Protein AF-A6KL15-F1 (afdb_monomer_lite)

Foldseek 3Di:
DDDPDPPPDDDFDDDDDDDDDDDDDDDDPDPPDQDQDPPDFDKDWDFPDPQAAKWWDLFWFAAFLGWIWIKIKHAHPVQKIWIKIWTAPASRQQHTFKMKIWIWGKAWDGQDPLFGSKTFIDIDTAWIKMAGQDLVSLVVLLVLLVVDPLSVVVCVQWDPSVPDDHLDIDTQDHPVGPDHCCLSRLHDQLLRRIKIKIWTWDDDPPDDIFIKIWIWTFGADNDSNCRVPDHGNFTGGTIIGLVHHDPPRQCSVQSVPADRSRHRRGDDDDLDQDDDAAKDKDSFWGQDHPQRTWIKIKHADPVQQKIKMKIWGAPDRRRPHTFKIKIWIDHKDFRDQDPRHHSDGDMGDDTPDMAMAGQDDVSQVVLQPDDPPDNHHHPPGDHDPDD

pLDDT: mean 81.28, std 19.68, range [21.53, 98.25]

Structure (mmCIF, N/CA/C/O backbone):
data_AF-A6KL15-F1
#
_entry.id   AF-A6KL15-F1
#
loop_
_atom_site.group_PDB
_atom_site.id
_atom_site.type_symbol
_atom_site.label_atom_id
_atom_site.label_alt_id
_atom_site.label_comp_id
_atom_site.label_asym_id
_atom_site.label_entity_id
_atom_site.label_seq_id
_atom_site.pdbx_PDB_ins_code
_atom_site.Cartn_x
_atom_site.Cartn_y
_atom_site.Cartn_z
_atom_site.occupancy
_atom_site.B_iso_or_equiv
_atom_site.auth_seq_id
_atom_site.auth_comp_id
_atom_site.auth_asym_id
_atom_site.auth_atom_id
_atom_site.pdbx_PDB_model_num
ATOM 1 N N . MET A 1 1 ? 31.532 -11.414 3.919 1.00 24.22 1 MET A N 1
ATOM 2 C CA . MET A 1 1 ? 31.272 -11.087 2.500 1.00 24.22 1 MET A CA 1
ATOM 3 C C . MET A 1 1 ? 29.848 -11.522 2.196 1.00 24.22 1 MET A C 1
ATOM 5 O O . MET A 1 1 ? 29.548 -12.678 2.468 1.00 24.22 1 MET A O 1
ATOM 9 N N . LEU A 1 2 ? 28.963 -10.628 1.743 1.00 21.98 2 LEU A N 1
ATOM 10 C CA . LEU A 1 2 ? 27.586 -10.999 1.388 1.00 21.98 2 LEU A CA 1
ATOM 11 C C . LEU A 1 2 ? 27.519 -11.329 -0.106 1.00 21.98 2 LEU A C 1
ATOM 13 O O . LEU A 1 2 ? 27.835 -10.482 -0.938 1.00 21.98 2 LEU A O 1
ATOM 17 N N . ASN A 1 3 ? 27.083 -12.544 -0.435 1.00 21.53 3 ASN A N 1
ATOM 18 C CA . ASN A 1 3 ? 26.765 -12.928 -1.806 1.00 21.53 3 ASN A CA 1
ATOM 19 C C . ASN A 1 3 ? 25.369 -12.400 -2.161 1.00 21.53 3 ASN A C 1
ATOM 21 O O . ASN A 1 3 ? 24.370 -13.069 -1.899 1.00 21.53 3 ASN A O 1
ATOM 25 N N . TYR A 1 4 ? 25.296 -11.214 -2.765 1.00 25.67 4 TYR A N 1
ATOM 26 C CA . TYR A 1 4 ? 24.058 -10.717 -3.365 1.00 25.67 4 TYR A CA 1
ATOM 27 C C . TYR A 1 4 ? 23.745 -11.509 -4.640 1.00 25.67 4 TYR A C 1
ATOM 29 O O . TYR A 1 4 ? 24.221 -11.192 -5.728 1.00 25.67 4 TYR A O 1
ATOM 37 N N . ALA A 1 5 ? 22.961 -12.576 -4.497 1.00 22.27 5 ALA A N 1
ATOM 38 C CA . ALA A 1 5 ? 22.401 -13.296 -5.630 1.00 22.27 5 ALA A CA 1
ATOM 39 C C . ALA A 1 5 ? 21.188 -12.526 -6.176 1.00 22.27 5 ALA A C 1
ATOM 41 O O . ALA A 1 5 ? 20.141 -12.476 -5.531 1.00 22.27 5 ALA A O 1
ATOM 42 N N . CYS A 1 6 ? 21.307 -11.954 -7.377 1.00 22.95 6 CYS A N 1
ATOM 43 C CA . CYS A 1 6 ? 20.165 -11.407 -8.110 1.00 22.95 6 CYS A CA 1
ATOM 44 C C . CYS A 1 6 ? 19.267 -12.551 -8.611 1.00 22.95 6 CYS A C 1
ATOM 46 O O . CYS A 1 6 ? 19.410 -13.020 -9.740 1.00 22.95 6 CYS A O 1
ATOM 48 N N . ILE A 1 7 ? 18.352 -13.022 -7.760 1.00 23.55 7 ILE A N 1
ATOM 49 C CA . ILE A 1 7 ? 17.373 -14.054 -8.120 1.00 23.55 7 ILE A CA 1
ATOM 50 C C . ILE A 1 7 ? 16.250 -13.406 -8.942 1.00 23.55 7 ILE A C 1
ATOM 52 O O . ILE A 1 7 ? 15.238 -12.955 -8.405 1.00 23.55 7 ILE A O 1
ATOM 56 N N . LEU A 1 8 ? 16.427 -13.366 -10.263 1.00 27.61 8 LEU A N 1
ATOM 57 C CA . LEU A 1 8 ? 15.372 -12.983 -11.199 1.00 27.61 8 LEU A CA 1
ATOM 58 C C . LEU A 1 8 ? 14.363 -14.140 -11.324 1.00 27.61 8 LEU A C 1
ATOM 60 O O . LEU A 1 8 ? 14.535 -15.047 -12.136 1.00 27.61 8 LEU A O 1
ATOM 64 N N . VAL A 1 9 ? 13.328 -14.138 -10.479 1.00 24.61 9 VAL A N 1
ATOM 65 C CA . VAL A 1 9 ? 12.304 -15.196 -10.456 1.00 24.61 9 VAL A CA 1
ATOM 66 C C . VAL A 1 9 ? 11.422 -15.113 -11.706 1.00 24.61 9 VAL A C 1
ATOM 68 O O . VAL A 1 9 ? 10.517 -14.285 -11.788 1.00 24.61 9 VAL A O 1
ATOM 71 N N . LEU A 1 10 ? 11.666 -16.008 -12.664 1.00 25.59 10 LEU A N 1
ATOM 72 C CA . LEU A 1 10 ? 10.806 -16.248 -13.823 1.00 25.59 10 LEU A CA 1
ATOM 73 C C . LEU A 1 10 ? 10.089 -17.594 -13.641 1.00 25.59 10 LEU A C 1
ATOM 75 O O . LEU A 1 10 ? 10.719 -18.649 -13.668 1.00 25.59 10 LEU A O 1
ATOM 79 N N . LEU A 1 11 ? 8.772 -17.548 -13.434 1.00 26.59 11 LEU A N 1
ATOM 80 C CA . LEU A 1 11 ? 7.893 -18.721 -13.355 1.00 26.59 11 LEU A CA 1
ATOM 81 C C . LEU A 1 11 ? 7.189 -18.946 -14.704 1.00 26.59 11 LEU A C 1
ATOM 83 O O . LEU A 1 11 ? 6.998 -18.000 -15.465 1.00 26.59 11 LEU A O 1
ATOM 87 N N . GLY A 1 12 ? 6.792 -20.186 -14.999 1.00 22.12 12 GLY A N 1
ATOM 88 C CA . GLY A 1 12 ? 6.123 -20.547 -16.253 1.00 22.12 12 GLY A CA 1
ATOM 89 C C . GLY A 1 12 ? 5.302 -21.838 -16.158 1.00 22.12 12 GLY A C 1
ATOM 90 O O . GLY A 1 12 ? 5.262 -22.459 -15.098 1.00 22.12 12 GLY A O 1
ATOM 91 N N . ALA A 1 13 ? 4.702 -22.233 -17.293 1.00 26.48 13 ALA A N 1
ATOM 92 C CA . ALA A 1 13 ? 3.708 -23.314 -17.458 1.00 26.48 13 ALA A CA 1
ATOM 93 C C . ALA A 1 13 ? 2.322 -23.001 -16.820 1.00 26.48 13 ALA A C 1
ATOM 95 O O . ALA A 1 13 ? 2.236 -22.230 -15.872 1.00 26.48 13 ALA A O 1
ATOM 96 N N . THR A 1 14 ? 1.167 -23.490 -17.303 1.00 24.81 14 THR A N 1
ATOM 97 C CA . THR A 1 14 ? 0.845 -24.338 -18.482 1.00 24.81 14 THR A CA 1
ATOM 98 C C . THR A 1 14 ? -0.559 -23.980 -19.029 1.00 24.81 14 THR A C 1
ATOM 100 O O . THR A 1 14 ? -1.254 -23.166 -18.426 1.00 24.81 14 THR A O 1
ATOM 103 N N . THR A 1 15 ? -0.986 -24.555 -20.163 1.00 24.55 15 THR A N 1
ATOM 104 C CA . THR A 1 15 ? -2.178 -24.147 -20.947 1.00 24.55 15 THR A CA 1
ATOM 105 C C . THR A 1 15 ? -3.451 -24.990 -20.741 1.00 24.55 15 THR A C 1
ATOM 107 O O . THR A 1 15 ? -3.382 -26.206 -20.588 1.00 24.55 15 THR A O 1
ATOM 110 N N . THR A 1 16 ? -4.629 -24.352 -20.836 1.00 26.20 16 THR A N 1
ATOM 111 C CA . THR A 1 16 ? -5.943 -24.911 -21.270 1.00 26.20 16 THR A CA 1
ATOM 112 C C . THR A 1 16 ? -6.925 -23.751 -21.586 1.00 26.20 16 THR A C 1
ATOM 114 O O . THR A 1 16 ? -6.608 -22.600 -21.280 1.00 26.20 16 THR A O 1
ATOM 117 N N . GLU A 1 17 ? -8.056 -24.003 -22.270 1.00 27.08 17 GLU A N 1
ATOM 118 C CA . GLU A 1 17 ? -8.835 -22.985 -23.029 1.00 27.08 17 GLU A CA 1
ATOM 119 C C . GLU A 1 17 ? -10.347 -22.856 -22.673 1.00 27.08 17 GLU A C 1
ATOM 121 O O . GLU A 1 17 ? -10.833 -23.545 -21.782 1.00 27.08 17 GLU A O 1
ATOM 126 N N . THR A 1 18 ? -11.076 -22.014 -23.442 1.00 27.69 18 THR A N 1
ATOM 127 C CA . THR A 1 18 ? -12.538 -21.681 -23.465 1.00 27.69 18 THR A CA 1
ATOM 128 C C . THR A 1 18 ? -13.024 -20.692 -22.377 1.00 27.69 18 THR A C 1
ATOM 130 O O . THR A 1 18 ? -12.637 -20.830 -21.222 1.00 27.69 18 THR A O 1
ATOM 133 N N . ASP A 1 19 ? -13.654 -19.530 -22.656 1.00 28.05 19 ASP A N 1
ATOM 134 C CA . ASP A 1 19 ? -14.868 -19.127 -23.439 1.00 28.05 19 ASP A CA 1
ATOM 135 C C . ASP A 1 19 ? -16.193 -19.486 -22.721 1.00 28.05 19 ASP A C 1
ATOM 137 O O . ASP A 1 19 ? -16.352 -20.628 -22.310 1.00 28.05 19 ASP A O 1
ATOM 141 N N . GLY A 1 20 ? -17.208 -18.620 -22.520 1.00 27.41 20 GLY A N 1
ATOM 142 C CA . GLY A 1 20 ? -17.495 -17.203 -22.871 1.00 27.41 20 GLY A CA 1
ATOM 143 C C . GLY A 1 20 ? -18.867 -16.782 -22.246 1.00 27.41 20 GLY A C 1
ATOM 144 O O . GLY A 1 20 ? -19.392 -17.559 -21.455 1.00 27.41 20 GLY A O 1
ATOM 145 N N . THR A 1 21 ? -19.589 -15.667 -22.494 1.00 29.97 21 THR A N 1
ATOM 146 C CA . THR A 1 21 ? -19.438 -14.370 -23.217 1.00 29.97 21 THR A CA 1
ATOM 147 C C . THR A 1 21 ? -20.668 -13.464 -22.863 1.00 29.97 21 THR A C 1
ATOM 149 O O . THR A 1 21 ? -21.691 -14.008 -22.458 1.00 29.97 21 THR A O 1
ATOM 152 N N . SER A 1 22 ? -20.633 -12.128 -23.095 1.00 28.09 22 SER A N 1
ATOM 153 C CA . SER A 1 22 ? -21.747 -11.129 -22.922 1.00 28.09 22 SER A CA 1
ATOM 154 C C . SER A 1 22 ? -22.009 -10.628 -21.476 1.00 28.09 22 SER A C 1
ATOM 156 O O . SER A 1 22 ? -21.706 -11.344 -20.530 1.00 28.09 22 SER A O 1
ATOM 158 N N . GLY A 1 23 ? -22.555 -9.428 -21.192 1.00 27.08 23 GLY A N 1
ATOM 159 C CA . GLY A 1 23 ? -22.853 -8.237 -22.019 1.00 27.08 23 GLY A CA 1
ATOM 160 C C . GLY A 1 23 ? -23.903 -7.297 -21.372 1.00 27.08 23 GLY A C 1
ATOM 161 O O . GLY A 1 23 ? -24.779 -7.783 -20.665 1.00 27.08 23 GLY A O 1
ATOM 162 N N . ASP A 1 24 ? -23.826 -5.982 -21.654 1.00 25.84 24 ASP A N 1
ATOM 163 C CA . ASP A 1 24 ? -24.717 -4.887 -21.170 1.00 25.84 24 ASP A CA 1
ATOM 164 C C . ASP A 1 24 ? -24.676 -4.595 -19.635 1.00 25.84 24 ASP A C 1
ATOM 166 O O . ASP A 1 24 ? -24.374 -5.466 -18.827 1.00 25.84 24 ASP A O 1
ATOM 170 N N . GLY A 1 25 ? -24.902 -3.384 -19.100 1.00 31.91 25 GLY A N 1
ATOM 171 C CA . GLY A 1 25 ? -25.126 -2.070 -19.724 1.00 31.91 25 GLY A CA 1
ATOM 172 C C . GLY A 1 25 ? -25.574 -0.995 -18.719 1.00 31.91 25 GLY A C 1
ATOM 173 O O . GLY A 1 25 ? -26.762 -0.698 -18.612 1.00 31.91 25 GLY A O 1
ATOM 174 N N . ARG A 1 26 ? -24.656 -0.387 -17.947 1.00 26.80 26 ARG A N 1
ATOM 175 C CA . ARG A 1 26 ? -24.983 0.745 -17.047 1.00 26.80 26 ARG A CA 1
ATOM 176 C C . ARG A 1 26 ? -23.920 1.842 -17.036 1.00 26.80 26 ARG A C 1
ATOM 178 O O . ARG A 1 26 ? -22.736 1.576 -17.208 1.00 26.80 26 ARG A O 1
ATOM 185 N N . LEU A 1 27 ? -24.394 3.075 -16.829 1.00 29.22 27 LEU A N 1
ATOM 186 C CA . LEU A 1 27 ? -23.638 4.329 -16.914 1.00 29.22 27 LEU A CA 1
ATOM 187 C C . LEU A 1 27 ? -22.338 4.284 -16.101 1.00 29.22 27 LEU A C 1
ATOM 189 O O . LEU A 1 27 ? -22.353 4.120 -14.880 1.00 29.22 27 LEU A O 1
ATOM 193 N N . HIS A 1 28 ? -21.216 4.449 -16.796 1.00 30.19 28 HIS A N 1
ATOM 194 C CA . HIS A 1 28 ? -19.890 4.312 -16.215 1.00 30.19 28 HIS A CA 1
ATOM 195 C C . HIS A 1 28 ? -19.498 5.594 -15.470 1.00 30.19 28 HIS A C 1
ATOM 197 O O . HIS A 1 28 ? -19.074 6.572 -16.084 1.00 30.19 28 HIS A O 1
ATOM 203 N N . TRP A 1 29 ? -19.591 5.597 -14.136 1.00 36.84 29 TRP A N 1
ATOM 204 C CA . TRP A 1 29 ? -18.885 6.600 -13.331 1.00 36.84 29 TRP A CA 1
ATOM 205 C C . TRP A 1 29 ? -17.403 6.226 -13.263 1.00 36.84 29 TRP A C 1
ATOM 207 O O . TRP A 1 29 ? -16.910 5.670 -12.282 1.00 36.84 29 TRP A O 1
ATOM 217 N N . GLU A 1 30 ? -16.718 6.451 -14.380 1.00 27.61 30 GLU A N 1
ATOM 218 C CA . GLU A 1 30 ? -15.286 6.239 -14.526 1.00 27.61 30 GLU A CA 1
ATOM 219 C C . GLU A 1 30 ? -14.545 7.336 -13.746 1.00 27.61 30 GLU A C 1
ATOM 221 O O . GLU A 1 30 ? -14.631 8.510 -14.122 1.00 27.61 30 GLU A O 1
ATOM 226 N N . PRO A 1 31 ? -13.826 7.020 -12.650 1.00 33.75 31 PRO A N 1
ATOM 227 C CA . PRO A 1 31 ? -12.875 7.971 -12.109 1.00 33.75 31 PRO A CA 1
ATOM 228 C C . PRO A 1 31 ? -11.778 8.106 -13.163 1.00 33.75 31 PRO A C 1
ATOM 230 O O . PRO A 1 31 ? -10.978 7.184 -13.315 1.00 33.75 31 PRO A O 1
ATOM 233 N N . GLN A 1 32 ? -11.789 9.216 -13.913 1.00 29.52 32 GLN A N 1
ATOM 234 C CA . GLN A 1 32 ? -10.798 9.502 -14.953 1.00 29.52 32 GLN A CA 1
ATOM 235 C C . GLN A 1 32 ? -9.416 9.127 -14.424 1.00 29.52 32 GLN A C 1
ATOM 237 O O . GLN A 1 32 ? -8.981 9.682 -13.409 1.00 29.52 32 GLN A O 1
ATOM 242 N N . CYS A 1 33 ? -8.767 8.149 -15.067 1.00 34.66 33 CYS A N 1
ATOM 243 C CA . CYS A 1 33 ? -7.442 7.709 -14.659 1.00 34.66 33 CYS A CA 1
ATOM 244 C C . CYS A 1 33 ? -6.564 8.951 -14.556 1.00 34.66 33 CYS A C 1
ATOM 246 O O . CYS A 1 33 ? -6.457 9.698 -15.531 1.00 34.66 33 CYS A O 1
ATOM 248 N N . GLN A 1 34 ? -5.995 9.195 -13.369 1.00 42.81 34 GLN A N 1
ATOM 249 C CA . GLN A 1 34 ? -5.107 10.333 -13.170 1.00 42.81 34 GLN A CA 1
ATOM 250 C C . GLN A 1 34 ? -4.054 10.271 -14.267 1.00 42.81 34 GLN A C 1
ATOM 252 O O . GLN A 1 34 ? -3.357 9.260 -14.381 1.00 42.81 34 GLN A O 1
ATOM 257 N N . GLN A 1 35 ? -4.006 11.301 -15.118 1.00 39.59 35 GLN A N 1
ATOM 258 C CA . GLN A 1 35 ? -3.063 11.300 -16.227 1.00 39.59 35 GLN A CA 1
ATOM 259 C C . GLN A 1 35 ? -1.661 11.100 -15.642 1.00 39.59 35 GLN A C 1
ATOM 261 O O . GLN A 1 35 ? -1.351 11.755 -14.640 1.00 39.59 35 GLN A O 1
ATOM 266 N N . PRO A 1 36 ? -0.857 10.172 -16.199 1.00 43.78 36 PRO A N 1
ATOM 267 C CA . PRO A 1 36 ? 0.437 9.822 -15.630 1.00 43.78 36 PRO A CA 1
ATOM 268 C C . PRO A 1 36 ? 1.233 11.098 -15.399 1.00 43.78 36 PRO A C 1
ATOM 270 O O . PRO A 1 36 ? 1.336 11.920 -16.313 1.00 43.78 36 PRO A O 1
ATOM 273 N N . VAL A 1 37 ? 1.722 11.267 -14.165 1.00 44.88 37 VAL A N 1
ATOM 274 C CA . VAL A 1 37 ? 2.303 12.522 -13.675 1.00 44.88 37 VAL A CA 1
ATOM 275 C C . VAL A 1 37 ? 3.269 13.075 -14.731 1.00 44.88 37 VAL A C 1
ATOM 277 O O . VAL A 1 37 ? 4.273 12.415 -15.021 1.00 44.88 37 VAL A O 1
ATOM 280 N N . PRO A 1 38 ? 2.971 14.237 -15.354 1.00 42.56 38 PRO A N 1
ATOM 281 C CA . PRO A 1 38 ? 3.725 14.700 -16.511 1.00 42.56 38 PRO A CA 1
ATOM 282 C C . PRO A 1 38 ? 5.216 14.798 -16.201 1.00 42.56 38 PRO A C 1
ATOM 284 O O . PRO A 1 38 ? 5.578 15.277 -15.119 1.00 42.56 38 PRO A O 1
ATOM 287 N N . LYS A 1 39 ? 6.068 14.390 -17.159 1.00 43.31 39 LYS A N 1
ATOM 288 C CA . LYS A 1 39 ? 7.532 14.552 -17.088 1.00 43.31 39 LYS A CA 1
ATOM 289 C C . LYS A 1 39 ? 7.850 16.006 -16.702 1.00 43.31 39 LYS A C 1
ATOM 291 O O . LYS A 1 39 ? 7.755 16.893 -17.543 1.00 43.31 39 LYS A O 1
ATOM 296 N N . GLY A 1 40 ? 8.192 16.242 -15.432 1.00 48.34 40 GLY A N 1
ATOM 297 C CA . GLY A 1 40 ? 8.463 17.579 -14.891 1.00 48.34 40 GLY A CA 1
ATOM 298 C C . GLY A 1 40 ? 7.580 18.067 -13.733 1.00 48.34 40 GLY A C 1
ATOM 299 O O . GLY A 1 40 ? 7.877 19.130 -13.196 1.00 48.34 40 GLY A O 1
ATOM 300 N N . THR A 1 41 ? 6.552 17.338 -13.276 1.00 58.56 41 THR A N 1
ATOM 301 C CA . THR A 1 41 ? 5.855 17.730 -12.028 1.00 58.56 41 THR A CA 1
ATOM 302 C C . THR A 1 41 ? 6.793 17.538 -10.825 1.00 58.56 41 THR A C 1
ATOM 304 O O . THR A 1 41 ? 7.285 16.426 -10.613 1.00 58.56 41 THR A O 1
ATOM 307 N N . PRO A 1 42 ? 7.082 18.583 -10.025 1.00 70.00 42 PRO A N 1
ATOM 308 C CA . PRO A 1 42 ? 8.164 18.536 -9.045 1.00 70.00 42 PRO A CA 1
ATOM 309 C C . PRO A 1 42 ? 7.745 17.844 -7.737 1.00 70.00 42 PRO A C 1
ATOM 311 O O . PRO A 1 42 ? 7.439 18.499 -6.741 1.00 70.00 42 PRO A O 1
ATOM 314 N N . ILE A 1 43 ? 7.798 16.509 -7.716 1.00 78.56 43 ILE A N 1
ATOM 315 C CA . ILE A 1 43 ? 7.736 15.728 -6.469 1.00 78.56 43 ILE A CA 1
ATOM 316 C C . ILE A 1 43 ? 8.919 16.124 -5.579 1.00 78.56 43 ILE A C 1
ATOM 318 O O . ILE A 1 43 ? 10.074 16.053 -6.009 1.00 78.56 43 ILE A O 1
ATOM 322 N N . THR A 1 44 ? 8.632 16.532 -4.346 1.00 82.25 44 THR A N 1
ATOM 323 C CA . THR A 1 44 ? 9.617 16.927 -3.333 1.00 82.25 44 THR A CA 1
ATOM 324 C C . THR A 1 44 ? 9.514 15.997 -2.132 1.00 82.25 44 THR A C 1
ATOM 326 O O . THR A 1 44 ? 8.477 15.950 -1.475 1.00 82.25 44 THR A O 1
ATOM 329 N N . VAL A 1 45 ? 10.592 15.275 -1.830 1.00 81.44 45 VAL A N 1
ATOM 330 C CA . VAL A 1 45 ? 10.709 14.472 -0.604 1.00 81.44 45 VAL A CA 1
ATOM 331 C C . VAL A 1 45 ? 11.172 15.368 0.542 1.00 81.44 45 VAL A C 1
ATOM 333 O O . VAL A 1 45 ? 12.094 16.164 0.365 1.00 81.44 45 VAL A O 1
ATOM 336 N N . VAL A 1 46 ? 10.541 15.243 1.710 1.00 80.75 46 VAL A N 1
ATOM 337 C CA . VAL A 1 46 ? 10.850 16.045 2.904 1.00 80.75 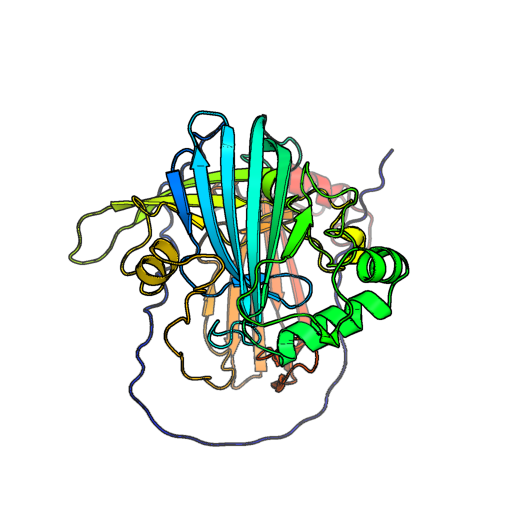46 VAL A CA 1
ATOM 338 C C . VAL A 1 46 ? 11.670 15.211 3.902 1.00 80.75 46 VAL A C 1
ATOM 340 O O . VAL A 1 46 ? 11.123 14.269 4.479 1.00 80.75 46 VAL A O 1
ATOM 343 N N . PRO A 1 47 ? 12.956 15.534 4.150 1.00 75.50 47 PRO A N 1
ATOM 344 C CA . PRO A 1 47 ? 13.739 14.898 5.211 1.00 75.50 47 PRO A CA 1
ATOM 345 C C . PRO A 1 47 ? 13.175 15.238 6.598 1.00 75.50 47 PRO A C 1
ATOM 347 O O . PRO A 1 47 ? 12.811 16.388 6.830 1.00 75.50 47 PRO A O 1
ATOM 350 N N . LEU A 1 48 ? 13.146 14.263 7.520 1.00 78.06 48 LEU A N 1
ATOM 351 C CA . LEU A 1 48 ? 12.653 14.423 8.904 1.00 78.06 48 LEU A CA 1
ATOM 352 C C . LEU A 1 48 ? 11.278 15.139 8.980 1.00 78.06 48 LEU A C 1
ATOM 354 O O . LEU A 1 48 ? 11.168 16.230 9.543 1.00 78.06 48 LEU A O 1
ATOM 358 N N . PRO A 1 49 ? 10.219 14.556 8.389 1.00 78.81 49 PRO A N 1
ATOM 359 C CA . PRO A 1 49 ? 8.954 15.251 8.171 1.00 78.81 49 PRO A CA 1
ATOM 360 C C . PRO A 1 49 ? 8.180 15.597 9.449 1.00 78.81 49 PRO A C 1
ATOM 362 O O . PRO A 1 49 ? 8.025 14.781 10.355 1.00 78.81 49 PRO A O 1
ATOM 365 N N . LEU A 1 50 ? 7.572 16.786 9.472 1.00 84.62 50 LEU A N 1
ATOM 366 C CA . LEU A 1 50 ? 6.589 17.148 10.493 1.00 84.62 50 LEU A CA 1
ATOM 367 C C . LEU A 1 50 ? 5.273 16.395 10.234 1.00 84.62 50 LEU A C 1
ATOM 369 O O . LEU A 1 50 ? 4.453 16.829 9.432 1.00 84.62 50 LEU A O 1
ATOM 373 N N . LEU A 1 51 ? 5.072 15.271 10.925 1.00 91.00 51 LEU A N 1
ATOM 374 C CA . LEU A 1 51 ? 3.893 14.405 10.764 1.00 91.00 51 LEU A CA 1
ATOM 375 C C . LEU A 1 51 ? 2.585 14.990 11.332 1.00 91.00 51 LEU A C 1
ATOM 377 O O . LEU A 1 51 ? 1.525 14.403 11.130 1.00 91.00 51 LEU A O 1
ATOM 381 N N . THR A 1 52 ? 2.647 16.080 12.103 1.00 95.00 52 THR A N 1
ATOM 382 C CA . THR A 1 52 ? 1.535 16.582 12.928 1.00 95.00 52 THR A CA 1
ATOM 383 C C . THR A 1 52 ? 0.259 16.823 12.121 1.00 95.00 52 THR A C 1
ATOM 385 O O . THR A 1 52 ? 0.229 17.674 11.237 1.00 95.00 52 THR A O 1
ATOM 388 N N . GLY A 1 53 ? -0.817 16.125 12.485 1.00 95.75 53 GLY A N 1
ATOM 389 C CA . GLY A 1 53 ? -2.118 16.220 11.826 1.00 95.75 53 GLY A CA 1
ATOM 390 C C . GLY A 1 53 ? -2.729 14.857 11.472 1.00 95.75 53 GLY A C 1
ATOM 391 O O . GLY A 1 53 ? -2.170 13.808 11.814 1.00 95.75 53 GLY A O 1
ATOM 392 N N . PRO A 1 54 ? -3.915 14.868 10.837 1.00 96.62 54 PRO A N 1
ATOM 393 C CA . PRO A 1 54 ? -4.606 13.671 10.374 1.00 96.62 54 PRO A CA 1
ATOM 394 C C . PRO A 1 54 ? -4.215 13.269 8.936 1.00 96.62 54 PRO A C 1
ATOM 396 O O . PRO A 1 54 ? -4.169 14.104 8.029 1.00 96.62 54 PRO A O 1
ATOM 399 N N . TRP A 1 55 ? -4.025 11.966 8.733 1.00 97.44 55 TRP A N 1
ATOM 400 C CA . TRP A 1 55 ? -3.636 11.317 7.477 1.00 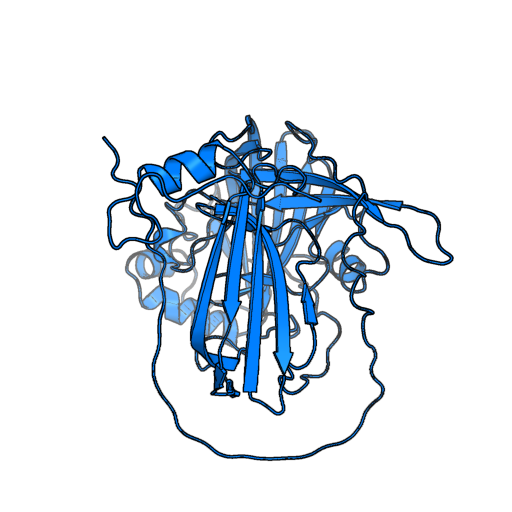97.44 55 TRP A CA 1
ATOM 401 C C . TRP A 1 55 ? -4.559 10.129 7.204 1.00 97.44 55 TRP A C 1
ATOM 403 O O . TRP A 1 55 ? -4.794 9.320 8.102 1.00 97.44 55 TRP A O 1
ATOM 413 N N . ILE A 1 56 ? -5.089 10.009 5.988 1.00 97.12 56 ILE A N 1
ATOM 414 C CA . ILE A 1 56 ? -6.122 9.016 5.652 1.00 97.12 56 ILE A CA 1
ATOM 415 C C . ILE A 1 56 ? -5.877 8.347 4.296 1.00 97.12 56 ILE A C 1
ATOM 417 O O . ILE A 1 56 ? -5.283 8.948 3.402 1.00 97.12 56 ILE A O 1
ATOM 421 N N . SER A 1 57 ? -6.380 7.126 4.110 1.00 96.19 57 SER A N 1
ATOM 422 C CA . SER A 1 57 ? -6.471 6.509 2.778 1.00 96.19 57 SER A CA 1
ATOM 423 C C . SER A 1 57 ? -7.388 7.329 1.856 1.00 96.19 57 SER A C 1
ATOM 425 O O . SER A 1 57 ? -8.362 7.936 2.302 1.00 96.19 57 SER A O 1
ATOM 427 N N . THR A 1 58 ? -7.141 7.298 0.547 1.00 92.81 58 THR A N 1
ATOM 428 C CA . THR A 1 58 ? -8.017 7.925 -0.468 1.00 92.81 58 THR A CA 1
ATOM 429 C C . THR A 1 58 ? -8.998 6.940 -1.126 1.00 92.81 58 THR A C 1
ATOM 431 O O . THR A 1 58 ? -9.858 7.339 -1.915 1.00 92.81 58 THR A O 1
ATOM 434 N N . GLY A 1 59 ? -8.916 5.654 -0.773 1.00 92.56 59 GLY A N 1
ATOM 435 C CA . GLY A 1 59 ? -9.773 4.567 -1.247 1.00 92.56 59 GLY A CA 1
ATOM 436 C C . GLY A 1 59 ? -9.523 3.270 -0.471 1.00 92.56 59 GLY A C 1
ATOM 437 O O . GLY A 1 59 ? -8.842 3.291 0.552 1.00 92.56 59 GLY A O 1
ATOM 438 N N . CYS A 1 60 ? -10.075 2.155 -0.958 1.00 93.56 60 CYS A N 1
ATOM 439 C CA . CYS A 1 60 ? -9.813 0.821 -0.409 1.00 93.56 60 CYS A CA 1
ATOM 440 C C . CYS A 1 60 ? -8.379 0.387 -0.749 1.00 93.56 60 CYS A C 1
ATOM 442 O O . CYS A 1 60 ? -7.979 0.445 -1.912 1.00 93.56 60 CYS A O 1
ATOM 444 N N . GLU A 1 61 ? -7.617 -0.038 0.253 1.00 93.75 61 GLU A N 1
ATOM 445 C CA . GLU A 1 61 ? -6.248 -0.530 0.105 1.00 93.75 61 GLU A CA 1
ATOM 446 C C . GLU A 1 61 ? -6.225 -2.066 0.080 1.00 93.75 61 GLU A C 1
ATOM 448 O O . GLU A 1 61 ? -7.001 -2.719 0.782 1.00 93.75 61 GLU A O 1
ATOM 453 N N . VAL A 1 62 ? -5.301 -2.647 -0.693 1.00 89.81 62 VAL A N 1
ATOM 454 C CA . VAL A 1 62 ? -5.039 -4.096 -0.729 1.00 89.81 62 VAL A CA 1
ATOM 455 C C . VAL A 1 62 ? -3.649 -4.349 -0.152 1.00 89.81 62 VAL A C 1
ATOM 457 O O . VAL A 1 62 ? -2.658 -3.867 -0.701 1.00 89.81 62 VAL A O 1
ATOM 460 N N . ARG A 1 63 ? -3.562 -5.102 0.948 1.00 87.56 63 ARG A N 1
ATOM 461 C CA . ARG A 1 63 ? -2.306 -5.395 1.656 1.00 87.56 63 ARG A CA 1
ATOM 462 C C . ARG A 1 63 ? -1.798 -6.827 1.419 1.00 87.56 63 ARG A C 1
ATOM 464 O O . ARG A 1 63 ? -2.607 -7.739 1.215 1.00 87.56 63 ARG A O 1
ATOM 471 N N . PRO A 1 64 ? -0.467 -7.051 1.486 1.00 80.94 64 PRO A N 1
ATOM 472 C CA . PRO A 1 64 ? 0.134 -8.383 1.405 1.00 80.94 64 PRO A CA 1
ATOM 473 C C . PRO A 1 64 ? -0.371 -9.329 2.504 1.00 80.94 64 PRO A C 1
ATOM 475 O O . PRO A 1 64 ? -0.426 -8.951 3.672 1.00 80.94 64 PRO A O 1
ATOM 478 N N . GLY A 1 65 ? -0.688 -10.575 2.137 1.00 73.06 65 GLY A N 1
ATOM 479 C CA . GLY A 1 65 ? -1.282 -11.570 3.043 1.00 73.06 65 GLY A CA 1
ATOM 480 C C . GLY A 1 65 ? -2.816 -11.502 3.048 1.00 73.06 65 GLY A C 1
ATOM 481 O O . GLY A 1 65 ? -3.397 -11.369 4.121 1.00 73.06 65 GLY A O 1
ATOM 482 N N . PRO A 1 66 ? -3.436 -11.571 1.850 1.00 78.12 66 PRO A N 1
ATOM 483 C CA . PRO A 1 66 ? -4.647 -10.872 1.395 1.00 78.12 66 PRO A CA 1
ATOM 484 C C . PRO A 1 66 ? -5.515 -10.196 2.466 1.00 78.12 66 PRO A C 1
ATOM 486 O O . PRO A 1 66 ? -6.374 -10.817 3.091 1.00 78.12 66 PRO A O 1
ATOM 489 N N . GLU A 1 67 ? -5.334 -8.882 2.597 1.00 89.88 67 GLU A N 1
ATOM 490 C CA . GLU A 1 67 ? -6.123 -7.999 3.462 1.00 89.88 67 GLU A CA 1
ATOM 491 C C . GLU A 1 67 ? -6.712 -6.839 2.650 1.00 89.88 67 GLU A C 1
ATOM 493 O O . GLU A 1 67 ? -6.009 -6.228 1.845 1.00 89.88 67 GLU A O 1
ATOM 498 N N . PHE A 1 68 ? -7.974 -6.489 2.910 1.00 93.81 68 PHE A N 1
ATOM 499 C CA . PHE A 1 68 ? -8.599 -5.259 2.413 1.00 93.81 68 PHE A CA 1
ATOM 500 C C . PHE A 1 68 ? -8.810 -4.309 3.583 1.00 93.81 68 PHE A C 1
ATOM 502 O O . PHE A 1 68 ? -9.364 -4.719 4.607 1.00 93.81 68 PHE A O 1
ATOM 509 N N . LEU A 1 69 ? -8.363 -3.060 3.465 1.00 96.19 69 LEU A N 1
ATOM 510 C CA . LEU A 1 69 ? -8.427 -2.107 4.571 1.00 96.19 69 LEU A CA 1
ATOM 511 C C . LEU A 1 69 ? -8.543 -0.642 4.143 1.00 96.19 69 LEU A C 1
ATOM 513 O O . LEU A 1 69 ? -8.325 -0.272 2.995 1.00 96.19 69 LEU A O 1
ATOM 517 N N . THR A 1 70 ? -8.831 0.200 5.130 1.00 97.56 70 THR A N 1
ATOM 518 C CA . THR A 1 70 ? -8.660 1.657 5.075 1.00 97.56 70 THR A CA 1
ATOM 519 C C . THR A 1 70 ? -8.080 2.140 6.403 1.00 97.56 70 THR A C 1
ATOM 521 O O . THR A 1 70 ? -8.363 1.552 7.450 1.00 97.56 70 THR A O 1
ATOM 524 N N . ARG A 1 71 ? -7.302 3.219 6.380 1.00 97.44 71 ARG A N 1
ATOM 525 C CA . ARG A 1 71 ? -6.492 3.721 7.493 1.00 97.44 71 ARG A CA 1
ATOM 526 C C . ARG A 1 71 ? -6.804 5.192 7.780 1.00 97.44 71 ARG A C 1
ATOM 528 O O . ARG A 1 71 ? -7.010 5.981 6.860 1.00 97.44 71 ARG A O 1
ATOM 535 N N . SER A 1 72 ? -6.843 5.564 9.061 1.00 97.56 72 SER A N 1
ATOM 536 C CA . SER A 1 72 ? -7.037 6.951 9.521 1.00 97.56 72 SER A CA 1
ATOM 537 C C . SER A 1 72 ? -6.169 7.241 10.751 1.00 97.56 72 SER A C 1
ATOM 539 O O . SER A 1 72 ? -6.412 6.728 11.843 1.00 97.56 72 SER A O 1
ATOM 541 N N . TYR A 1 73 ? -5.060 7.951 10.536 1.00 97.75 73 TYR A N 1
ATOM 542 C CA . TYR A 1 73 ? -3.945 8.127 11.476 1.00 97.75 73 TYR A CA 1
ATOM 543 C C . TYR A 1 73 ? -3.898 9.598 11.905 1.00 97.75 73 TYR A C 1
ATOM 545 O O . TYR A 1 73 ? -4.208 10.496 11.131 1.00 97.75 73 TYR A O 1
ATOM 553 N N . THR A 1 74 ? -3.545 9.879 13.154 1.00 97.75 74 THR A N 1
ATOM 554 C CA . THR A 1 74 ? -3.409 11.235 13.698 1.00 97.75 74 THR A CA 1
ATOM 555 C C . THR A 1 74 ? -2.142 11.302 14.536 1.00 97.75 74 THR A C 1
ATOM 557 O O . THR A 1 74 ? -2.070 10.652 15.581 1.00 97.75 74 THR A O 1
ATOM 560 N N . PHE A 1 75 ? -1.166 12.095 14.099 1.00 97.69 75 PHE A N 1
ATOM 561 C CA . PHE A 1 75 ? 0.048 12.374 14.867 1.00 97.69 75 PHE A CA 1
ATOM 562 C C . PHE A 1 75 ? -0.099 13.711 15.592 1.00 97.69 75 PHE A C 1
ATOM 564 O O . PHE A 1 75 ? -0.572 14.696 15.020 1.00 97.69 75 PHE A O 1
ATOM 571 N N . TYR A 1 76 ? 0.307 13.743 16.855 1.00 97.12 76 TYR A N 1
ATOM 572 C CA . TYR A 1 76 ? 0.247 14.916 17.719 1.00 97.12 76 TYR A CA 1
ATOM 573 C C . TYR A 1 76 ? 1.646 15.525 17.886 1.00 97.12 76 TYR A C 1
ATOM 575 O O . TYR A 1 76 ? 2.659 14.835 17.776 1.00 97.12 76 TYR A O 1
ATOM 583 N N . SER A 1 77 ? 1.714 16.822 18.191 1.00 93.94 77 SER A N 1
ATOM 584 C CA . SER A 1 77 ? 2.976 17.570 18.329 1.00 93.94 77 SER A CA 1
ATOM 585 C C . SER A 1 77 ? 3.894 17.072 19.455 1.00 93.94 77 SER A C 1
ATOM 587 O O . SER A 1 77 ? 5.073 17.406 19.470 1.00 93.94 77 SER A O 1
ATOM 589 N N . ASN A 1 78 ? 3.380 16.256 20.379 1.00 94.25 78 ASN A N 1
ATOM 590 C CA . ASN A 1 78 ? 4.114 15.632 21.482 1.00 94.25 78 ASN A CA 1
ATOM 591 C C . ASN A 1 78 ? 4.543 14.179 21.182 1.00 94.25 78 ASN A C 1
ATOM 593 O O . ASN A 1 78 ? 4.615 13.359 22.097 1.00 94.25 78 ASN A O 1
ATOM 597 N N . HIS A 1 79 ? 4.774 13.844 19.908 1.00 94.44 79 HIS A N 1
ATOM 598 C CA . HIS A 1 79 ? 5.158 12.512 19.407 1.00 94.44 79 HIS A CA 1
ATOM 599 C C . HIS A 1 79 ? 4.134 11.386 19.623 1.00 94.44 79 HIS A C 1
ATOM 601 O O . HIS A 1 79 ? 4.353 10.271 19.145 1.00 94.44 79 HIS A O 1
ATOM 607 N N . LEU A 1 80 ? 3.010 11.636 20.302 1.00 97.62 80 LEU A N 1
ATOM 608 C CA . LEU A 1 80 ? 1.927 10.663 20.406 1.00 97.62 80 LEU A CA 1
ATOM 609 C C . LEU A 1 80 ? 1.242 10.465 19.052 1.00 97.62 80 LEU A C 1
ATOM 611 O O . LEU A 1 80 ? 1.173 11.378 18.227 1.00 97.62 80 LEU A O 1
ATOM 615 N N . PHE A 1 81 ? 0.644 9.293 18.861 1.00 97.81 81 PHE A N 1
ATOM 616 C CA . PHE A 1 81 ? -0.274 9.054 17.755 1.00 97.81 81 PHE A CA 1
ATOM 617 C C . PHE A 1 81 ? -1.506 8.260 18.191 1.00 97.81 81 PHE A C 1
ATOM 619 O O . PHE A 1 81 ? -1.470 7.468 19.139 1.00 97.81 81 PHE A O 1
ATOM 626 N N . ARG A 1 82 ? -2.596 8.458 17.449 1.00 98.12 82 ARG A N 1
ATOM 627 C CA . ARG A 1 82 ? -3.751 7.559 17.393 1.00 98.12 82 ARG A CA 1
ATOM 628 C C . ARG A 1 82 ? -3.890 7.084 15.954 1.00 98.12 82 ARG A C 1
ATOM 630 O O . ARG A 1 82 ? -3.881 7.913 15.053 1.00 98.12 82 ARG A O 1
ATOM 637 N N . ALA A 1 83 ? -4.059 5.790 15.740 1.00 98.00 83 ALA A N 1
ATOM 638 C CA . ALA A 1 83 ? -4.345 5.233 14.427 1.00 98.00 83 ALA A CA 1
ATOM 639 C C . ALA A 1 83 ? -5.583 4.338 14.468 1.00 98.00 83 ALA A C 1
ATOM 641 O O . ALA A 1 83 ? -5.850 3.662 15.463 1.00 98.00 83 ALA A O 1
ATOM 642 N N . TYR A 1 84 ? -6.315 4.349 13.362 1.00 98.25 84 TYR A N 1
ATOM 643 C CA . TYR A 1 84 ? -7.394 3.430 13.058 1.00 98.25 84 TYR A CA 1
ATOM 644 C C . TYR A 1 84 ? -7.026 2.615 11.824 1.00 98.25 84 TYR A C 1
ATOM 646 O O . TYR A 1 84 ? -6.646 3.186 10.798 1.00 98.25 84 TYR A O 1
ATOM 654 N N . GLN A 1 85 ? -7.179 1.297 11.915 1.00 97.31 85 GLN A N 1
ATOM 655 C CA . GLN A 1 85 ? -7.167 0.394 10.765 1.00 97.31 85 GLN A CA 1
ATOM 656 C C . GLN A 1 85 ? -8.532 -0.297 10.701 1.00 97.31 85 GLN A C 1
ATOM 658 O O . GLN A 1 85 ? -8.942 -0.949 11.660 1.00 97.31 85 GLN A O 1
ATOM 663 N N . PHE A 1 86 ? -9.247 -0.137 9.593 1.00 97.62 86 PHE A N 1
ATOM 664 C CA . PHE A 1 86 ? -10.554 -0.748 9.352 1.00 97.62 86 PHE A CA 1
ATOM 665 C C . PHE A 1 86 ? -10.374 -1.865 8.327 1.00 97.62 86 PHE A C 1
ATOM 667 O O . PHE A 1 86 ? -9.919 -1.570 7.227 1.00 97.62 86 PHE A O 1
ATOM 674 N N . TYR A 1 87 ? -10.701 -3.112 8.668 1.00 96.12 87 TYR A N 1
ATOM 675 C CA . TYR A 1 87 ? -10.486 -4.285 7.810 1.00 96.12 87 TYR A CA 1
ATOM 676 C C . TYR A 1 87 ? -11.806 -4.811 7.239 1.00 96.12 87 TYR A C 1
ATOM 678 O O . TYR A 1 87 ? -12.790 -4.951 7.970 1.00 96.12 87 TYR A O 1
ATOM 686 N N . TYR A 1 88 ? -11.822 -5.193 5.962 1.00 95.12 88 TYR A N 1
ATOM 687 C CA . TYR A 1 88 ? -13.022 -5.592 5.215 1.00 95.12 88 TYR A CA 1
ATOM 688 C C . TYR A 1 88 ? -12.886 -6.988 4.603 1.00 95.12 88 TYR A C 1
ATOM 690 O O . TYR A 1 88 ? -11.786 -7.512 4.427 1.00 95.12 88 TYR A O 1
ATOM 698 N N . ARG A 1 89 ? -14.029 -7.595 4.268 1.00 92.12 89 ARG A N 1
ATOM 699 C CA . ARG A 1 89 ? -14.097 -8.895 3.581 1.00 92.12 89 ARG A CA 1
ATOM 700 C C . ARG A 1 89 ? -13.812 -8.783 2.079 1.00 92.12 89 ARG A C 1
ATOM 702 O O . ARG A 1 89 ? -13.416 -9.765 1.458 1.00 92.12 89 ARG A O 1
ATOM 709 N N . ASP A 1 90 ? -14.055 -7.611 1.501 1.00 90.69 90 ASP A N 1
ATOM 710 C CA . ASP A 1 90 ? -14.164 -7.390 0.061 1.00 90.69 90 ASP A CA 1
ATOM 711 C C . ASP A 1 90 ? -13.214 -6.287 -0.459 1.00 90.69 90 ASP A C 1
ATOM 713 O O . ASP A 1 90 ? -12.945 -5.319 0.257 1.00 90.69 90 ASP A O 1
ATOM 717 N N . PRO A 1 91 ? -12.777 -6.362 -1.732 1.00 89.69 91 PRO A N 1
ATOM 718 C CA . PRO A 1 91 ? -11.872 -5.384 -2.349 1.00 89.69 91 PRO A CA 1
ATOM 719 C C . PRO A 1 91 ? -12.500 -4.008 -2.633 1.00 89.69 91 PRO A C 1
ATOM 721 O O . PRO A 1 91 ? -11.822 -3.127 -3.158 1.00 89.69 91 PRO A O 1
ATOM 724 N N . SER A 1 92 ? -13.784 -3.802 -2.320 1.00 90.56 92 SER A N 1
ATOM 725 C CA . SER A 1 92 ? -14.438 -2.489 -2.391 1.00 90.56 92 SER A CA 1
ATOM 726 C C . SER A 1 92 ? -14.600 -1.810 -1.027 1.00 90.56 92 SER A C 1
ATOM 728 O O . SER A 1 92 ? -15.088 -0.684 -0.984 1.00 90.56 92 SER A O 1
ATOM 730 N N . CYS A 1 93 ? -14.157 -2.445 0.065 1.00 94.31 93 CYS A N 1
ATOM 731 C CA . CYS A 1 93 ? -14.306 -1.958 1.435 1.00 94.31 93 CYS A CA 1
ATOM 732 C C . CYS A 1 93 ? -15.772 -1.615 1.792 1.00 94.31 93 CYS A C 1
ATOM 734 O O . CYS A 1 93 ? -16.073 -0.539 2.316 1.00 94.31 93 CYS A O 1
ATOM 736 N N . GLN A 1 94 ? -16.697 -2.535 1.488 1.00 93.38 94 GLN A N 1
ATOM 737 C CA . GLN A 1 94 ? -18.129 -2.400 1.791 1.00 93.38 94 GLN A CA 1
ATOM 738 C C . GLN A 1 94 ? -18.586 -3.232 2.999 1.00 93.38 94 GLN A C 1
ATOM 740 O O . GLN A 1 94 ? -19.553 -2.870 3.665 1.00 93.38 94 GLN A O 1
ATOM 745 N N . GLN A 1 95 ? -17.907 -4.342 3.298 1.00 94.06 95 GLN A N 1
ATOM 746 C CA . GLN A 1 95 ? -18.261 -5.297 4.351 1.00 94.06 95 GLN A CA 1
ATOM 747 C C . GLN A 1 95 ? -17.202 -5.280 5.466 1.00 94.06 95 GLN A C 1
ATOM 749 O O . GLN A 1 95 ? -16.268 -6.093 5.439 1.00 94.06 95 GLN A O 1
ATOM 754 N N . PRO A 1 96 ? -17.294 -4.355 6.441 1.00 95.69 96 PRO A N 1
ATOM 755 C CA . PRO A 1 96 ? -16.335 -4.280 7.536 1.00 95.69 96 PRO A CA 1
ATOM 756 C C . PRO A 1 96 ? -16.390 -5.541 8.406 1.00 95.69 96 PRO A C 1
ATOM 758 O O . PRO A 1 96 ? -17.456 -6.062 8.735 1.00 95.69 96 PRO A O 1
ATOM 761 N N . THR A 1 97 ? -15.217 -6.026 8.799 1.00 94.75 97 THR A N 1
ATOM 762 C CA . THR A 1 97 ? -15.042 -7.221 9.636 1.00 94.75 97 THR A CA 1
ATOM 763 C C . THR A 1 97 ? -14.702 -6.818 11.065 1.00 94.75 97 THR A C 1
ATOM 765 O O . THR A 1 97 ? -15.432 -7.157 11.999 1.00 94.75 97 THR A O 1
ATOM 768 N N . HIS A 1 98 ? -13.640 -6.027 11.220 1.00 94.44 98 HIS A N 1
ATOM 769 C CA . HIS A 1 98 ? -13.175 -5.491 12.488 1.00 94.44 98 HIS A CA 1
ATOM 770 C C . HIS A 1 98 ? -12.450 -4.147 12.302 1.00 94.44 98 HIS A C 1
ATOM 772 O O . HIS A 1 98 ? -11.950 -3.835 11.219 1.00 94.44 98 HIS A O 1
ATOM 778 N N . SER A 1 99 ? -12.397 -3.356 13.372 1.00 97.00 99 SER A N 1
ATOM 779 C CA . SER A 1 99 ? -11.546 -2.169 13.500 1.00 97.00 99 SER A CA 1
ATOM 780 C C . SER A 1 99 ? -10.453 -2.429 14.523 1.00 97.00 99 SER A C 1
ATOM 782 O O . SER A 1 99 ? -10.724 -3.044 15.554 1.00 97.00 99 SER A O 1
ATOM 784 N N . LEU A 1 100 ? -9.275 -1.851 14.312 1.00 96.56 100 LEU A N 1
ATOM 785 C CA . LEU A 1 100 ? -8.268 -1.655 15.349 1.00 96.56 100 LEU A CA 1
ATOM 786 C C . LEU A 1 100 ? -8.215 -0.177 15.750 1.00 96.56 100 LEU A C 1
ATOM 788 O O . LEU A 1 100 ? -8.141 0.701 14.889 1.00 96.56 100 LEU A O 1
ATOM 792 N N . LEU A 1 101 ? -8.212 0.084 17.057 1.00 97.44 101 LEU A N 1
ATOM 793 C CA . LEU A 1 101 ? -7.796 1.344 17.670 1.00 97.44 101 LEU A CA 1
ATOM 794 C C . LEU A 1 101 ? -6.379 1.162 18.213 1.00 97.44 101 LEU A C 1
ATOM 796 O O . LEU A 1 101 ? -6.161 0.371 19.130 1.00 97.44 101 LEU A O 1
ATOM 800 N N . ILE A 1 102 ? -5.438 1.948 17.703 1.00 97.69 102 ILE A N 1
ATOM 801 C CA . ILE A 1 102 ? -4.038 1.959 18.118 1.00 97.69 102 ILE A CA 1
ATOM 802 C C . ILE A 1 102 ? -3.729 3.313 18.763 1.00 97.69 102 ILE A C 1
ATOM 804 O O . ILE A 1 102 ? -4.091 4.362 18.226 1.00 97.69 102 ILE A O 1
ATOM 808 N N . LYS A 1 103 ? -3.030 3.313 19.899 1.00 97.69 103 LYS A N 1
ATOM 809 C CA . LYS A 1 103 ? -2.449 4.509 20.525 1.00 97.69 103 LYS A CA 1
ATOM 810 C C . LYS A 1 103 ? -1.005 4.232 20.929 1.00 97.69 103 LYS A C 1
ATOM 812 O O . LYS A 1 103 ? -0.722 3.201 21.539 1.00 97.69 103 LYS A O 1
ATOM 817 N N . GLY A 1 104 ? -0.105 5.163 20.634 1.00 97.19 104 GLY A N 1
ATOM 818 C CA . GLY A 1 104 ? 1.328 4.996 20.872 1.00 97.19 104 GLY A CA 1
ATOM 819 C C . GLY A 1 104 ? 2.105 6.307 20.808 1.00 97.19 104 GLY A C 1
ATOM 820 O O . GLY A 1 104 ? 1.522 7.389 20.899 1.00 97.19 104 GLY A O 1
ATOM 821 N N . LYS A 1 105 ? 3.424 6.196 20.645 1.00 96.94 105 LYS A N 1
ATOM 822 C CA . LYS A 1 105 ? 4.368 7.290 20.368 1.00 96.94 105 LYS A CA 1
ATOM 823 C C . LYS A 1 105 ? 5.289 6.912 19.205 1.00 96.94 105 LYS A C 1
ATOM 825 O O . LYS A 1 105 ? 5.585 5.729 19.051 1.00 96.94 105 LYS A O 1
ATOM 830 N N . VAL A 1 106 ? 5.752 7.882 18.417 1.00 96.50 106 VAL A N 1
ATOM 831 C CA . VAL A 1 106 ? 6.696 7.681 17.302 1.00 96.50 106 VAL A CA 1
ATOM 832 C C . VAL A 1 106 ? 7.762 8.780 17.273 1.00 96.50 106 VAL A C 1
ATOM 834 O O . VAL A 1 106 ? 7.449 9.967 17.341 1.00 96.50 106 VAL A O 1
ATOM 837 N N . HIS A 1 107 ? 9.031 8.384 17.170 1.00 94.88 107 HIS A N 1
ATOM 838 C CA . HIS A 1 107 ? 10.177 9.294 17.135 1.00 94.88 107 HIS A CA 1
ATOM 839 C C . HIS A 1 107 ? 10.966 9.065 15.854 1.00 94.88 107 HIS A C 1
ATOM 841 O O . HIS A 1 107 ? 11.517 7.985 15.648 1.00 94.88 107 HIS A O 1
ATOM 847 N N . LEU A 1 108 ? 11.034 10.088 15.005 1.00 93.94 108 LEU A N 1
ATOM 848 C CA . LEU A 1 108 ? 11.891 10.077 13.824 1.00 93.94 108 LEU A CA 1
ATOM 849 C C . LEU A 1 108 ? 13.367 10.055 14.246 1.00 93.94 108 LEU A C 1
ATOM 851 O O . LEU A 1 108 ? 13.735 10.670 15.249 1.00 93.94 108 LEU A O 1
ATOM 855 N N . ARG A 1 109 ? 14.199 9.333 13.492 1.00 92.69 109 ARG A N 1
ATOM 856 C CA . ARG A 1 109 ? 15.612 9.093 13.809 1.00 92.69 109 ARG A CA 1
ATOM 857 C C . ARG A 1 109 ? 16.547 9.693 12.760 1.00 92.69 109 ARG A C 1
ATOM 859 O O . ARG A 1 109 ? 16.992 10.825 12.916 1.00 92.69 109 ARG A O 1
ATOM 866 N N . GLN A 1 110 ? 16.830 8.947 11.697 1.00 92.62 110 GLN A N 1
ATOM 867 C CA . GLN A 1 110 ? 17.740 9.329 10.614 1.00 92.62 110 GLN A CA 1
ATOM 868 C C . GLN A 1 110 ? 17.094 9.080 9.248 1.00 92.62 110 GLN A C 1
ATOM 870 O O . GLN A 1 110 ? 16.091 8.374 9.155 1.00 92.62 110 GLN A O 1
ATOM 875 N N . ALA A 1 111 ? 17.688 9.602 8.174 1.00 90.62 111 ALA A N 1
ATOM 876 C CA . ALA A 1 111 ? 17.381 9.106 6.835 1.00 90.62 111 ALA A CA 1
ATOM 877 C C . ALA A 1 111 ? 17.779 7.619 6.721 1.00 90.62 111 ALA A C 1
ATOM 879 O O . ALA A 1 111 ? 18.814 7.221 7.260 1.00 90.62 111 ALA A O 1
ATOM 880 N N . SER A 1 112 ? 16.983 6.794 6.033 1.00 88.25 112 SER A N 1
ATOM 881 C CA . SER A 1 112 ? 17.333 5.380 5.848 1.00 88.25 112 SER A CA 1
ATOM 882 C C . SER A 1 112 ? 18.473 5.222 4.850 1.00 88.25 112 SER A C 1
ATOM 884 O O . SER A 1 112 ? 18.459 5.801 3.764 1.00 88.25 112 SER A O 1
ATOM 886 N N . TRP A 1 113 ? 19.433 4.372 5.208 1.00 83.38 113 TRP A N 1
ATOM 887 C CA . TRP A 1 113 ? 20.516 3.946 4.326 1.00 83.38 113 TRP A CA 1
ATOM 888 C C . TRP A 1 113 ? 20.079 2.849 3.338 1.00 83.38 113 TRP A C 1
ATOM 890 O O . TRP A 1 113 ? 20.721 2.676 2.307 1.00 83.38 113 TRP A O 1
ATOM 900 N N . VAL A 1 114 ? 18.991 2.125 3.641 1.00 83.75 114 VAL A N 1
ATOM 901 C CA . VAL A 1 114 ? 18.437 1.059 2.783 1.00 83.75 114 VAL A CA 1
ATOM 902 C C . VAL A 1 114 ? 17.462 1.630 1.754 1.00 83.75 114 VAL A C 1
ATOM 904 O O . VAL A 1 114 ? 17.445 1.187 0.612 1.00 83.75 114 VAL A O 1
ATOM 907 N N . THR A 1 115 ? 16.646 2.610 2.158 1.00 85.00 115 THR A N 1
ATOM 908 C CA . THR A 1 115 ? 15.587 3.203 1.320 1.00 85.00 115 THR A CA 1
ATOM 909 C C . THR A 1 115 ? 15.824 4.715 1.175 1.00 85.00 115 THR A C 1
ATOM 911 O O . THR A 1 115 ? 15.402 5.479 2.048 1.00 85.00 115 THR A O 1
ATOM 914 N N . PRO A 1 116 ? 16.518 5.184 0.118 1.00 84.81 116 PRO A N 1
ATOM 915 C CA . PRO A 1 116 ? 16.906 6.588 -0.017 1.00 84.81 116 PRO A CA 1
ATOM 916 C C . PRO A 1 116 ? 15.713 7.553 0.014 1.00 84.81 116 PRO A C 1
ATOM 918 O O . PRO A 1 116 ? 14.750 7.401 -0.729 1.00 84.81 116 PRO A O 1
ATOM 921 N N . GLY A 1 117 ? 15.776 8.571 0.876 1.00 84.38 117 GLY A N 1
ATOM 922 C CA . GLY A 1 117 ? 14.675 9.524 1.085 1.00 84.38 117 GLY A CA 1
ATOM 923 C C . GLY A 1 117 ? 13.592 9.060 2.068 1.00 84.38 117 GLY A C 1
ATOM 924 O O . GLY A 1 117 ? 12.725 9.858 2.427 1.00 84.38 117 GLY A O 1
ATOM 925 N N . ALA A 1 118 ? 13.660 7.825 2.573 1.00 90.25 118 ALA A N 1
ATOM 926 C CA . ALA A 1 118 ? 12.919 7.443 3.769 1.00 90.25 118 ALA A CA 1
ATOM 927 C C . ALA A 1 118 ? 13.546 8.062 5.028 1.00 90.25 118 ALA A C 1
ATOM 929 O O . ALA A 1 118 ? 14.746 8.330 5.082 1.00 90.25 118 ALA A O 1
ATOM 930 N N . THR A 1 119 ? 12.740 8.203 6.073 1.00 93.25 119 THR A N 1
ATOM 931 C CA . THR A 1 119 ? 13.148 8.467 7.453 1.00 93.25 119 THR A CA 1
ATOM 932 C C . THR A 1 119 ? 12.844 7.226 8.292 1.00 93.25 119 THR A C 1
ATOM 934 O O . THR A 1 119 ? 11.719 6.730 8.280 1.00 93.25 119 THR A O 1
ATOM 937 N N . GLU A 1 120 ? 13.838 6.717 9.013 1.00 94.62 120 GLU A N 1
ATOM 938 C CA . GLU A 1 120 ? 13.674 5.632 9.985 1.00 94.62 120 GLU A CA 1
ATOM 939 C C . GLU A 1 120 ? 13.140 6.190 11.309 1.00 94.62 120 GLU A C 1
ATOM 941 O O . GLU A 1 120 ? 13.411 7.345 11.655 1.00 94.62 120 GLU A O 1
ATOM 946 N N . ALA A 1 121 ? 12.380 5.390 12.055 1.00 95.25 121 ALA A N 1
ATOM 947 C CA . ALA A 1 121 ? 11.743 5.837 13.290 1.00 95.25 121 ALA A CA 1
ATOM 948 C C . ALA A 1 121 ? 11.563 4.714 14.321 1.00 95.25 121 ALA A C 1
ATOM 950 O O . ALA A 1 121 ? 11.393 3.549 13.969 1.00 95.25 121 ALA A O 1
ATOM 951 N N . ASP A 1 122 ? 11.525 5.094 15.600 1.00 95.50 122 ASP A N 1
ATOM 952 C CA . ASP A 1 122 ? 11.165 4.200 16.701 1.00 95.50 122 ASP A CA 1
ATOM 953 C C . ASP A 1 122 ? 9.728 4.491 17.145 1.00 95.50 122 ASP A C 1
ATOM 955 O O . ASP A 1 122 ? 9.435 5.574 17.670 1.00 95.50 122 ASP A O 1
ATOM 959 N N . TYR A 1 123 ? 8.833 3.515 16.996 1.00 95.25 123 TYR A N 1
ATOM 960 C CA . TYR A 1 123 ? 7.486 3.572 17.564 1.00 95.25 123 TYR A CA 1
ATOM 961 C C . TYR A 1 123 ? 7.396 2.730 18.843 1.00 95.25 123 TYR A C 1
ATOM 963 O O . TYR A 1 123 ? 8.155 1.784 19.031 1.00 95.25 123 TYR A O 1
ATOM 971 N N . HIS A 1 124 ? 6.494 3.083 19.757 1.00 95.00 124 HIS A N 1
ATOM 972 C CA . HIS A 1 124 ? 6.090 2.227 20.879 1.00 95.00 124 HIS A CA 1
ATOM 973 C C . HIS A 1 124 ? 4.567 2.304 21.024 1.00 95.00 124 HIS A C 1
ATOM 975 O O . HIS A 1 124 ? 3.979 3.371 20.828 1.00 95.00 124 HIS A O 1
ATOM 981 N N . LEU A 1 125 ? 3.928 1.197 21.398 1.00 94.44 125 LEU A N 1
ATOM 982 C CA . LEU A 1 125 ? 2.478 1.120 21.578 1.00 94.44 125 LEU A CA 1
ATOM 983 C C . LEU A 1 125 ? 2.118 1.232 23.065 1.00 94.44 125 LEU A C 1
ATOM 985 O O . LEU A 1 125 ? 2.804 0.687 23.923 1.00 94.44 125 LEU A O 1
ATOM 989 N N . HIS A 1 126 ? 1.052 1.973 23.363 1.00 93.62 126 HIS A N 1
ATOM 990 C CA . HIS A 1 126 ? 0.542 2.193 24.722 1.00 93.62 126 HIS A CA 1
ATOM 991 C C . HIS A 1 126 ? -0.792 1.475 24.952 1.00 93.62 126 HIS A C 1
ATOM 993 O O . HIS A 1 126 ? -1.070 1.018 26.058 1.00 93.62 126 HIS A O 1
ATOM 999 N N . LYS A 1 127 ? -1.631 1.407 23.911 1.00 94.75 127 LYS A N 1
ATOM 1000 C CA . LYS A 1 127 ? -2.895 0.669 23.913 1.00 94.75 127 LYS A CA 1
ATOM 1001 C C . LYS A 1 127 ? -3.254 0.236 22.497 1.00 94.75 127 LYS A C 1
ATOM 1003 O O . LYS A 1 127 ? -3.194 1.048 21.573 1.00 94.75 127 LYS A O 1
ATOM 1008 N N . VAL A 1 128 ? -3.680 -1.012 22.351 1.00 94.81 128 VAL A N 1
ATOM 1009 C CA . VAL A 1 128 ? -4.298 -1.550 21.136 1.00 94.81 128 VAL A CA 1
ATOM 1010 C C . VAL A 1 128 ? -5.603 -2.218 21.536 1.00 94.81 128 VAL A C 1
ATOM 1012 O O . VAL A 1 128 ? -5.637 -2.975 22.505 1.00 94.81 128 VAL A O 1
ATOM 1015 N N . GLY A 1 129 ? -6.678 -1.945 20.806 1.00 93.19 129 GLY A N 1
ATOM 1016 C CA . GLY A 1 129 ? -7.952 -2.628 20.994 1.00 93.19 129 GLY A CA 1
ATOM 1017 C C . GLY A 1 129 ? -8.667 -2.904 19.679 1.00 93.19 129 GLY A C 1
ATOM 1018 O O . GLY A 1 129 ? -8.424 -2.227 18.682 1.00 93.19 129 GLY A O 1
ATOM 1019 N N . ILE A 1 130 ? -9.538 -3.908 19.691 1.00 92.88 130 ILE A N 1
ATOM 1020 C CA . ILE A 1 130 ? -10.246 -4.440 18.527 1.00 92.88 130 ILE A CA 1
ATOM 1021 C C . ILE A 1 130 ? -11.765 -4.375 18.730 1.00 92.88 130 ILE A C 1
ATOM 1023 O O . ILE A 1 130 ? -12.264 -4.670 19.815 1.00 92.88 130 ILE A O 1
ATOM 1027 N N . VAL A 1 131 ? -12.496 -3.993 17.681 1.00 94.06 131 VAL A N 1
ATOM 1028 C CA . VAL A 1 131 ? -13.970 -3.964 17.628 1.00 94.06 131 VAL A CA 1
ATOM 1029 C C . VAL A 1 131 ? -14.437 -4.824 16.462 1.00 94.06 131 VAL A C 1
ATOM 1031 O O . VAL A 1 131 ? -13.888 -4.699 15.372 1.00 94.06 131 VAL A O 1
ATOM 1034 N N . PHE A 1 132 ? -15.463 -5.654 16.653 1.00 93.06 132 PHE A N 1
ATOM 1035 C CA . PHE A 1 132 ? -16.015 -6.523 15.604 1.00 93.06 132 PHE A CA 1
ATOM 1036 C C . PHE A 1 132 ? -17.341 -5.992 15.080 1.00 93.06 132 PHE A C 1
ATOM 1038 O O . PHE A 1 132 ? -18.203 -5.602 15.863 1.00 93.06 132 PHE A O 1
ATOM 1045 N N . HIS A 1 133 ? -17.533 -6.055 13.764 1.00 93.75 133 HIS A N 1
ATOM 1046 C CA . HIS A 1 133 ? -18.736 -5.532 13.098 1.00 93.75 133 HIS A CA 1
ATOM 1047 C C . HIS A 1 133 ? -19.732 -6.626 12.705 1.00 93.75 133 HIS A C 1
ATOM 1049 O O . HIS A 1 133 ? -20.842 -6.337 12.271 1.00 93.75 133 HIS A O 1
ATOM 1055 N N . SER A 1 134 ? -19.367 -7.897 12.893 1.00 88.25 134 SER A N 1
ATOM 1056 C CA . SER A 1 134 ? -20.280 -9.033 12.763 1.00 88.25 134 SER A CA 1
ATOM 1057 C C . SER A 1 134 ? -19.832 -10.225 13.611 1.00 88.25 134 SER A C 1
ATOM 1059 O O . SER A 1 134 ? -18.637 -10.435 13.832 1.00 88.25 134 SER A O 1
ATOM 1061 N N . HIS A 1 135 ? -20.793 -11.065 14.013 1.00 84.88 135 HIS A N 1
ATOM 1062 C CA . HIS A 1 135 ? -20.512 -12.367 14.631 1.00 84.88 135 HIS A CA 1
ATOM 1063 C C . HIS A 1 135 ? -19.669 -13.281 13.720 1.00 84.88 135 HIS A C 1
ATOM 1065 O O . HIS A 1 135 ? -18.894 -14.094 14.210 1.00 84.88 135 HIS A O 1
ATOM 1071 N N . HIS A 1 136 ? -19.772 -13.131 12.393 1.00 86.19 136 HIS A N 1
ATOM 1072 C CA . HIS A 1 136 ? -18.991 -13.918 11.432 1.00 86.19 136 HIS A CA 1
ATOM 1073 C C . HIS A 1 136 ? -17.492 -13.584 11.503 1.00 86.19 136 HIS A C 1
ATOM 1075 O O . HIS A 1 136 ? -16.673 -14.485 11.659 1.00 86.19 136 HIS A O 1
ATOM 1081 N N . ALA A 1 137 ? -17.133 -12.294 11.474 1.00 87.75 137 ALA A N 1
ATOM 1082 C CA . ALA A 1 137 ? -15.741 -11.837 11.582 1.00 87.75 137 ALA A CA 1
ATOM 1083 C C . ALA A 1 137 ? -15.092 -12.205 12.929 1.00 87.75 137 ALA A C 1
ATOM 1085 O O . ALA A 1 137 ? -13.931 -12.610 12.986 1.00 87.75 137 ALA A O 1
ATOM 1086 N N . LEU A 1 138 ? -15.875 -12.105 14.003 1.00 84.75 138 LEU A N 1
ATOM 1087 C CA . LEU A 1 138 ? -15.537 -12.551 15.354 1.00 84.75 138 LEU A CA 1
ATOM 1088 C C . LEU A 1 138 ? -15.212 -14.054 15.371 1.00 84.75 138 LEU A C 1
ATOM 1090 O O . LEU A 1 138 ? -14.140 -14.444 15.831 1.00 84.75 138 LEU A O 1
ATOM 1094 N N . LEU A 1 139 ? -16.081 -14.896 14.800 1.00 83.75 139 LEU A N 1
ATOM 1095 C CA . LEU A 1 139 ? -15.858 -16.343 14.716 1.00 83.75 139 LEU A CA 1
ATOM 1096 C C . LEU A 1 139 ? -14.683 -16.718 13.797 1.00 83.75 139 LEU A C 1
ATOM 1098 O O . LEU A 1 139 ? -14.012 -17.713 14.064 1.00 83.75 139 LEU A O 1
ATOM 1102 N N . ASP A 1 140 ? -14.421 -15.952 12.733 1.00 85.00 140 ASP A N 1
ATOM 1103 C CA . ASP A 1 140 ? -13.253 -16.149 11.862 1.00 85.00 140 ASP A CA 1
ATOM 1104 C C . ASP A 1 140 ? -11.937 -15.893 12.611 1.00 85.00 140 ASP A C 1
ATOM 1106 O O . ASP A 1 140 ? -11.003 -16.687 12.493 1.00 85.00 140 ASP A O 1
ATOM 1110 N N . ILE A 1 141 ? -11.866 -14.828 13.414 1.00 83.19 141 ILE A N 1
ATOM 1111 C CA . ILE A 1 141 ? -10.682 -14.503 14.221 1.00 83.19 141 ILE A CA 1
ATOM 1112 C C . ILE A 1 141 ? -10.527 -15.462 15.412 1.00 83.19 141 ILE A C 1
ATOM 1114 O O . ILE A 1 141 ? -9.432 -15.981 15.626 1.00 83.19 141 ILE A O 1
ATOM 1118 N N . ALA A 1 142 ? -11.608 -15.803 16.120 1.00 80.50 142 ALA A N 1
ATOM 1119 C CA . ALA A 1 142 ? -11.568 -16.793 17.201 1.00 80.50 142 ALA A CA 1
ATOM 1120 C C . ALA A 1 142 ? -11.100 -18.180 16.710 1.00 80.50 142 ALA A C 1
ATOM 1122 O O . ALA A 1 142 ? -10.305 -18.841 17.379 1.00 80.50 142 ALA A O 1
ATOM 1123 N N . ARG A 1 143 ? -11.514 -18.604 15.503 1.00 81.88 143 ARG A N 1
ATOM 1124 C CA . ARG A 1 143 ? -11.011 -19.842 14.880 1.00 81.88 143 ARG A CA 1
ATOM 1125 C C . ARG A 1 143 ? -9.510 -19.796 14.581 1.00 81.88 143 ARG A C 1
ATOM 1127 O O . ARG A 1 143 ? -8.854 -20.813 14.780 1.00 81.88 143 ARG A O 1
ATOM 1134 N N . ARG A 1 144 ? -8.963 -18.652 14.149 1.00 79.25 144 ARG A N 1
ATOM 1135 C CA . ARG A 1 144 ? -7.513 -18.482 13.911 1.00 79.25 144 ARG A CA 1
ATOM 1136 C C . ARG A 1 144 ? -6.706 -18.509 15.210 1.00 79.25 144 ARG A C 1
ATOM 1138 O O . ARG A 1 144 ? -5.662 -19.151 15.257 1.00 79.25 144 ARG A O 1
ATOM 1145 N N . LEU A 1 145 ? -7.203 -17.870 16.272 1.00 79.56 145 LEU A N 1
ATOM 1146 C CA . LEU A 1 145 ? -6.549 -17.891 17.585 1.00 79.56 145 LEU A CA 1
ATOM 1147 C C . LEU A 1 145 ? -6.392 -19.331 18.105 1.00 79.56 145 LEU A C 1
ATOM 1149 O O . LEU A 1 145 ? -5.288 -19.742 18.447 1.00 79.56 145 LEU A O 1
ATOM 1153 N N . ASN A 1 146 ? -7.451 -20.143 18.047 1.00 77.44 146 ASN A N 1
ATOM 1154 C CA . ASN A 1 146 ? -7.408 -21.540 18.501 1.00 77.44 146 ASN A CA 1
ATOM 1155 C C . ASN A 1 146 ? -6.403 -22.434 17.732 1.00 77.44 146 ASN A C 1
ATOM 1157 O O . ASN A 1 146 ? -6.036 -23.499 18.230 1.00 77.44 146 ASN A O 1
ATOM 1161 N N . GLN A 1 147 ? -5.966 -22.028 16.533 1.00 78.69 147 GLN A N 1
ATOM 1162 C CA . GLN A 1 147 ? -5.057 -22.791 15.662 1.00 78.69 147 GLN A CA 1
ATOM 1163 C C . GLN A 1 147 ? -3.563 -22.588 15.970 1.00 78.69 147 GLN A C 1
ATOM 1165 O O . GLN A 1 147 ? -2.737 -23.292 15.393 1.00 78.69 147 GLN A O 1
ATOM 1170 N N . THR A 1 148 ? -3.189 -21.648 16.844 1.00 75.31 148 THR A N 1
ATOM 1171 C CA . THR A 1 148 ? -1.778 -21.323 17.132 1.00 75.31 148 THR A CA 1
ATOM 1172 C C . THR A 1 148 ? -1.501 -21.315 18.633 1.00 75.31 148 THR A C 1
ATOM 1174 O O . THR A 1 148 ? -2.365 -20.927 19.412 1.00 75.31 148 THR A O 1
ATOM 1177 N N . GLN A 1 149 ? -0.286 -21.686 19.058 1.00 75.50 149 GLN A N 1
ATOM 1178 C CA . GLN A 1 149 ? 0.074 -21.690 20.486 1.00 75.50 149 GLN A CA 1
ATOM 1179 C C . GLN A 1 149 ? -0.074 -20.294 21.119 1.00 75.50 149 GLN A C 1
ATOM 1181 O O . GLN A 1 149 ? -0.726 -20.144 22.146 1.00 75.50 149 GLN A O 1
ATOM 1186 N N . ALA A 1 150 ? 0.442 -19.255 20.452 1.00 74.00 150 ALA A N 1
ATOM 1187 C CA . ALA A 1 150 ? 0.290 -17.869 20.901 1.00 74.00 150 ALA A CA 1
ATOM 1188 C C . ALA A 1 150 ? -1.184 -17.420 20.952 1.00 74.00 150 ALA A C 1
ATOM 1190 O O . ALA A 1 150 ? -1.570 -16.624 21.807 1.00 74.00 150 ALA A O 1
ATOM 1191 N N . GLY A 1 151 ? -2.027 -17.937 20.053 1.00 75.94 151 GLY A N 1
ATOM 1192 C CA . GLY A 1 151 ? -3.464 -17.689 20.075 1.00 75.94 151 GLY A CA 1
ATOM 1193 C C . GLY A 1 151 ? -4.193 -18.422 21.197 1.00 75.94 151 GLY A C 1
ATOM 1194 O O . GLY A 1 151 ? -5.084 -17.828 21.797 1.00 75.94 151 GLY A O 1
ATOM 1195 N N . GLN A 1 152 ? -3.773 -19.634 21.567 1.00 75.81 152 GLN A N 1
ATOM 1196 C CA . GLN A 1 152 ? -4.286 -20.344 22.743 1.00 75.81 152 GLN A CA 1
ATOM 1197 C C . GLN A 1 152 ? -3.982 -19.564 24.032 1.00 75.81 152 GLN A C 1
ATOM 1199 O O . GLN A 1 152 ? -4.912 -19.253 24.780 1.00 75.81 152 GLN A O 1
ATOM 1204 N N . ASP A 1 153 ? -2.736 -19.119 24.223 1.00 76.50 153 ASP A N 1
ATOM 1205 C CA . ASP A 1 153 ? -2.331 -18.273 25.359 1.00 76.50 153 ASP A CA 1
ATOM 1206 C C . ASP A 1 153 ? -3.150 -16.965 25.440 1.00 76.50 153 ASP A C 1
ATOM 1208 O O . ASP A 1 153 ? -3.404 -16.433 26.523 1.00 76.50 153 ASP A O 1
ATOM 1212 N N . CYS A 1 154 ? -3.605 -16.453 24.293 1.00 78.69 154 CYS A N 1
ATOM 1213 C CA . CYS A 1 154 ? -4.475 -15.283 24.193 1.00 78.69 154 CYS A CA 1
ATOM 1214 C C . CYS A 1 154 ? -5.968 -15.576 24.390 1.00 78.69 154 CYS A C 1
ATOM 1216 O O . CYS A 1 154 ? -6.678 -14.731 24.939 1.00 78.69 154 CYS A O 1
ATOM 1218 N N . THR A 1 155 ? -6.461 -16.763 24.028 1.00 72.44 155 THR A N 1
ATOM 1219 C CA . THR A 1 155 ? -7.861 -17.164 24.282 1.00 72.44 155 THR A CA 1
ATOM 1220 C C . THR A 1 155 ? -8.183 -17.311 25.769 1.00 72.44 155 THR A C 1
ATOM 1222 O O . THR A 1 155 ? -9.345 -17.196 26.142 1.00 72.44 155 THR A O 1
ATOM 1225 N N . GLY A 1 156 ? -7.168 -17.490 26.625 1.00 64.12 156 GLY A N 1
ATOM 1226 C CA . GLY A 1 156 ? -7.308 -17.428 28.084 1.00 64.12 156 GLY A CA 1
ATOM 1227 C C . GLY A 1 156 ? -7.267 -16.013 28.686 1.00 64.12 156 GLY A C 1
ATOM 1228 O O . GLY A 1 156 ? -7.518 -15.863 29.879 1.00 64.12 156 GLY A O 1
ATOM 1229 N N . ARG A 1 157 ? -6.933 -14.979 27.896 1.00 68.38 157 ARG A N 1
ATOM 1230 C CA . ARG A 1 157 ? -6.859 -13.563 28.328 1.00 68.38 157 ARG A CA 1
ATOM 1231 C C . ARG A 1 157 ? -8.013 -12.718 27.794 1.00 68.38 157 ARG A C 1
ATOM 1233 O O . ARG A 1 157 ? -8.458 -11.781 28.450 1.00 68.38 157 ARG A O 1
ATOM 1240 N N . LEU A 1 158 ? -8.473 -13.043 26.592 1.00 69.81 158 LEU A N 1
ATOM 1241 C CA . LEU A 1 158 ? -9.691 -12.513 25.989 1.00 69.81 158 LEU A CA 1
ATOM 1242 C C . LEU A 1 158 ? -10.906 -13.316 26.505 1.00 69.81 158 LEU A C 1
ATOM 1244 O O . LEU A 1 158 ? -10.721 -14.378 27.100 1.00 69.81 158 LEU A O 1
ATOM 1248 N N . PRO A 1 159 ? -12.156 -12.857 26.308 1.00 64.81 159 PRO A N 1
ATOM 1249 C CA . PRO A 1 159 ? -13.320 -13.652 26.696 1.00 64.81 159 PRO A CA 1
ATOM 1250 C C . PRO A 1 159 ? -13.356 -15.010 25.964 1.00 64.81 159 PRO A C 1
ATOM 1252 O O . PRO A 1 159 ? -12.808 -15.129 24.864 1.00 64.81 159 PRO A O 1
ATOM 1255 N N . PRO A 1 160 ? -14.068 -16.027 26.480 1.00 65.62 160 PRO A N 1
ATOM 1256 C CA . PRO A 1 160 ? -14.401 -17.213 25.693 1.00 65.62 160 PRO A CA 1
ATOM 1257 C C . PRO A 1 160 ? -15.152 -16.804 24.422 1.00 65.62 160 PRO A C 1
ATOM 1259 O O . PRO A 1 160 ? -15.984 -15.903 24.479 1.00 65.62 160 PRO A O 1
ATOM 1262 N N . GLY A 1 161 ? -14.904 -17.458 23.282 1.00 61.81 161 GLY A N 1
ATOM 1263 C CA . GLY A 1 161 ? -15.420 -17.024 21.971 1.00 61.81 161 GLY A CA 1
ATOM 1264 C C . GLY A 1 161 ? -16.942 -16.804 21.887 1.00 61.81 161 GLY A C 1
ATOM 1265 O O . GLY A 1 161 ? -17.386 -15.972 21.101 1.00 61.81 161 GLY A O 1
ATOM 1266 N N . GLN A 1 162 ? -17.744 -17.484 22.718 1.00 61.12 162 GLN A N 1
ATOM 1267 C CA . GLN A 1 162 ? -19.199 -17.269 22.801 1.00 61.12 162 GLN A CA 1
ATOM 1268 C C . GLN A 1 162 ? -19.618 -15.971 23.528 1.00 61.12 162 GLN A C 1
ATOM 1270 O O . GLN A 1 162 ? -20.774 -15.575 23.429 1.00 61.12 162 GLN A O 1
ATOM 1275 N N . ALA A 1 163 ? -18.711 -15.325 24.267 1.00 68.25 163 ALA A N 1
ATOM 1276 C CA . ALA A 1 163 ? -18.957 -14.121 25.067 1.00 68.25 163 ALA A CA 1
ATOM 1277 C C . ALA A 1 163 ? -18.454 -12.819 24.405 1.00 68.25 163 ALA A C 1
ATOM 1279 O O . ALA A 1 163 ? -18.531 -11.745 25.006 1.00 68.25 163 ALA A O 1
ATOM 1280 N N . TRP A 1 164 ? -17.926 -12.892 23.178 1.00 72.94 164 TRP A N 1
ATOM 1281 C CA . TRP A 1 164 ? -17.584 -11.699 22.400 1.00 72.94 164 TRP A CA 1
ATOM 1282 C C . TRP A 1 164 ? -18.869 -11.135 21.779 1.00 72.94 164 TRP A C 1
ATOM 1284 O O . TRP A 1 164 ? -19.713 -11.880 21.284 1.00 72.94 164 TRP A O 1
ATOM 1294 N N . LEU A 1 165 ? -19.009 -9.812 21.778 1.00 80.81 165 LEU A N 1
ATOM 1295 C CA . LEU A 1 165 ? -20.180 -9.097 21.279 1.00 80.81 165 LEU A CA 1
ATOM 1296 C C . LEU A 1 165 ? -19.745 -8.099 20.193 1.00 80.81 165 LEU A C 1
ATOM 1298 O O . LEU A 1 165 ? -18.801 -7.334 20.425 1.00 80.81 165 LEU A O 1
ATOM 1302 N N . PRO A 1 166 ? -20.409 -8.059 19.022 1.00 84.06 166 PRO A N 1
ATOM 1303 C CA . PRO A 1 166 ? -20.173 -7.020 18.027 1.00 84.06 166 PRO A C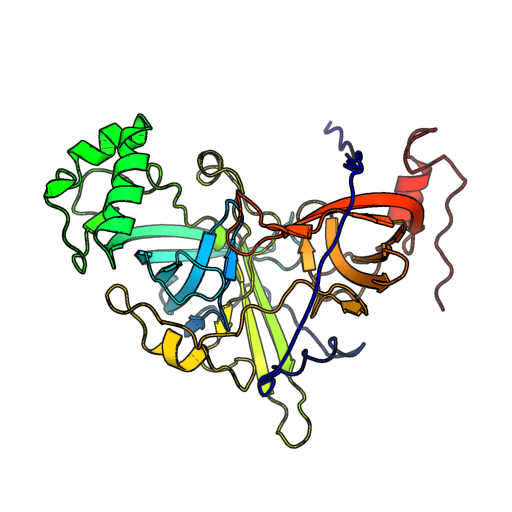A 1
ATOM 1304 C C . PRO A 1 166 ? -20.367 -5.616 18.612 1.00 84.06 166 PRO A C 1
ATOM 1306 O O . PRO A 1 166 ? -21.231 -5.392 19.457 1.00 84.06 166 PRO A O 1
ATOM 1309 N N . GLY A 1 167 ? -19.549 -4.665 18.169 1.00 85.88 167 GLY A N 1
ATOM 1310 C CA . GLY A 1 167 ? -19.524 -3.296 18.684 1.00 85.88 167 GLY A CA 1
ATOM 1311 C C . GLY A 1 167 ? -18.739 -3.098 19.988 1.00 85.88 167 GLY A C 1
ATOM 1312 O O . GLY A 1 167 ? -18.341 -1.966 20.254 1.00 85.88 167 GLY A O 1
ATOM 1313 N N . THR A 1 168 ? -18.439 -4.144 20.765 1.00 89.94 168 THR A N 1
ATOM 1314 C CA . THR A 1 168 ? -17.598 -4.031 21.973 1.00 89.94 168 THR A CA 1
ATOM 1315 C C . THR A 1 168 ? -16.117 -3.877 21.612 1.00 89.94 168 THR A C 1
ATOM 1317 O O . THR A 1 168 ? -15.633 -4.503 20.669 1.00 89.94 168 THR A O 1
ATOM 1320 N N . LEU A 1 169 ? -15.395 -3.046 22.374 1.00 91.00 169 LEU A N 1
ATOM 1321 C CA . LEU A 1 169 ? -13.945 -2.862 22.269 1.00 91.00 169 LEU A CA 1
ATOM 1322 C C . LEU A 1 169 ? -13.220 -3.804 23.240 1.00 91.00 169 LEU A C 1
ATOM 1324 O O . LEU A 1 169 ? -13.370 -3.671 24.452 1.00 91.00 169 LEU A O 1
ATOM 1328 N N . TYR A 1 170 ? -12.396 -4.705 22.709 1.00 87.56 170 TYR A N 1
ATOM 1329 C CA . TYR A 1 170 ? -11.545 -5.614 23.484 1.00 87.56 170 TYR A CA 1
ATOM 1330 C C . TYR A 1 170 ? -10.093 -5.136 23.452 1.00 87.56 170 TYR A C 1
ATOM 1332 O O . TYR A 1 170 ? -9.599 -4.757 22.393 1.00 87.56 170 TYR A O 1
ATOM 1340 N N . GLU A 1 171 ? -9.396 -5.134 24.590 1.00 88.81 171 GLU A N 1
ATOM 1341 C CA . GLU A 1 171 ? -7.986 -4.722 24.654 1.00 88.81 171 GLU A CA 1
ATOM 1342 C C . GLU A 1 171 ? -7.057 -5.884 24.264 1.00 88.81 171 GLU A C 1
ATOM 1344 O O . GLU A 1 171 ? -7.172 -6.986 24.793 1.00 88.81 171 GLU A O 1
ATOM 1349 N N . LEU A 1 172 ? -6.140 -5.628 23.327 1.00 87.75 172 LEU A N 1
ATOM 1350 C CA . LEU A 1 172 ? -5.113 -6.569 22.846 1.00 87.75 172 LEU A CA 1
ATOM 1351 C C . LEU A 1 172 ? -3.725 -6.269 23.424 1.00 87.75 172 LEU A C 1
ATOM 1353 O O . LEU A 1 172 ? -2.876 -7.154 23.495 1.00 87.75 172 LEU A O 1
ATOM 1357 N N . LEU A 1 173 ? -3.510 -5.007 23.800 1.00 88.31 173 LEU A N 1
ATOM 1358 C CA . LEU A 1 173 ? -2.345 -4.492 24.507 1.00 88.31 173 LEU A CA 1
ATOM 1359 C C . LEU A 1 173 ? -2.810 -3.308 25.359 1.00 88.31 173 LEU A C 1
ATOM 1361 O O . LEU A 1 173 ? -3.516 -2.429 24.855 1.00 88.31 173 LEU A O 1
ATOM 1365 N N . SER A 1 174 ? -2.406 -3.256 26.625 1.00 84.69 174 SER A N 1
ATOM 1366 C CA . SER A 1 174 ? -2.775 -2.185 27.555 1.00 84.69 174 SER A CA 1
ATOM 1367 C C . SER A 1 174 ? -1.832 -2.172 28.752 1.00 84.69 174 SER A C 1
ATOM 1369 O O . SER A 1 174 ? -1.351 -3.223 29.162 1.00 84.69 174 SER A O 1
ATOM 1371 N N . SER A 1 175 ? -1.615 -1.016 29.381 1.00 79.56 175 SER A N 1
ATOM 1372 C CA . SER A 1 175 ? -0.906 -0.959 30.670 1.00 79.56 175 SER A CA 1
ATOM 1373 C C . SER A 1 175 ? -1.712 -1.554 31.834 1.00 79.56 175 SER A C 1
ATOM 1375 O O . SER A 1 175 ? -1.159 -1.755 32.911 1.00 79.56 175 SER A O 1
ATOM 1377 N N . GLN A 1 176 ? -3.007 -1.828 31.630 1.00 71.31 176 GLN A N 1
ATOM 1378 C CA . GLN A 1 176 ? -3.910 -2.403 32.634 1.00 71.31 176 GLN A CA 1
ATOM 1379 C C . GLN A 1 176 ? -4.120 -3.919 32.474 1.00 71.31 176 GLN A C 1
ATOM 1381 O O . GLN A 1 176 ? -4.639 -4.553 33.389 1.00 71.31 176 GLN A O 1
ATOM 1386 N N . VAL A 1 177 ? -3.720 -4.508 31.339 1.00 64.56 177 VAL A N 1
ATOM 1387 C CA . VAL A 1 177 ? -3.955 -5.925 31.014 1.00 64.56 177 VAL A CA 1
ATOM 1388 C C . VAL A 1 177 ? -2.607 -6.634 30.829 1.00 64.56 177 VAL A C 1
ATOM 1390 O O . VAL A 1 177 ? -1.874 -6.291 29.903 1.00 64.56 177 VAL A O 1
ATOM 1393 N N . PRO A 1 178 ? -2.248 -7.620 31.673 1.00 60.72 178 PRO A N 1
ATOM 1394 C CA . PRO A 1 178 ? -0.968 -8.314 31.569 1.00 60.72 178 PRO A CA 1
ATOM 1395 C C . PRO A 1 178 ? -0.958 -9.307 30.395 1.00 60.72 178 PRO A C 1
ATOM 1397 O O . PRO A 1 178 ? -1.372 -10.461 30.517 1.00 60.72 178 PRO A O 1
ATOM 1400 N N . GLY A 1 179 ? -0.447 -8.857 29.252 1.00 67.94 179 GLY A N 1
ATOM 1401 C CA . GLY A 1 179 ? -0.205 -9.688 28.076 1.00 67.94 179 GLY A CA 1
ATOM 1402 C C . GLY A 1 179 ? -0.173 -8.886 26.778 1.00 67.94 179 GLY A C 1
ATOM 1403 O O . GLY A 1 179 ? -0.615 -7.742 26.724 1.00 67.94 179 GLY A O 1
ATOM 1404 N N . ASP A 1 180 ? 0.336 -9.523 25.729 1.00 76.94 180 ASP A N 1
ATOM 1405 C CA . ASP A 1 180 ? 0.293 -9.032 24.354 1.00 76.94 180 ASP A CA 1
ATOM 1406 C C . ASP A 1 180 ? -0.413 -10.087 23.493 1.00 76.94 180 ASP A C 1
ATOM 1408 O O . ASP A 1 180 ? -0.031 -11.260 23.513 1.00 76.94 180 ASP A O 1
ATOM 1412 N N . CYS A 1 181 ? -1.461 -9.676 22.776 1.00 83.50 181 CYS A N 1
ATOM 1413 C CA . CYS A 1 181 ? -2.204 -10.511 21.831 1.00 83.50 181 CYS A CA 1
ATOM 1414 C C . CYS A 1 181 ? -2.188 -9.985 20.388 1.00 83.50 181 CYS A C 1
ATOM 1416 O O . CYS A 1 181 ? -2.935 -10.467 19.537 1.00 83.50 181 CYS A O 1
ATOM 1418 N N . MET A 1 182 ? -1.299 -9.038 20.083 1.00 85.44 182 MET A N 1
ATOM 1419 C CA . MET A 1 182 ? -1.030 -8.551 18.730 1.00 85.44 182 MET A CA 1
ATOM 1420 C C . MET A 1 182 ? -0.385 -9.641 17.862 1.00 85.44 182 MET A C 1
ATOM 1422 O O . MET A 1 182 ? -0.809 -9.868 16.726 1.00 85.44 182 MET A O 1
ATOM 1426 N N . VAL A 1 183 ? 0.582 -10.377 18.428 1.00 79.88 183 VAL A N 1
ATOM 1427 C CA . VAL A 1 183 ? 1.296 -11.485 17.763 1.00 79.88 183 VAL A CA 1
ATOM 1428 C C . VAL A 1 183 ? 0.330 -12.566 17.281 1.00 79.88 183 VAL A C 1
ATOM 1430 O O . VAL A 1 183 ? 0.356 -12.947 16.113 1.00 79.88 183 VAL A O 1
ATOM 1433 N N . ALA A 1 184 ? -0.577 -13.000 18.158 1.00 80.50 184 ALA A N 1
ATOM 1434 C CA . ALA A 1 184 ? -1.584 -14.021 17.872 1.00 80.50 184 ALA A CA 1
ATOM 1435 C C . ALA A 1 184 ? -2.586 -13.626 16.767 1.00 80.50 184 ALA A C 1
ATOM 1437 O O . ALA A 1 184 ? -3.230 -14.489 16.171 1.00 80.50 184 ALA A O 1
ATOM 1438 N N . LEU A 1 185 ? -2.712 -12.326 16.486 1.00 79.81 185 LEU A N 1
ATOM 1439 C CA . LEU A 1 185 ? -3.573 -11.765 15.444 1.00 79.81 185 LEU A CA 1
ATOM 1440 C C . LEU A 1 185 ? -2.796 -11.329 14.190 1.00 79.81 185 LEU A C 1
ATOM 1442 O O . LEU A 1 185 ? -3.382 -10.709 13.307 1.00 79.81 185 LEU A O 1
ATOM 1446 N N . GLY A 1 186 ? -1.493 -11.630 14.092 1.00 80.88 186 GLY A N 1
ATOM 1447 C CA . GLY A 1 186 ? -0.649 -11.228 12.956 1.00 80.88 186 GLY A CA 1
ATOM 1448 C C . GLY A 1 186 ? -0.517 -9.710 12.785 1.00 80.88 186 GLY A C 1
ATOM 1449 O O . GLY A 1 186 ? -0.239 -9.233 11.680 1.00 80.88 186 GLY A O 1
ATOM 1450 N N . PHE A 1 187 ? -0.752 -8.952 13.860 1.00 87.62 187 PHE A N 1
ATOM 1451 C CA . PHE A 1 187 ? -0.785 -7.496 13.861 1.00 87.62 187 PHE A CA 1
ATOM 1452 C C . PHE A 1 187 ? 0.528 -6.916 14.399 1.00 87.62 187 PHE A C 1
ATOM 1454 O O . PHE A 1 187 ? 0.937 -7.216 15.518 1.00 87.62 187 PHE A O 1
ATOM 1461 N N . SER A 1 188 ? 1.165 -6.041 13.625 1.00 88.81 188 SER A N 1
ATOM 1462 C CA . SER A 1 188 ? 2.284 -5.205 14.067 1.00 88.81 188 SER A CA 1
ATOM 1463 C C . SER A 1 188 ? 2.143 -3.799 13.477 1.00 88.81 188 SER A C 1
ATOM 1465 O O . SER A 1 188 ? 1.388 -3.583 12.527 1.00 88.81 188 SER A O 1
ATOM 1467 N N . MET A 1 189 ? 2.872 -2.834 14.042 1.00 93.12 189 MET A N 1
ATOM 1468 C CA . MET A 1 189 ? 2.922 -1.448 13.555 1.00 93.12 189 MET A CA 1
ATOM 1469 C C . MET A 1 189 ? 4.291 -1.107 12.947 1.00 93.12 189 MET A C 1
ATOM 1471 O O . MET A 1 189 ? 4.672 0.061 12.907 1.00 93.12 189 MET A O 1
ATOM 1475 N N . HIS A 1 190 ? 5.033 -2.107 12.448 1.00 93.62 190 HIS A N 1
ATOM 1476 C CA . HIS A 1 190 ? 6.358 -1.910 11.833 1.00 93.62 190 HIS A CA 1
ATOM 1477 C C . HIS A 1 190 ? 6.341 -0.985 10.612 1.00 93.62 190 HIS A C 1
ATOM 1479 O O . HIS A 1 190 ? 7.357 -0.373 10.311 1.00 93.62 190 HIS A O 1
ATOM 1485 N N . GLU A 1 191 ? 5.181 -0.748 9.993 1.00 94.88 191 GLU A N 1
ATOM 1486 C CA . GLU A 1 191 ? 4.997 0.332 9.010 1.00 94.88 191 GLU A CA 1
ATOM 1487 C C . GLU A 1 191 ? 5.433 1.721 9.533 1.00 94.88 191 GLU A C 1
ATOM 1489 O O . GLU A 1 191 ? 5.835 2.579 8.752 1.00 94.88 191 GLU A O 1
ATOM 1494 N N . LEU A 1 192 ? 5.389 1.951 10.853 1.00 96.44 192 LEU A N 1
ATOM 1495 C CA . LEU A 1 192 ? 5.840 3.186 11.499 1.00 96.44 192 LEU A CA 1
ATOM 1496 C C . LEU A 1 192 ? 7.352 3.228 11.762 1.00 96.44 192 LEU A C 1
ATOM 1498 O O . LEU A 1 192 ? 7.815 4.225 12.309 1.00 96.44 192 LEU A O 1
ATOM 1502 N N . SER A 1 193 ? 8.131 2.199 11.403 1.00 95.50 193 SER A N 1
ATOM 1503 C CA . SER A 1 193 ? 9.597 2.246 11.518 1.00 95.50 193 SER A CA 1
ATOM 1504 C C . SER A 1 193 ? 10.292 2.829 10.282 1.00 95.50 193 SER A C 1
ATOM 1506 O O . SER A 1 193 ? 11.501 3.067 10.316 1.00 95.50 193 SER A O 1
ATOM 1508 N N . LEU A 1 194 ? 9.553 3.042 9.188 1.00 94.38 194 LEU A N 1
ATOM 1509 C CA . LEU A 1 194 ? 10.051 3.589 7.928 1.00 94.38 194 LEU A CA 1
ATOM 1510 C C . LEU A 1 194 ? 8.970 4.481 7.302 1.00 94.38 194 LEU A C 1
ATOM 1512 O O . LEU A 1 194 ? 7.904 3.995 6.940 1.00 94.38 194 LEU A O 1
ATOM 1516 N N . LEU A 1 195 ? 9.235 5.780 7.171 1.00 94.88 195 LEU A N 1
ATOM 1517 C CA . LEU A 1 195 ? 8.273 6.758 6.655 1.00 94.88 195 LEU A CA 1
ATOM 1518 C C . LEU A 1 195 ? 8.878 7.575 5.511 1.00 94.88 195 LEU A C 1
ATOM 1520 O O . LEU A 1 195 ? 10.080 7.827 5.494 1.00 94.88 195 LEU A O 1
ATOM 1524 N N . CYS A 1 196 ? 8.058 8.071 4.590 1.00 92.88 196 CYS A N 1
ATOM 1525 C CA . CYS A 1 196 ? 8.463 9.105 3.636 1.00 92.88 196 CYS A CA 1
ATOM 1526 C C . CYS A 1 196 ? 7.317 10.098 3.435 1.00 92.88 196 CYS A C 1
ATOM 1528 O O . CYS A 1 196 ? 6.193 9.690 3.160 1.00 92.88 196 CYS A O 1
ATOM 1530 N N . LEU A 1 197 ? 7.601 11.396 3.570 1.00 93.25 197 LEU A N 1
ATOM 1531 C CA . LEU A 1 197 ? 6.667 12.455 3.198 1.00 93.25 197 LEU A CA 1
ATOM 1532 C C . LEU A 1 197 ? 7.050 12.986 1.820 1.00 93.25 197 LEU A C 1
ATOM 1534 O O . LEU A 1 197 ? 8.138 13.544 1.646 1.00 93.25 197 LEU A O 1
ATOM 1538 N N . GLN A 1 198 ? 6.134 12.855 0.868 1.00 91.56 198 GLN A N 1
ATOM 1539 C CA . GLN A 1 198 ? 6.237 13.473 -0.446 1.00 91.56 198 GLN A CA 1
ATOM 1540 C C . GLN A 1 198 ? 5.247 14.632 -0.571 1.00 91.56 198 GLN A C 1
ATOM 1542 O O . GLN A 1 198 ? 4.155 14.620 -0.003 1.00 91.56 198 GLN A O 1
ATOM 1547 N N . ARG A 1 199 ? 5.647 15.657 -1.321 1.00 91.25 199 ARG A N 1
ATOM 1548 C CA . ARG A 1 199 ? 4.842 16.838 -1.638 1.00 91.25 199 ARG A CA 1
ATOM 1549 C C . ARG A 1 199 ? 4.846 17.066 -3.138 1.00 91.25 199 ARG A C 1
ATOM 1551 O O . ARG A 1 199 ? 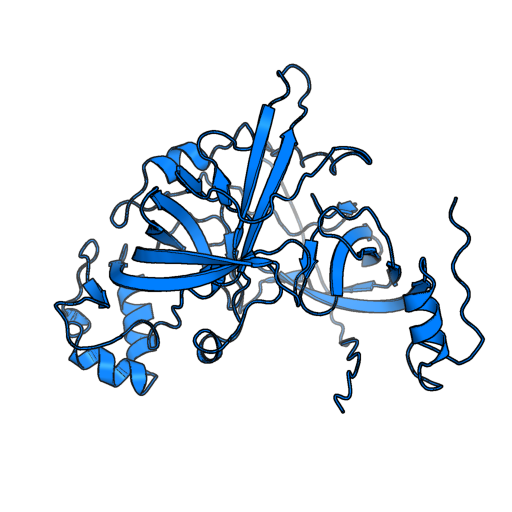5.914 17.083 -3.750 1.00 91.25 199 ARG A O 1
ATOM 1558 N N . HIS A 1 200 ? 3.675 17.284 -3.722 1.00 88.75 200 HIS A N 1
ATOM 1559 C CA . HIS A 1 200 ? 3.536 17.655 -5.128 1.00 88.75 200 HIS A CA 1
ATOM 1560 C C . HIS A 1 200 ? 2.338 18.589 -5.333 1.00 88.75 200 HIS A C 1
ATOM 1562 O O . HIS A 1 200 ? 1.443 18.672 -4.493 1.00 88.75 200 HIS A O 1
ATOM 1568 N N . ILE A 1 201 ? 2.332 19.322 -6.446 1.00 88.44 201 ILE A N 1
ATOM 1569 C CA . ILE A 1 201 ? 1.197 20.164 -6.834 1.00 88.44 201 ILE A CA 1
ATOM 1570 C C . ILE A 1 201 ? 0.324 19.372 -7.802 1.00 88.44 201 ILE A C 1
ATOM 1572 O O . ILE A 1 201 ? 0.789 18.991 -8.879 1.00 88.44 201 ILE A O 1
ATOM 1576 N N . GLN A 1 202 ? -0.936 19.138 -7.440 1.00 85.00 202 GLN A N 1
ATOM 1577 C CA . GLN A 1 202 ? -1.921 18.612 -8.374 1.00 85.00 202 GLN A CA 1
ATOM 1578 C C . GLN A 1 202 ? -2.400 19.743 -9.293 1.00 85.00 202 GLN A C 1
ATOM 1580 O O . GLN A 1 202 ? -2.858 20.789 -8.838 1.00 85.00 202 GLN A O 1
ATOM 1585 N N . GLN A 1 203 ? -2.289 19.505 -10.599 1.00 83.12 203 GLN A N 1
ATOM 1586 C CA . GLN A 1 203 ? -2.833 20.347 -11.662 1.00 83.12 203 GLN A CA 1
ATOM 1587 C C . GLN A 1 203 ? -4.126 19.706 -12.175 1.00 83.12 203 GLN A C 1
ATOM 1589 O O . GLN A 1 203 ? -4.141 18.502 -12.439 1.00 83.12 203 GLN A O 1
ATOM 1594 N N . GLN A 1 204 ? -5.201 20.483 -12.327 1.00 76.38 204 GLN A N 1
ATOM 1595 C CA . GLN A 1 204 ? -6.474 20.010 -12.882 1.00 76.38 204 GLN A CA 1
ATOM 1596 C C . GLN A 1 204 ? -7.102 21.071 -13.798 1.00 76.38 204 GLN A C 1
ATOM 1598 O O . GLN A 1 204 ? -7.154 22.240 -13.413 1.00 76.38 204 GLN A O 1
ATOM 1603 N N . PRO A 1 205 ? -7.607 20.703 -14.993 1.00 77.88 205 PRO A N 1
ATOM 1604 C CA . PRO A 1 205 ? -8.293 21.643 -15.875 1.00 77.88 205 PRO A CA 1
ATOM 1605 C C . PRO A 1 205 ? -9.474 22.328 -15.174 1.00 77.88 205 PRO A C 1
ATOM 1607 O O . PRO A 1 205 ? -10.344 21.662 -14.618 1.00 77.88 205 PRO A O 1
ATOM 1610 N N . GLY A 1 206 ? -9.506 23.662 -15.204 1.00 77.50 206 GLY A N 1
ATOM 1611 C CA . GLY A 1 206 ? -10.577 24.464 -14.598 1.00 77.50 206 GLY A CA 1
ATOM 1612 C C . GLY A 1 206 ? -10.522 24.611 -13.070 1.00 77.50 206 GLY A C 1
ATOM 1613 O O . GLY A 1 206 ? -11.414 25.239 -12.505 1.00 77.50 206 GLY A O 1
ATOM 1614 N N . LEU A 1 207 ? -9.494 24.082 -12.397 1.00 79.44 207 LEU A N 1
ATOM 1615 C CA . LEU A 1 207 ? -9.292 24.216 -10.951 1.00 79.44 207 LEU A CA 1
ATOM 1616 C C . LEU A 1 207 ? -7.949 24.885 -10.635 1.00 79.44 207 LEU A C 1
ATOM 1618 O O . LEU A 1 207 ? -6.992 24.803 -11.403 1.00 79.44 207 LEU A O 1
ATOM 1622 N N . ALA A 1 208 ? -7.883 25.565 -9.489 1.00 84.19 208 ALA A N 1
ATOM 1623 C CA . ALA A 1 208 ? -6.636 26.146 -9.005 1.00 84.19 208 ALA A CA 1
ATOM 1624 C C . ALA A 1 208 ? -5.634 25.032 -8.636 1.00 84.19 208 ALA A C 1
ATOM 1626 O O . ALA A 1 208 ? -6.053 24.040 -8.035 1.00 84.19 208 ALA A O 1
ATOM 1627 N N . PRO A 1 209 ? -4.328 25.186 -8.928 1.00 86.06 209 PRO A N 1
ATOM 1628 C CA . PRO A 1 209 ? -3.319 24.217 -8.511 1.00 86.06 209 PRO A CA 1
ATOM 1629 C C . PRO A 1 209 ? -3.281 24.097 -6.985 1.00 86.06 209 PRO A C 1
ATOM 1631 O O . PRO A 1 209 ? -3.207 25.114 -6.291 1.00 86.06 209 PRO A O 1
ATOM 1634 N N . HIS A 1 210 ? -3.289 22.874 -6.447 1.00 88.31 210 HIS A N 1
ATOM 1635 C CA . HIS A 1 210 ? -3.284 22.648 -4.997 1.00 88.31 210 HIS A CA 1
ATOM 1636 C C . HIS A 1 210 ? -2.188 21.684 -4.542 1.00 88.31 210 HIS A C 1
ATOM 1638 O O . HIS A 1 210 ? -1.817 20.744 -5.243 1.00 88.31 210 HIS A O 1
ATOM 1644 N N . LEU A 1 211 ? -1.665 21.933 -3.339 1.00 92.31 211 LEU A N 1
ATOM 1645 C CA . LEU A 1 211 ? -0.704 21.054 -2.678 1.00 92.31 211 LEU A CA 1
ATOM 1646 C C . LEU A 1 211 ? -1.387 19.753 -2.246 1.00 92.31 211 LEU A C 1
ATOM 1648 O O . LEU A 1 211 ? -2.408 19.785 -1.553 1.00 92.31 211 LEU A O 1
ATOM 1652 N N . VAL A 1 212 ? -0.764 18.635 -2.608 1.00 92.56 212 VAL A N 1
ATOM 1653 C CA . VAL A 1 212 ? -1.036 17.300 -2.079 1.00 92.56 212 VAL A CA 1
ATOM 1654 C C . VAL A 1 212 ? 0.187 16.838 -1.285 1.00 92.56 212 VAL A C 1
ATOM 1656 O O . VAL A 1 212 ? 1.332 16.990 -1.725 1.00 92.56 212 VAL A O 1
ATOM 1659 N N . GLU A 1 213 ? -0.065 16.300 -0.095 1.00 94.75 213 GLU A N 1
ATOM 1660 C CA . GLU A 1 213 ? 0.931 15.712 0.794 1.00 94.75 213 GLU A CA 1
ATOM 1661 C C . GLU A 1 213 ? 0.640 14.224 0.981 1.00 94.75 213 GLU A C 1
ATOM 1663 O O . GLU A 1 213 ? -0.459 13.847 1.393 1.00 94.75 213 GLU A O 1
ATOM 1668 N N . GLU A 1 214 ? 1.645 13.392 0.719 1.00 94.44 214 GLU A N 1
ATOM 1669 C CA . GLU A 1 214 ? 1.556 11.936 0.779 1.00 94.44 214 GLU A CA 1
ATOM 1670 C C . GLU A 1 214 ? 2.525 11.382 1.828 1.00 94.44 214 GLU A C 1
ATOM 1672 O O . GLU A 1 214 ? 3.743 11.517 1.697 1.00 94.44 214 GLU A O 1
ATOM 1677 N N . LEU A 1 215 ? 1.985 10.747 2.867 1.00 96.00 215 LEU A N 1
ATOM 1678 C CA . LEU A 1 215 ? 2.736 10.025 3.886 1.00 96.00 215 LEU A CA 1
ATOM 1679 C C . LEU A 1 215 ? 2.745 8.532 3.556 1.00 96.00 215 LEU A C 1
ATOM 1681 O O . LEU A 1 215 ? 1.783 7.801 3.806 1.00 96.00 215 LEU A O 1
ATOM 1685 N N . PHE A 1 216 ? 3.868 8.079 3.020 1.00 94.50 216 PHE A N 1
ATOM 1686 C CA . PHE A 1 216 ? 4.179 6.672 2.838 1.00 94.50 216 PHE A CA 1
ATOM 1687 C C . PHE A 1 216 ? 4.642 6.074 4.168 1.00 94.50 216 PHE A C 1
ATOM 1689 O O . PHE A 1 216 ? 5.471 6.663 4.867 1.00 94.50 216 PHE A O 1
ATOM 1696 N N . LEU A 1 217 ? 4.116 4.894 4.494 1.00 95.56 217 LEU A N 1
ATOM 1697 C CA . LEU A 1 217 ? 4.517 4.070 5.636 1.00 95.56 217 LEU A CA 1
ATOM 1698 C C . LEU A 1 217 ? 5.093 2.747 5.120 1.00 95.56 217 LEU A C 1
ATOM 1700 O O . LEU A 1 217 ? 4.718 2.297 4.034 1.00 95.56 217 LEU A O 1
ATOM 1704 N N . GLY A 1 218 ? 5.989 2.136 5.893 1.00 94.06 218 GLY A N 1
ATOM 1705 C CA . GLY A 1 218 ? 6.733 0.936 5.518 1.00 94.06 218 GLY A CA 1
ATOM 1706 C C . GLY A 1 218 ? 5.846 -0.223 5.058 1.00 94.06 218 GLY A C 1
ATOM 1707 O O . GLY A 1 218 ? 4.713 -0.379 5.521 1.00 94.06 218 GLY A O 1
ATOM 1708 N N . ASP A 1 219 ? 6.359 -1.030 4.131 1.00 92.00 219 ASP A N 1
ATOM 1709 C CA . ASP A 1 219 ? 5.712 -2.262 3.689 1.00 92.00 219 ASP A CA 1
ATOM 1710 C C . ASP A 1 219 ? 5.609 -3.320 4.801 1.00 92.00 219 ASP A C 1
ATOM 1712 O O . ASP A 1 219 ? 6.307 -3.282 5.815 1.00 92.00 219 ASP A O 1
ATOM 1716 N N . VAL A 1 220 ? 4.678 -4.260 4.625 1.00 91.06 220 VAL A N 1
AT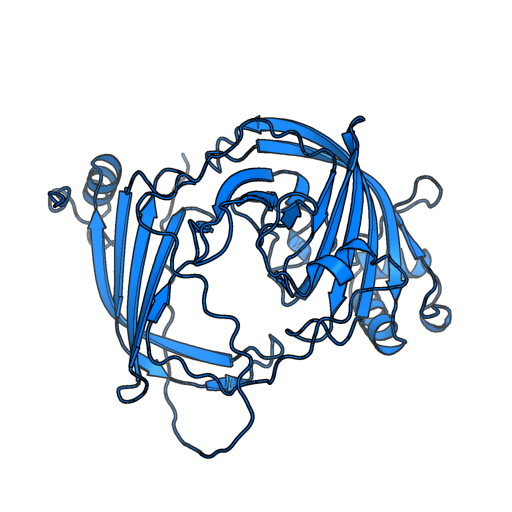OM 1717 C CA . VAL A 1 220 ? 4.385 -5.326 5.592 1.00 91.06 220 VAL A CA 1
ATOM 1718 C C . VAL A 1 220 ? 4.566 -6.690 4.944 1.00 91.06 220 VAL A C 1
ATOM 1720 O O . VAL A 1 220 ? 4.261 -6.876 3.765 1.00 91.06 220 VAL A O 1
ATOM 1723 N N . HIS A 1 221 ? 5.044 -7.660 5.720 1.00 89.25 221 HIS A N 1
ATOM 1724 C CA . HIS A 1 221 ? 5.324 -8.986 5.188 1.00 89.25 221 HIS A CA 1
ATOM 1725 C C . HIS A 1 221 ? 4.046 -9.755 4.800 1.00 89.25 221 HIS A C 1
ATOM 1727 O O . HIS A 1 221 ? 3.008 -9.665 5.467 1.00 89.25 221 HIS A O 1
ATOM 1733 N N . THR A 1 222 ? 4.147 -10.527 3.712 1.00 86.69 222 THR A N 1
ATOM 1734 C CA . THR A 1 222 ? 3.050 -11.337 3.153 1.00 86.69 222 THR A CA 1
ATOM 1735 C C . THR A 1 222 ? 2.684 -12.509 4.060 1.00 86.69 222 THR A C 1
ATOM 1737 O O . THR A 1 222 ? 1.502 -12.785 4.257 1.00 86.69 222 THR A O 1
ATOM 1740 N N . ASP A 1 223 ? 3.688 -13.192 4.618 1.00 84.62 223 ASP A N 1
ATOM 1741 C CA . ASP A 1 223 ? 3.480 -14.161 5.696 1.00 84.62 223 ASP A CA 1
ATOM 1742 C C . ASP A 1 223 ? 3.248 -13.413 7.012 1.00 84.62 223 ASP A C 1
ATOM 1744 O O . ASP A 1 223 ? 4.034 -12.532 7.371 1.00 84.62 223 ASP A O 1
ATOM 1748 N N . TRP A 1 224 ? 2.175 -13.780 7.713 1.00 82.44 224 TRP A N 1
ATOM 1749 C CA . TRP A 1 224 ? 1.756 -13.194 8.980 1.00 82.44 224 TRP A CA 1
ATOM 1750 C C . TRP A 1 224 ? 2.724 -13.499 10.133 1.00 82.44 224 TRP A C 1
ATOM 1752 O O . TRP A 1 224 ? 2.862 -12.658 11.020 1.00 82.44 224 TRP A O 1
ATOM 1762 N N . ALA A 1 225 ? 3.408 -14.650 10.126 1.00 81.56 225 ALA A N 1
ATOM 1763 C CA . ALA A 1 225 ? 4.328 -15.043 11.199 1.00 81.56 225 ALA A CA 1
ATOM 1764 C C . ALA A 1 225 ? 5.550 -14.108 11.284 1.00 81.56 225 ALA A C 1
ATOM 1766 O O . ALA A 1 225 ? 5.965 -13.693 12.366 1.00 81.56 225 ALA A O 1
ATOM 1767 N N . GLU A 1 226 ? 6.068 -13.695 10.128 1.00 87.44 226 GLU A N 1
ATOM 1768 C CA . GLU A 1 226 ? 7.243 -12.824 10.019 1.00 87.44 226 GLU A CA 1
ATOM 1769 C C . GLU A 1 226 ? 6.945 -11.347 10.324 1.00 87.44 226 GLU A C 1
ATOM 1771 O O . GLU A 1 226 ? 7.867 -10.564 10.557 1.00 87.44 226 GLU A O 1
ATOM 1776 N N . ARG A 1 227 ? 5.671 -10.925 10.368 1.00 88.06 227 ARG A N 1
ATOM 1777 C CA . ARG A 1 227 ? 5.284 -9.508 10.556 1.00 88.06 227 ARG A CA 1
ATOM 1778 C C . ARG A 1 227 ? 5.785 -8.876 11.858 1.00 88.06 227 ARG A C 1
ATOM 1780 O O . ARG A 1 227 ? 5.821 -7.651 11.939 1.00 88.06 227 ARG A O 1
ATOM 1787 N N . GLN A 1 228 ? 6.168 -9.675 12.856 1.00 85.06 228 GLN A N 1
ATOM 1788 C CA . GLN A 1 228 ? 6.755 -9.191 14.114 1.00 85.06 228 GLN A CA 1
ATOM 1789 C C . GLN A 1 228 ? 8.266 -8.933 14.035 1.00 85.06 228 GLN A C 1
ATOM 1791 O O . GLN A 1 228 ? 8.802 -8.202 14.866 1.00 85.06 228 GLN A O 1
ATOM 1796 N N . HIS A 1 229 ? 8.955 -9.486 13.036 1.00 88.25 229 HIS A N 1
ATOM 1797 C CA . HIS A 1 229 ? 10.414 -9.402 12.891 1.00 88.25 229 HIS A CA 1
ATOM 1798 C C . HIS A 1 229 ? 10.844 -8.720 11.581 1.00 88.25 229 HIS A C 1
ATOM 1800 O O . HIS A 1 229 ? 11.987 -8.282 11.453 1.00 88.25 229 HIS A O 1
ATOM 1806 N N . TYR A 1 230 ? 9.925 -8.586 10.621 1.00 90.38 230 TYR A N 1
ATOM 1807 C CA . TYR A 1 230 ? 10.155 -7.919 9.347 1.00 90.38 230 TYR A CA 1
ATOM 1808 C C . TYR A 1 230 ? 10.470 -6.424 9.515 1.00 90.38 230 TYR A C 1
ATOM 1810 O O . TYR A 1 230 ? 9.647 -5.653 10.010 1.00 90.38 230 TYR A O 1
ATOM 1818 N N . ARG A 1 231 ? 11.647 -6.009 9.032 1.00 91.38 231 ARG A N 1
ATOM 1819 C CA . ARG A 1 231 ? 12.013 -4.602 8.825 1.00 91.38 231 ARG A CA 1
ATOM 1820 C C . ARG A 1 231 ? 11.538 -4.166 7.430 1.00 91.38 231 ARG A C 1
ATOM 1822 O O . ARG A 1 231 ? 11.988 -4.779 6.463 1.00 91.38 231 ARG A O 1
ATOM 1829 N N . PRO A 1 232 ? 10.720 -3.105 7.304 1.00 91.75 232 PRO A N 1
ATOM 1830 C CA . PRO A 1 232 ? 10.316 -2.571 6.008 1.00 91.75 232 PRO A CA 1
ATOM 1831 C C . PRO A 1 232 ? 11.490 -2.184 5.102 1.00 91.75 232 PRO A C 1
ATOM 1833 O O . PRO A 1 232 ? 12.521 -1.686 5.567 1.00 91.75 232 PRO A O 1
ATOM 1836 N N . THR A 1 233 ? 11.302 -2.387 3.799 1.00 87.31 233 THR A N 1
ATOM 1837 C CA . THR A 1 233 ? 12.259 -2.058 2.721 1.00 87.31 233 THR A CA 1
ATOM 1838 C C . THR A 1 233 ? 11.593 -1.460 1.471 1.00 87.31 233 THR A C 1
ATOM 1840 O O . THR A 1 233 ? 12.264 -1.166 0.483 1.00 87.31 233 THR A O 1
ATOM 1843 N N . GLY A 1 234 ? 10.279 -1.257 1.519 1.00 89.06 234 GLY A N 1
ATOM 1844 C CA . GLY A 1 234 ? 9.477 -0.477 0.584 1.00 89.06 234 GLY A CA 1
ATOM 1845 C C . GLY A 1 234 ? 8.357 0.246 1.335 1.00 89.06 234 GLY A C 1
ATOM 1846 O O . GLY A 1 234 ? 8.453 0.468 2.544 1.00 89.06 234 GLY A O 1
ATOM 1847 N N . TYR A 1 235 ? 7.279 0.597 0.633 1.00 90.94 235 TYR A N 1
ATOM 1848 C CA . TYR A 1 235 ? 6.113 1.256 1.230 1.00 90.94 235 TYR A CA 1
ATOM 1849 C C . TYR A 1 235 ? 4.801 0.543 0.895 1.00 90.94 235 TYR A C 1
ATOM 1851 O O . TYR A 1 235 ? 4.663 -0.096 -0.149 1.00 90.94 235 TYR A O 1
ATOM 1859 N N . GLN A 1 236 ? 3.809 0.722 1.765 1.00 92.19 236 GLN A N 1
ATOM 1860 C CA . GLN A 1 236 ? 2.396 0.554 1.421 1.00 92.19 236 GLN A CA 1
ATOM 1861 C C . GLN A 1 236 ? 1.909 1.728 0.548 1.00 92.19 236 GLN A C 1
ATOM 1863 O O . GLN A 1 236 ? 2.644 2.685 0.293 1.00 92.19 236 GLN A O 1
ATOM 1868 N N . SER A 1 237 ? 0.640 1.695 0.130 1.00 91.44 237 SER A N 1
ATOM 1869 C CA . SER A 1 237 ? -0.029 2.877 -0.426 1.00 91.44 237 SER A CA 1
ATOM 1870 C C . SER A 1 237 ? 0.089 4.081 0.532 1.00 91.44 237 SER A C 1
ATOM 1872 O O . SER A 1 237 ? 0.080 3.890 1.755 1.00 91.44 237 SER A O 1
ATOM 1874 N N . PRO A 1 238 ? 0.212 5.317 0.017 1.00 94.12 238 PRO A N 1
ATOM 1875 C CA . PRO A 1 238 ? 0.320 6.497 0.862 1.00 94.12 238 PRO A CA 1
ATOM 1876 C C . PRO A 1 238 ? -1.005 6.831 1.552 1.00 94.12 238 PRO A C 1
ATOM 1878 O O . PRO A 1 238 ? -2.091 6.664 0.992 1.00 94.12 238 PRO A O 1
ATOM 1881 N N . LEU A 1 239 ? -0.899 7.379 2.761 1.00 96.31 239 LEU A N 1
ATOM 1882 C CA . LEU A 1 239 ? -1.960 8.175 3.370 1.00 96.31 239 LEU A CA 1
ATOM 1883 C C . LEU A 1 239 ? -1.833 9.617 2.864 1.00 96.31 239 LEU A C 1
ATOM 1885 O O . LEU A 1 239 ? -0.719 10.117 2.738 1.00 96.31 239 LEU A O 1
ATOM 1889 N N . GLN A 1 240 ? -2.938 10.323 2.638 1.00 95.69 240 GLN A N 1
ATOM 1890 C CA . GLN A 1 240 ? -2.914 11.748 2.292 1.00 95.69 240 GLN A CA 1
ATOM 1891 C C . GLN A 1 240 ? -3.393 12.624 3.454 1.00 95.69 240 GLN A C 1
ATOM 1893 O O . GLN A 1 240 ? -4.239 12.221 4.257 1.00 95.69 240 GLN A O 1
ATOM 1898 N N . SER A 1 241 ? -2.836 13.832 3.547 1.00 95.25 241 SER A N 1
ATOM 1899 C CA . SER A 1 241 ? -3.201 14.841 4.551 1.00 95.25 241 SER A CA 1
ATOM 1900 C C . SER A 1 241 ? -4.662 15.271 4.379 1.00 95.25 241 SER A C 1
ATOM 1902 O O . SER A 1 241 ? -5.072 15.666 3.288 1.00 95.25 241 SER A O 1
ATOM 1904 N N . VAL A 1 242 ? -5.475 15.267 5.445 1.00 93.31 242 VAL A N 1
ATOM 1905 C CA . VAL A 1 242 ? -6.892 15.700 5.332 1.00 93.31 242 VAL A CA 1
ATOM 1906 C C . VAL A 1 242 ? -7.001 17.169 4.892 1.00 93.31 242 VAL A C 1
ATOM 1908 O O . VAL A 1 242 ? -7.983 17.553 4.260 1.00 93.31 242 VAL A O 1
ATOM 1911 N N . VAL A 1 243 ? -5.970 17.984 5.135 1.00 91.75 243 VAL A N 1
ATOM 1912 C CA . VAL A 1 243 ? -5.870 19.352 4.599 1.00 91.75 243 VAL A CA 1
ATOM 1913 C C . VAL A 1 243 ? -5.431 19.325 3.128 1.00 91.75 243 VAL A C 1
ATOM 1915 O O . VAL A 1 243 ? -6.091 19.915 2.266 1.00 91.75 243 VAL A O 1
ATOM 1918 N N . HIS A 1 244 ? -4.355 18.588 2.840 1.00 92.69 244 HIS A N 1
ATOM 1919 C CA . HIS A 1 244 ? -3.654 18.550 1.555 1.00 92.69 244 HIS A CA 1
ATOM 1920 C C . HIS A 1 244 ? -3.769 17.176 0.874 1.00 92.69 244 HIS A C 1
ATOM 1922 O O . HIS A 1 244 ? -2.795 16.434 0.758 1.00 92.69 244 HIS A O 1
ATOM 1928 N N . HIS A 1 245 ? -4.974 16.845 0.407 1.00 91.00 245 HIS A N 1
ATOM 1929 C CA . HIS A 1 245 ? -5.266 15.633 -0.364 1.00 91.00 245 HIS A CA 1
ATOM 1930 C C . HIS A 1 245 ? -5.707 15.956 -1.795 1.00 91.00 245 HIS A C 1
ATOM 1932 O O . HIS A 1 245 ? -6.229 17.033 -2.093 1.00 91.00 245 HIS A O 1
ATOM 1938 N N . THR A 1 246 ? -5.540 14.960 -2.660 1.00 89.38 246 THR A N 1
ATOM 1939 C CA . THR A 1 246 ? -6.055 14.867 -4.030 1.00 89.38 246 THR A CA 1
ATOM 1940 C C . THR A 1 246 ? -7.557 15.128 -4.063 1.00 89.38 246 THR A C 1
ATOM 1942 O O . THR A 1 246 ? -8.302 14.510 -3.304 1.00 89.38 246 THR A O 1
ATOM 1945 N N . ARG A 1 247 ? -8.042 15.980 -4.972 1.00 86.38 247 ARG A N 1
ATOM 1946 C CA . ARG A 1 247 ? -9.483 16.276 -5.097 1.00 86.38 247 ARG A CA 1
ATOM 1947 C C . ARG A 1 247 ? -10.010 15.857 -6.476 1.00 86.38 247 ARG A C 1
ATOM 1949 O O . ARG A 1 247 ? -9.243 15.896 -7.431 1.00 86.38 247 ARG A O 1
ATOM 1956 N N . PRO A 1 248 ? -11.286 15.450 -6.609 1.00 88.38 248 PRO A N 1
ATOM 1957 C CA . PRO A 1 248 ? -12.203 15.066 -5.534 1.00 88.38 248 PRO A CA 1
ATOM 1958 C C . PRO A 1 248 ? -11.796 13.726 -4.888 1.00 88.38 248 PRO A C 1
ATOM 1960 O O . PRO A 1 248 ? -11.335 12.818 -5.573 1.00 88.38 248 PRO A O 1
ATOM 1963 N N . CYS A 1 249 ? -12.028 13.573 -3.581 1.00 88.44 249 CYS A N 1
ATOM 1964 C CA . CYS A 1 249 ? -11.799 12.318 -2.854 1.00 88.44 249 CYS A CA 1
ATOM 1965 C C . CYS A 1 249 ? -13.090 11.841 -2.157 1.00 88.44 249 CYS A C 1
ATOM 1967 O O . CYS A 1 249 ? -13.366 12.258 -1.030 1.00 88.44 249 CYS A O 1
ATOM 1969 N N . PRO A 1 250 ? -13.891 10.955 -2.786 1.00 87.62 250 PRO A N 1
ATOM 1970 C CA . PRO A 1 250 ? -15.157 10.479 -2.215 1.00 87.62 250 PRO A CA 1
ATOM 1971 C C . PRO A 1 250 ? -15.017 9.701 -0.896 1.00 87.62 250 PRO A C 1
ATOM 1973 O O . PRO A 1 250 ? -15.943 9.694 -0.094 1.00 87.62 250 PRO A O 1
ATOM 1976 N N . ALA A 1 251 ? -13.870 9.055 -0.655 1.00 91.38 251 ALA A N 1
ATOM 1977 C CA . ALA A 1 251 ? -13.606 8.332 0.591 1.00 91.38 251 ALA A CA 1
ATOM 1978 C C . ALA A 1 251 ? -13.184 9.256 1.750 1.00 91.38 251 ALA A C 1
ATOM 1980 O O . ALA A 1 251 ? -13.377 8.906 2.915 1.00 91.38 251 ALA A O 1
ATOM 1981 N N . CYS A 1 252 ? -12.617 10.432 1.452 1.00 91.50 252 CYS A N 1
ATOM 1982 C CA . CYS A 1 252 ? -11.910 11.232 2.450 1.00 91.50 252 CYS A CA 1
ATOM 1983 C C . CYS A 1 252 ? -12.838 11.791 3.539 1.00 91.50 252 CYS A C 1
ATOM 1985 O O . CYS A 1 252 ? -12.482 11.793 4.716 1.00 91.50 252 CYS A O 1
ATOM 1987 N N . SER A 1 253 ? -14.052 12.215 3.173 1.00 89.31 253 SER A N 1
ATOM 1988 C CA . SER A 1 253 ? -15.052 12.692 4.136 1.00 89.31 253 SER A CA 1
ATOM 1989 C C . SER A 1 253 ? -15.576 11.574 5.042 1.00 89.31 253 SER A C 1
ATOM 1991 O O . SER A 1 253 ? -15.815 11.820 6.221 1.00 89.31 253 SER A O 1
ATOM 1993 N N . LEU A 1 254 ? -15.708 10.345 4.532 1.00 93.94 254 LEU A N 1
ATOM 1994 C CA . LEU A 1 254 ? -16.109 9.179 5.324 1.00 93.94 254 LEU A CA 1
ATOM 1995 C C . LEU A 1 254 ? -15.013 8.828 6.344 1.00 93.94 254 LEU A C 1
ATOM 1997 O O . LEU A 1 254 ? -15.281 8.732 7.543 1.00 93.94 254 LEU A O 1
ATOM 2001 N N . LEU A 1 255 ? -13.761 8.723 5.888 1.00 94.44 255 LEU A N 1
ATOM 2002 C CA . LEU A 1 255 ? -12.602 8.391 6.724 1.00 94.44 255 LEU A CA 1
ATOM 2003 C C . LEU A 1 255 ? -12.291 9.441 7.800 1.00 94.44 255 LEU A C 1
ATOM 2005 O O . LEU A 1 255 ? -11.921 9.072 8.914 1.00 94.44 255 LEU A O 1
ATOM 2009 N N . ALA A 1 256 ? -12.491 10.730 7.507 1.00 89.00 256 ALA A N 1
ATOM 2010 C CA . ALA A 1 256 ? -12.281 11.816 8.468 1.00 89.00 256 ALA A CA 1
ATOM 2011 C C . ALA A 1 256 ? -13.256 11.787 9.667 1.00 89.00 256 ALA A C 1
ATOM 2013 O O . ALA A 1 256 ? -12.914 12.289 10.736 1.00 89.00 256 ALA A O 1
ATOM 2014 N N . HIS A 1 257 ? -14.441 11.183 9.512 1.00 89.81 257 HIS A N 1
ATOM 2015 C CA . HIS A 1 257 ? -15.456 11.053 10.571 1.00 89.81 257 HIS A CA 1
ATOM 2016 C C . HIS A 1 257 ? -15.573 9.625 11.141 1.00 89.81 257 HIS A C 1
ATOM 2018 O O . HIS A 1 257 ? -16.419 9.363 12.001 1.00 89.81 257 HIS A O 1
ATOM 2024 N N . SER A 1 258 ? -14.739 8.697 10.666 1.00 95.88 258 SER A N 1
ATOM 2025 C CA . SER A 1 258 ? -14.745 7.295 11.095 1.00 95.88 258 SER A CA 1
ATOM 2026 C C . SER A 1 258 ? -14.094 7.099 12.465 1.00 95.88 258 SER A C 1
ATOM 2028 O O . SER A 1 258 ? -13.227 7.866 12.885 1.00 95.88 258 SER A O 1
ATOM 2030 N N . ASN A 1 259 ? -14.498 6.042 13.165 1.00 96.31 259 ASN A N 1
ATOM 2031 C CA . ASN A 1 259 ? -13.916 5.627 14.443 1.00 96.31 259 ASN A CA 1
ATOM 2032 C C . ASN A 1 259 ? -14.032 4.108 14.619 1.00 96.31 259 ASN A C 1
ATOM 2034 O O . ASN A 1 259 ? -14.644 3.428 13.799 1.00 96.31 259 ASN A O 1
ATOM 2038 N N . GLU A 1 260 ? -13.467 3.565 15.692 1.00 96.38 260 GLU A N 1
ATOM 2039 C CA . GLU A 1 260 ? -13.393 2.126 15.947 1.00 96.38 260 GLU A CA 1
ATOM 2040 C C . GLU A 1 260 ? -14.758 1.405 15.897 1.00 96.38 260 GLU A C 1
ATOM 2042 O O . GLU A 1 260 ? -14.824 0.279 15.406 1.00 96.38 260 GLU A O 1
ATOM 2047 N N . HIS A 1 261 ? -15.854 2.063 16.288 1.00 96.69 261 HIS A N 1
ATOM 2048 C CA . HIS A 1 261 ? -17.221 1.523 16.231 1.00 96.69 261 HIS A CA 1
ATOM 2049 C C . HIS A 1 261 ? -17.983 1.900 14.945 1.00 96.69 261 HIS A C 1
ATOM 2051 O O . HIS A 1 261 ? -19.116 1.463 14.749 1.00 96.69 261 HIS A O 1
ATOM 2057 N N . ARG A 1 262 ? -17.402 2.747 14.086 1.00 95.75 262 ARG A N 1
ATOM 2058 C CA . ARG A 1 262 ? -17.995 3.253 12.836 1.00 95.75 262 ARG A CA 1
ATOM 2059 C C . ARG A 1 262 ? -16.942 3.258 11.716 1.00 95.75 262 ARG A C 1
ATOM 2061 O O . ARG A 1 262 ? -16.414 4.327 11.396 1.00 95.75 262 ARG A O 1
ATOM 2068 N N . PRO A 1 263 ? -16.610 2.084 11.147 1.00 96.88 263 PRO A N 1
ATOM 2069 C CA . PRO A 1 263 ? -15.763 1.988 9.962 1.00 96.88 263 PRO A CA 1
ATOM 2070 C C . PRO A 1 263 ? -16.472 2.593 8.731 1.00 96.88 263 PRO A C 1
ATOM 2072 O O . PRO A 1 263 ? -17.700 2.510 8.631 1.00 96.88 263 PRO A O 1
ATOM 2075 N N . PRO A 1 264 ? -15.733 3.178 7.775 1.00 96.50 264 PRO A N 1
ATOM 2076 C CA . PRO A 1 264 ? -16.314 3.775 6.577 1.00 96.50 264 PRO A CA 1
ATOM 2077 C C . PRO A 1 264 ? -16.699 2.711 5.544 1.00 96.50 264 PRO A C 1
ATOM 2079 O O . PRO A 1 264 ? -15.844 2.067 4.948 1.00 96.50 264 PRO A O 1
ATOM 2082 N N . VAL A 1 265 ? -17.992 2.578 5.253 1.00 95.81 265 VAL A N 1
ATOM 2083 C CA . VAL A 1 265 ? -18.463 1.816 4.083 1.00 95.81 265 VAL A CA 1
ATOM 2084 C C . VAL A 1 265 ? -18.227 2.675 2.841 1.00 95.81 265 VAL A C 1
ATOM 2086 O O . VAL A 1 265 ? -18.852 3.727 2.691 1.00 95.81 265 VAL A O 1
ATOM 2089 N N . LEU A 1 266 ? -17.298 2.272 1.970 1.00 93.06 266 LEU A N 1
ATOM 2090 C CA . LEU A 1 266 ? -16.971 3.057 0.777 1.00 93.06 266 LEU A CA 1
ATOM 2091 C C . LEU A 1 266 ? -18.056 2.928 -0.314 1.00 93.06 266 LEU A C 1
ATOM 2093 O O . LEU A 1 266 ? -18.753 1.913 -0.372 1.00 93.06 266 LEU A O 1
ATOM 2097 N N . PRO A 1 267 ? -18.208 3.929 -1.208 1.00 87.44 267 PRO A N 1
ATOM 2098 C CA . PRO A 1 267 ? -19.186 3.864 -2.291 1.00 87.44 267 PRO A CA 1
ATOM 2099 C C . PRO A 1 267 ? -18.962 2.650 -3.198 1.00 87.44 267 PRO A C 1
ATOM 2101 O O . PRO A 1 267 ? -17.865 2.464 -3.733 1.00 87.44 267 PRO A O 1
ATOM 2104 N N . SER A 1 268 ? -20.020 1.859 -3.395 1.00 78.56 268 SER A N 1
ATOM 2105 C CA . SER A 1 268 ? -19.992 0.665 -4.242 1.00 78.56 268 SER A CA 1
ATOM 2106 C C . SER A 1 268 ? -19.486 0.982 -5.648 1.00 78.56 268 SER A C 1
ATOM 2108 O O . SER A 1 268 ? -19.957 1.918 -6.298 1.00 78.56 268 SER A O 1
ATOM 2110 N N . ARG A 1 269 ? -18.538 0.175 -6.127 1.00 74.88 269 ARG A N 1
ATOM 2111 C CA . ARG A 1 269 ? -18.065 0.188 -7.514 1.00 74.88 269 ARG A CA 1
ATOM 2112 C C . ARG A 1 269 ? -18.561 -1.084 -8.201 1.00 74.88 269 ARG A C 1
ATOM 2114 O O . ARG A 1 269 ? -18.466 -2.148 -7.589 1.00 74.88 269 ARG A O 1
ATOM 2121 N N . PRO A 1 270 ? -19.073 -1.013 -9.443 1.00 73.69 270 PRO A N 1
ATOM 2122 C CA . PRO A 1 270 ? -19.480 -2.211 -10.164 1.00 73.69 270 PRO A CA 1
ATOM 2123 C C . PRO A 1 270 ? -18.275 -3.137 -10.355 1.00 73.69 270 PRO A C 1
ATOM 2125 O O . PRO A 1 270 ? -17.203 -2.693 -10.768 1.00 73.69 270 PRO A O 1
ATOM 2128 N N . THR A 1 271 ? -18.448 -4.427 -10.068 1.00 72.25 271 THR A N 1
ATOM 2129 C CA . THR A 1 271 ? -17.444 -5.447 -10.382 1.00 72.25 271 THR A CA 1
ATOM 2130 C C . THR A 1 271 ? -17.429 -5.664 -11.892 1.00 72.25 271 THR A C 1
ATOM 2132 O O . THR A 1 271 ? -18.229 -6.423 -12.432 1.00 72.25 271 THR A O 1
ATOM 2135 N N . LEU A 1 272 ? -16.548 -4.943 -12.581 1.00 73.94 272 LEU A N 1
ATOM 2136 C CA . LEU A 1 272 ? -16.320 -5.122 -14.011 1.00 73.94 272 LEU A CA 1
ATOM 2137 C C . LEU A 1 272 ? -15.571 -6.446 -14.257 1.00 73.94 272 LEU A C 1
ATOM 2139 O O . LEU A 1 272 ? -14.728 -6.821 -13.436 1.00 73.94 272 LEU A O 1
ATOM 2143 N N . PRO A 1 273 ? -15.834 -7.152 -15.373 1.00 77.75 273 PRO A N 1
ATOM 2144 C CA . PRO A 1 273 ? -15.005 -8.282 -15.778 1.00 77.75 273 PRO A CA 1
ATOM 2145 C C . PRO A 1 273 ? -13.570 -7.806 -16.036 1.00 77.75 273 PRO A C 1
ATOM 2147 O O . PRO A 1 273 ? -13.359 -6.670 -16.469 1.00 77.75 273 PRO A O 1
ATOM 2150 N N . LEU A 1 274 ? -12.581 -8.673 -15.805 1.00 82.81 274 LEU A N 1
ATOM 2151 C CA . LEU A 1 274 ? -11.190 -8.321 -16.070 1.00 82.81 274 LEU A CA 1
ATOM 2152 C C . LEU A 1 274 ? -10.983 -8.064 -17.568 1.00 82.81 274 LEU A C 1
ATOM 2154 O O . LEU A 1 274 ? -11.190 -8.944 -18.401 1.00 82.81 274 LEU A O 1
ATOM 2158 N N . ARG A 1 275 ? -10.537 -6.852 -17.896 1.00 83.88 275 ARG A N 1
ATOM 2159 C CA . ARG A 1 275 ? -10.117 -6.444 -19.237 1.00 83.88 275 ARG A CA 1
ATOM 2160 C C . ARG A 1 275 ? -8.721 -5.859 -19.112 1.00 83.88 275 ARG A C 1
ATOM 2162 O O . ARG A 1 275 ? -8.538 -4.917 -18.348 1.00 83.88 275 ARG A O 1
ATOM 2169 N N . LEU A 1 276 ? -7.749 -6.439 -19.810 1.00 88.00 276 LEU A N 1
ATOM 2170 C CA . LEU A 1 276 ? -6.356 -5.991 -19.753 1.00 88.00 276 LEU A CA 1
ATOM 2171 C C . LEU A 1 276 ? -6.002 -5.063 -20.917 1.00 88.00 276 LEU A C 1
ATOM 2173 O O . LEU A 1 276 ? -5.093 -4.250 -20.772 1.00 88.00 276 LEU A O 1
ATOM 2177 N N . GLY A 1 277 ? -6.703 -5.170 -22.048 1.00 90.69 277 GLY A N 1
ATOM 2178 C CA . GLY A 1 277 ? -6.386 -4.487 -23.296 1.00 90.69 277 GLY A CA 1
ATOM 2179 C C . GLY A 1 277 ? -6.191 -2.979 -23.153 1.00 90.69 277 GLY A C 1
ATOM 2180 O O . GLY A 1 277 ? -7.044 -2.275 -22.615 1.00 90.69 277 GLY A O 1
ATOM 2181 N N . GLY A 1 278 ? -5.071 -2.487 -23.684 1.00 92.25 278 GLY A N 1
ATOM 2182 C CA . GLY A 1 278 ? -4.639 -1.097 -23.546 1.00 92.25 278 GLY A CA 1
ATOM 2183 C C . GLY A 1 278 ? -3.349 -0.964 -22.738 1.00 92.25 278 GLY A C 1
ATOM 2184 O O . GLY A 1 278 ? -2.499 -1.859 -22.747 1.00 92.25 278 GLY A O 1
ATOM 2185 N N . HIS A 1 279 ? -3.183 0.181 -22.072 1.00 92.50 279 HIS A N 1
ATOM 2186 C CA . HIS A 1 279 ? -1.943 0.562 -21.398 1.00 92.50 279 HIS A CA 1
ATOM 2187 C C . HIS A 1 279 ? -2.136 0.779 -19.899 1.00 92.50 279 HIS A C 1
ATOM 2189 O O . HIS A 1 279 ? -3.056 1.477 -19.481 1.00 92.50 279 HIS A O 1
ATOM 2195 N N . TRP A 1 280 ? -1.204 0.252 -19.107 1.00 91.69 280 TRP A N 1
ATOM 2196 C CA . TRP A 1 280 ? -1.174 0.407 -17.653 1.00 91.69 280 TRP A CA 1
ATOM 2197 C C . TRP A 1 280 ? 0.143 1.055 -17.257 1.00 91.69 280 TRP A C 1
ATOM 2199 O O . TRP A 1 280 ? 1.207 0.576 -17.647 1.00 91.69 280 TRP A O 1
ATOM 2209 N N . VAL A 1 281 ? 0.078 2.141 -16.496 1.00 89.12 281 VAL A N 1
ATOM 2210 C CA . VAL A 1 281 ? 1.243 2.933 -16.086 1.00 89.12 281 VAL A CA 1
ATOM 2211 C C . VAL A 1 281 ? 1.258 3.120 -14.574 1.00 89.12 281 VAL A C 1
ATOM 2213 O O . VAL A 1 281 ? 0.201 3.255 -13.956 1.00 89.12 281 VAL A O 1
ATOM 2216 N N . SER A 1 282 ? 2.447 3.145 -13.970 1.00 87.44 282 SER A N 1
ATOM 2217 C CA . SER A 1 282 ? 2.596 3.610 -12.587 1.00 87.44 282 SER A CA 1
ATOM 2218 C C . SER A 1 282 ? 2.134 5.069 -12.493 1.00 87.44 282 SER A C 1
ATOM 2220 O O . SER A 1 282 ? 2.566 5.908 -13.281 1.00 87.44 282 SER A O 1
ATOM 2222 N N . VAL A 1 283 ? 1.264 5.378 -11.526 1.00 79.50 283 VAL A N 1
ATOM 2223 C CA . VAL A 1 283 ? 0.752 6.748 -11.307 1.00 79.50 283 VAL A CA 1
ATOM 2224 C C . VAL A 1 283 ? 1.873 7.693 -10.846 1.00 79.50 283 VAL A C 1
ATOM 2226 O O . VAL A 1 283 ? 1.869 8.870 -11.191 1.00 79.50 283 VAL A O 1
ATOM 2229 N N . GLY A 1 284 ? 2.863 7.160 -10.126 1.00 82.19 284 GLY A N 1
ATOM 2230 C CA . GLY A 1 284 ? 4.069 7.860 -9.686 1.00 82.19 284 GLY A CA 1
ATOM 2231 C C . GLY A 1 284 ? 5.262 6.909 -9.558 1.00 82.19 284 GLY A C 1
ATOM 2232 O O . GLY A 1 284 ? 5.256 5.812 -10.119 1.00 82.19 284 GLY A O 1
ATOM 2233 N N . CYS A 1 285 ? 6.283 7.329 -8.813 1.00 86.69 285 CYS A N 1
ATOM 2234 C CA . CYS A 1 285 ? 7.494 6.547 -8.560 1.00 86.69 285 CYS A CA 1
ATOM 2235 C C . CYS A 1 285 ? 7.213 5.426 -7.535 1.00 86.69 285 CYS A C 1
ATOM 2237 O O . CYS A 1 285 ? 6.863 5.710 -6.391 1.00 86.69 285 CYS A O 1
ATOM 2239 N N . GLU A 1 286 ? 7.339 4.152 -7.922 1.00 88.12 286 GLU A N 1
ATOM 2240 C CA . GLU A 1 286 ? 7.130 3.014 -7.015 1.00 88.12 286 GLU A CA 1
ATOM 2241 C C . GLU A 1 286 ? 8.411 2.693 -6.240 1.00 88.12 286 GLU A C 1
ATOM 2243 O O . GLU A 1 286 ? 9.386 2.226 -6.827 1.00 88.12 286 GLU A O 1
ATOM 2248 N N . ALA A 1 287 ? 8.390 2.858 -4.915 1.00 83.12 287 ALA A N 1
ATOM 2249 C CA . ALA A 1 287 ? 9.416 2.296 -4.038 1.00 83.12 287 ALA A CA 1
ATOM 2250 C C . ALA A 1 287 ? 9.237 0.775 -3.914 1.00 83.12 287 ALA A C 1
ATOM 2252 O O . ALA A 1 287 ? 8.126 0.299 -3.664 1.00 83.12 287 ALA A O 1
ATOM 2253 N N . ARG A 1 288 ? 10.311 -0.001 -4.088 1.00 77.88 288 ARG A N 1
ATOM 2254 C CA . ARG A 1 288 ? 10.272 -1.471 -4.123 1.00 77.88 288 ARG A CA 1
ATOM 2255 C C . ARG A 1 288 ? 11.478 -2.086 -3.396 1.00 77.88 288 ARG A C 1
ATOM 2257 O O . ARG A 1 288 ? 12.607 -1.676 -3.672 1.00 77.88 288 ARG A O 1
ATOM 2264 N N . PRO A 1 289 ? 11.273 -3.123 -2.557 1.00 70.69 289 PRO A N 1
ATOM 2265 C CA . PRO A 1 289 ? 12.362 -3.886 -1.952 1.00 70.69 289 PRO A CA 1
ATOM 2266 C C . PRO A 1 289 ? 13.422 -4.330 -2.970 1.00 70.69 289 PRO A C 1
ATOM 2268 O O . PRO A 1 289 ? 13.090 -4.753 -4.078 1.00 70.69 289 PRO A O 1
ATOM 2271 N N . ALA A 1 290 ? 14.694 -4.237 -2.573 1.00 66.38 290 ALA A N 1
ATOM 2272 C CA . ALA A 1 290 ? 15.907 -4.591 -3.328 1.00 66.38 290 ALA A CA 1
ATOM 2273 C C . ALA A 1 290 ? 16.186 -3.846 -4.656 1.00 66.38 290 ALA A C 1
ATOM 2275 O O . ALA A 1 290 ? 17.350 -3.757 -5.036 1.00 66.38 290 ALA A O 1
ATOM 2276 N N . VAL A 1 291 ? 15.185 -3.281 -5.342 1.00 63.59 291 VAL A N 1
ATOM 2277 C CA . VAL A 1 291 ? 15.358 -2.542 -6.618 1.00 63.59 291 VAL A CA 1
ATOM 2278 C C . VAL A 1 291 ? 15.127 -1.028 -6.497 1.00 63.59 291 VAL A C 1
ATOM 2280 O O . VAL A 1 291 ? 15.047 -0.330 -7.504 1.00 63.59 291 VAL A O 1
ATOM 2283 N N . LEU A 1 292 ? 15.062 -0.526 -5.259 1.00 77.69 292 LEU A N 1
ATOM 2284 C CA . LEU A 1 292 ? 14.889 0.876 -4.861 1.00 77.69 292 LEU A CA 1
ATOM 2285 C C . LEU A 1 292 ? 13.628 1.540 -5.428 1.00 77.69 292 LEU A C 1
ATOM 2287 O O . LEU A 1 292 ? 12.603 1.553 -4.750 1.00 77.69 292 LEU A O 1
ATOM 2291 N N . PHE A 1 293 ? 13.695 2.095 -6.639 1.00 89.06 293 PHE A N 1
ATOM 2292 C CA . PHE A 1 293 ? 12.633 2.901 -7.239 1.00 89.06 293 PHE A CA 1
ATOM 2293 C C . PHE A 1 293 ? 12.428 2.538 -8.704 1.00 89.06 293 PHE A C 1
ATOM 2295 O O . PHE A 1 293 ? 13.397 2.387 -9.449 1.00 89.06 293 PHE A O 1
ATOM 2302 N N . LEU A 1 294 ? 11.171 2.423 -9.137 1.00 92.31 294 LEU A N 1
ATOM 2303 C CA . LEU A 1 294 ? 10.849 2.149 -10.535 1.00 92.31 294 LEU A CA 1
ATOM 2304 C C . LEU A 1 294 ? 9.536 2.778 -11.012 1.00 92.31 294 LEU A C 1
ATOM 2306 O O . LEU A 1 294 ? 8.659 3.123 -10.223 1.00 92.31 294 LEU A O 1
ATOM 2310 N N . THR A 1 295 ? 9.374 2.869 -12.331 1.00 92.62 295 THR A N 1
ATOM 2311 C CA . THR A 1 295 ? 8.074 3.064 -12.988 1.00 92.62 295 THR A CA 1
ATOM 2312 C C . THR A 1 295 ? 7.830 1.956 -14.005 1.00 92.62 295 THR A C 1
ATOM 2314 O O . THR A 1 295 ? 8.752 1.460 -14.657 1.00 92.62 295 THR A O 1
ATOM 2317 N N . ARG A 1 296 ? 6.571 1.538 -14.134 1.00 93.19 296 ARG A N 1
ATOM 2318 C CA . ARG A 1 296 ? 6.133 0.451 -15.012 1.00 93.19 296 ARG A CA 1
ATOM 2319 C C . ARG A 1 296 ? 5.228 0.997 -16.103 1.00 93.19 296 ARG A C 1
ATOM 2321 O O . ARG A 1 296 ? 4.356 1.818 -15.832 1.00 93.19 296 ARG A O 1
ATOM 2328 N N . HIS A 1 297 ? 5.401 0.489 -17.316 1.00 94.69 297 HIS A N 1
ATOM 2329 C CA . HIS A 1 297 ? 4.461 0.633 -18.424 1.00 94.69 297 HIS A CA 1
ATOM 2330 C C . HIS A 1 297 ? 4.200 -0.744 -19.026 1.00 94.69 297 HIS A C 1
ATOM 2332 O O . HIS A 1 297 ? 5.110 -1.362 -19.574 1.00 94.69 297 HIS A O 1
ATOM 2338 N N . PHE A 1 298 ? 2.965 -1.222 -18.925 1.00 95.12 298 PHE A N 1
ATOM 2339 C CA . PHE A 1 298 ? 2.507 -2.419 -19.620 1.00 95.12 298 PHE A CA 1
ATOM 2340 C C . PHE A 1 298 ? 1.607 -2.056 -20.795 1.00 95.12 298 PHE A C 1
ATOM 2342 O O . PHE A 1 298 ? 0.875 -1.064 -20.765 1.00 95.12 298 PHE A O 1
ATOM 2349 N N . SER A 1 299 ? 1.632 -2.909 -21.811 1.00 96.00 299 SER A N 1
ATOM 2350 C CA . SER A 1 299 ? 0.747 -2.875 -22.968 1.00 96.00 299 SER A CA 1
ATOM 2351 C C . SER A 1 299 ? 0.175 -4.270 -23.182 1.00 96.00 299 SER A C 1
ATOM 2353 O O . SER A 1 299 ? 0.945 -5.222 -23.276 1.00 96.00 299 SER A O 1
ATOM 2355 N N . PHE A 1 300 ? -1.145 -4.398 -23.287 1.00 95.19 300 PHE A N 1
ATOM 2356 C CA . PHE A 1 300 ? -1.823 -5.673 -23.523 1.00 95.19 300 PHE A CA 1
ATOM 2357 C C . PHE A 1 300 ? -2.677 -5.616 -24.789 1.00 95.19 300 PHE A C 1
ATOM 2359 O O . PHE A 1 300 ? -3.398 -4.647 -25.030 1.00 95.19 300 PHE A O 1
ATOM 2366 N N . ASP A 1 301 ? -2.634 -6.696 -25.565 1.00 94.44 301 ASP A N 1
ATOM 2367 C CA . ASP A 1 301 ? -3.522 -6.951 -26.695 1.00 94.44 301 ASP A CA 1
ATOM 2368 C C . ASP A 1 301 ? -4.412 -8.156 -26.357 1.00 94.44 301 ASP A C 1
ATOM 2370 O O . ASP A 1 301 ? -3.965 -9.305 -26.402 1.00 94.44 301 ASP A O 1
ATOM 2374 N N . ASP A 1 302 ? -5.673 -7.881 -26.008 1.00 90.00 302 ASP A N 1
ATOM 2375 C CA . ASP A 1 302 ? -6.674 -8.902 -25.662 1.00 90.00 302 ASP A CA 1
ATOM 2376 C C . ASP A 1 302 ? -6.970 -9.868 -26.822 1.00 90.00 302 ASP A C 1
ATOM 2378 O O . ASP A 1 302 ? -7.317 -11.022 -26.582 1.00 90.00 302 ASP A O 1
ATOM 2382 N N . ARG A 1 303 ? -6.812 -9.436 -28.084 1.00 90.44 303 ARG A N 1
ATOM 2383 C CA . ARG A 1 303 ? -7.099 -10.274 -29.263 1.00 90.44 303 ARG A CA 1
ATOM 2384 C C . ARG A 1 303 ? -5.982 -11.274 -29.533 1.00 90.44 303 ARG A C 1
ATOM 2386 O O . ARG A 1 303 ? -6.256 -12.392 -29.954 1.00 90.44 303 ARG A O 1
ATOM 2393 N N . LYS A 1 304 ? -4.728 -10.875 -29.303 1.00 93.50 304 LYS A N 1
ATOM 2394 C CA . LYS A 1 304 ? -3.541 -11.739 -29.451 1.00 93.50 304 LYS A CA 1
ATOM 2395 C C . LYS A 1 304 ? -3.151 -12.467 -28.156 1.00 93.50 304 LYS A C 1
ATOM 2397 O O . LYS A 1 304 ? -2.185 -13.232 -28.163 1.00 93.50 304 LYS A O 1
ATOM 2402 N N . ARG A 1 305 ? -3.838 -12.171 -27.040 1.00 93.31 305 ARG A N 1
ATOM 2403 C CA . ARG A 1 305 ? -3.444 -12.524 -25.662 1.00 93.31 305 ARG A CA 1
ATOM 2404 C C . ARG A 1 305 ? -1.946 -12.296 -25.414 1.00 93.31 305 ARG A C 1
ATOM 2406 O O . ARG A 1 305 ? -1.249 -13.137 -24.845 1.00 93.31 305 ARG A O 1
ATOM 2413 N N . SER A 1 306 ? -1.431 -11.167 -25.901 1.00 96.44 306 SER A N 1
ATOM 2414 C CA . SER A 1 306 ? -0.011 -10.806 -25.823 1.00 96.44 306 SER A CA 1
ATOM 2415 C C . SER A 1 306 ? 0.205 -9.576 -24.956 1.00 96.44 306 SER A C 1
ATOM 2417 O O . SER A 1 306 ? -0.647 -8.688 -24.915 1.00 96.44 306 SER A O 1
ATOM 2419 N N . TRP A 1 307 ? 1.357 -9.507 -24.297 1.00 96.56 307 TRP A N 1
ATOM 2420 C CA . TRP A 1 307 ? 1.727 -8.408 -23.411 1.00 96.56 307 TRP A CA 1
ATOM 2421 C C . TRP A 1 307 ? 3.167 -7.943 -23.654 1.00 96.56 307 TRP A C 1
ATOM 2423 O O . TRP A 1 307 ? 4.040 -8.730 -24.023 1.00 96.56 307 TRP A O 1
ATOM 2433 N N . GLU A 1 308 ? 3.411 -6.661 -23.395 1.00 97.31 308 GLU A N 1
ATOM 2434 C CA . GLU A 1 308 ? 4.736 -6.078 -23.184 1.00 97.31 308 GLU A CA 1
ATOM 2435 C C . GLU A 1 308 ? 4.764 -5.367 -21.827 1.00 97.31 308 GLU A C 1
ATOM 2437 O O . GLU A 1 308 ? 3.757 -4.800 -21.403 1.00 97.31 308 GLU A O 1
ATOM 2442 N N . GLY A 1 309 ? 5.916 -5.362 -21.161 1.00 96.12 309 GLY A N 1
ATOM 2443 C CA . GLY A 1 309 ? 6.182 -4.640 -19.922 1.00 96.12 309 GLY A CA 1
ATOM 2444 C C . GLY A 1 309 ? 7.551 -3.965 -19.974 1.00 96.12 309 GLY A C 1
ATOM 2445 O O . GLY A 1 309 ? 8.556 -4.610 -20.266 1.00 96.12 309 GLY A O 1
ATOM 2446 N N . ARG A 1 310 ? 7.585 -2.663 -19.689 1.00 95.00 310 ARG A N 1
ATOM 2447 C CA . ARG A 1 310 ? 8.788 -1.831 -19.561 1.00 95.00 310 ARG A CA 1
ATOM 2448 C C . ARG A 1 310 ? 8.893 -1.349 -18.118 1.00 95.00 310 ARG A C 1
ATOM 2450 O O . ARG A 1 310 ? 7.981 -0.689 -17.622 1.00 95.00 310 ARG A O 1
ATOM 2457 N N . TYR A 1 311 ? 9.994 -1.678 -17.456 1.00 93.50 311 TYR A N 1
ATOM 2458 C CA . TYR A 1 311 ? 10.307 -1.282 -16.086 1.00 93.50 311 TYR A CA 1
ATOM 2459 C C . TYR A 1 311 ? 11.512 -0.343 -16.138 1.00 93.50 311 TYR A C 1
ATOM 2461 O O . TYR A 1 311 ? 12.602 -0.781 -16.494 1.00 93.50 311 TYR A O 1
ATOM 2469 N N . HIS A 1 312 ? 11.335 0.930 -15.801 1.00 93.12 312 HIS A N 1
ATOM 2470 C CA . HIS A 1 312 ? 12.429 1.897 -15.706 1.00 93.12 312 HIS A CA 1
ATOM 2471 C C . HIS A 1 312 ? 12.841 1.981 -14.238 1.00 93.12 312 HIS A C 1
ATOM 2473 O O . HIS A 1 312 ? 11.983 2.258 -13.403 1.00 93.12 312 HIS A O 1
ATOM 2479 N N . HIS A 1 313 ? 14.106 1.724 -13.919 1.00 92.06 313 HIS A N 1
ATOM 2480 C CA . HIS A 1 313 ? 14.634 1.771 -12.555 1.00 92.06 313 HIS A CA 1
ATOM 2481 C C . HIS A 1 313 ? 15.418 3.061 -12.326 1.00 92.06 313 HIS A C 1
ATOM 2483 O O . HIS A 1 313 ? 16.027 3.603 -13.252 1.00 92.06 313 HIS A O 1
ATOM 2489 N N . PHE A 1 314 ? 15.389 3.554 -11.090 1.00 90.75 314 PHE A N 1
ATOM 2490 C CA . PHE A 1 314 ? 15.944 4.843 -10.698 1.00 90.75 314 PHE A CA 1
ATOM 2491 C C . PHE A 1 314 ? 16.680 4.748 -9.360 1.00 90.75 314 PHE A C 1
ATOM 2493 O O . PHE A 1 314 ? 16.354 3.937 -8.494 1.00 90.75 314 PHE A O 1
ATOM 2500 N N . SER A 1 315 ? 17.659 5.631 -9.173 1.00 87.75 315 SER A N 1
ATOM 2501 C CA . SER A 1 315 ? 18.426 5.747 -7.923 1.00 87.75 315 SER A CA 1
ATOM 2502 C C . SER A 1 315 ? 17.802 6.701 -6.893 1.00 87.75 315 SER A C 1
ATOM 2504 O O . SER A 1 315 ? 18.322 6.821 -5.784 1.00 87.75 315 SER A O 1
ATOM 2506 N N . ASP A 1 316 ? 16.699 7.380 -7.230 1.00 86.75 316 ASP A N 1
ATOM 2507 C CA . ASP A 1 316 ? 16.058 8.391 -6.384 1.00 86.75 316 ASP A CA 1
ATOM 2508 C C . ASP A 1 316 ? 14.521 8.240 -6.293 1.00 86.75 316 ASP A C 1
ATOM 2510 O O . ASP A 1 316 ? 13.880 7.861 -7.276 1.00 86.75 316 ASP A O 1
ATOM 2514 N N . PRO A 1 317 ? 13.908 8.605 -5.148 1.00 84.56 317 PRO A N 1
ATOM 2515 C CA . PRO A 1 317 ? 12.467 8.467 -4.894 1.00 84.56 317 PRO A CA 1
ATOM 2516 C C . PRO A 1 317 ? 11.558 9.397 -5.713 1.00 84.56 317 PRO A C 1
ATOM 2518 O O . PRO A 1 317 ? 10.339 9.292 -5.601 1.00 84.56 317 PRO A O 1
ATOM 2521 N N . ALA A 1 318 ? 12.111 10.311 -6.517 1.00 84.50 318 ALA A N 1
ATOM 2522 C CA . ALA A 1 318 ? 11.349 11.128 -7.459 1.00 84.50 318 ALA A CA 1
ATOM 2523 C C . ALA A 1 318 ? 11.504 10.644 -8.916 1.00 84.50 318 ALA A C 1
ATOM 2525 O O . ALA A 1 318 ? 11.031 11.329 -9.825 1.00 84.50 318 ALA A O 1
ATOM 2526 N N . CYS A 1 319 ? 12.140 9.484 -9.138 1.00 89.19 319 CYS A N 1
ATOM 2527 C CA . CYS A 1 319 ? 12.345 8.845 -10.438 1.00 89.19 319 CYS A CA 1
ATOM 2528 C C . CYS A 1 319 ? 12.945 9.796 -11.499 1.00 89.19 319 CYS A C 1
ATOM 2530 O O . CYS A 1 319 ? 12.435 9.919 -12.614 1.00 89.19 319 CYS A O 1
ATOM 2532 N N . ARG A 1 320 ? 14.032 10.500 -11.147 1.00 87.50 320 ARG A N 1
ATOM 2533 C CA . ARG A 1 320 ? 14.719 11.482 -12.013 1.00 87.50 320 ARG A CA 1
ATOM 2534 C C . ARG A 1 320 ? 16.085 11.018 -12.524 1.00 87.50 320 ARG A C 1
ATOM 2536 O O . ARG A 1 320 ? 16.581 11.569 -13.501 1.00 87.50 320 ARG A O 1
ATOM 2543 N N . ARG A 1 321 ? 16.711 10.049 -11.855 1.00 89.06 321 ARG A N 1
ATOM 2544 C CA . ARG A 1 321 ? 18.053 9.515 -12.135 1.00 89.06 321 ARG A CA 1
ATOM 2545 C C . ARG A 1 321 ? 17.955 8.041 -12.543 1.00 89.06 321 ARG A C 1
ATOM 2547 O O . ARG A 1 321 ? 18.051 7.180 -11.659 1.00 89.06 321 ARG A O 1
ATOM 2554 N N . PRO A 1 322 ? 17.702 7.742 -13.831 1.00 91.19 322 PRO A N 1
ATOM 2555 C CA . PRO A 1 322 ? 17.564 6.367 -14.296 1.00 91.19 322 PRO A CA 1
ATOM 2556 C C . PRO A 1 322 ? 18.871 5.588 -14.122 1.00 91.19 322 PRO A C 1
ATOM 2558 O O . PRO A 1 322 ? 19.955 6.166 -14.180 1.00 91.19 322 PRO A O 1
ATOM 2561 N N . THR A 1 323 ? 18.757 4.281 -13.906 1.00 90.50 323 THR A N 1
ATOM 2562 C CA . THR A 1 323 ? 19.895 3.360 -13.737 1.00 90.50 323 THR A CA 1
ATOM 2563 C C . THR A 1 323 ? 19.895 2.271 -14.804 1.00 90.50 323 THR A C 1
ATOM 2565 O O . THR A 1 323 ? 20.900 2.044 -15.474 1.00 90.50 323 THR A O 1
ATOM 2568 N N . PHE A 1 324 ? 18.743 1.639 -15.038 1.00 91.00 324 PHE A N 1
ATOM 2569 C CA . PHE A 1 324 ? 18.524 0.702 -16.140 1.00 91.00 324 PHE A CA 1
ATOM 2570 C C . PHE A 1 324 ? 17.039 0.533 -16.457 1.00 91.00 324 PHE A C 1
ATOM 2572 O O . PHE A 1 324 ? 16.174 0.725 -15.598 1.00 91.00 324 PHE A O 1
ATOM 2579 N N . THR A 1 325 ? 16.733 0.093 -17.675 1.00 92.06 325 THR A N 1
ATOM 2580 C CA . THR A 1 325 ? 15.412 -0.452 -18.004 1.00 92.06 325 THR A CA 1
ATOM 2581 C C . THR A 1 325 ? 15.448 -1.973 -18.103 1.00 92.06 325 THR A C 1
ATOM 2583 O O . THR A 1 325 ? 16.482 -2.571 -18.400 1.00 92.06 325 THR A O 1
ATOM 2586 N N . VAL A 1 326 ? 14.302 -2.603 -17.850 1.00 92.12 326 VAL A N 1
ATOM 2587 C CA . VAL A 1 326 ? 14.030 -3.999 -18.199 1.00 92.12 326 VAL A CA 1
ATOM 2588 C C . VAL A 1 326 ? 12.818 -4.017 -19.117 1.00 92.12 326 VAL A C 1
ATOM 2590 O O . VAL A 1 326 ? 11.760 -3.489 -18.766 1.00 92.12 326 VAL A O 1
ATOM 2593 N N . PHE A 1 327 ? 12.958 -4.646 -20.276 1.00 94.50 327 PHE A N 1
ATOM 2594 C CA . PHE A 1 327 ? 11.851 -4.989 -21.157 1.00 94.50 327 PHE A CA 1
ATOM 2595 C C . PHE A 1 327 ? 11.557 -6.482 -21.036 1.00 94.50 327 PHE A C 1
ATOM 2597 O O . PHE A 1 327 ? 12.473 -7.304 -21.070 1.00 94.50 327 PHE A O 1
ATOM 2604 N N . ALA A 1 328 ? 10.279 -6.837 -20.966 1.00 95.94 328 ALA A N 1
ATOM 2605 C CA . ALA A 1 328 ? 9.803 -8.203 -21.128 1.00 95.94 328 ALA A CA 1
ATOM 2606 C C . ALA A 1 328 ? 8.543 -8.218 -22.000 1.00 95.94 328 ALA A C 1
ATOM 2608 O O . ALA A 1 328 ? 7.741 -7.287 -21.962 1.00 95.94 328 ALA A O 1
ATOM 2609 N N . ALA A 1 329 ? 8.356 -9.272 -22.789 1.00 97.38 329 ALA A N 1
ATOM 2610 C CA . ALA A 1 329 ? 7.162 -9.466 -23.600 1.00 97.38 329 ALA A CA 1
ATOM 2611 C C . ALA A 1 329 ? 6.871 -10.949 -23.833 1.00 97.38 329 ALA A C 1
ATOM 2613 O O . ALA A 1 329 ? 7.770 -11.792 -23.782 1.00 97.38 329 ALA A O 1
ATOM 2614 N N . GLY A 1 330 ? 5.616 -11.250 -24.154 1.00 97.19 330 GLY A N 1
ATOM 2615 C CA . GLY A 1 330 ? 5.177 -12.582 -24.544 1.00 97.19 330 GLY A CA 1
ATOM 2616 C C . GLY A 1 330 ? 3.660 -12.714 -24.532 1.00 97.19 330 GLY A C 1
ATOM 2617 O O . GLY A 1 330 ? 2.955 -11.828 -25.013 1.00 97.19 330 GLY A O 1
ATOM 2618 N N . HIS A 1 331 ? 3.162 -13.824 -23.992 1.00 95.88 331 HIS A N 1
ATOM 2619 C CA . HIS A 1 331 ? 1.740 -14.179 -23.999 1.00 95.88 331 HIS A CA 1
ATOM 2620 C C . HIS A 1 331 ? 1.191 -14.362 -22.585 1.00 95.88 331 HIS A C 1
ATOM 2622 O O . HIS A 1 331 ? 1.953 -14.575 -21.642 1.00 95.88 331 HIS A O 1
ATOM 2628 N N . TYR A 1 332 ? -0.126 -14.260 -22.431 1.00 93.62 332 TYR A N 1
ATOM 2629 C CA . TYR A 1 332 ? -0.815 -14.523 -21.172 1.00 93.62 332 TYR A CA 1
ATOM 2630 C C . TYR A 1 332 ? -2.033 -15.436 -21.377 1.00 93.62 332 TYR A C 1
ATOM 2632 O O . TYR A 1 332 ? -2.589 -15.543 -22.469 1.00 93.62 332 TYR A O 1
ATOM 2640 N N . SER A 1 333 ? -2.430 -16.141 -20.323 1.00 91.56 333 SER A N 1
ATOM 2641 C CA . SER A 1 333 ? -3.547 -17.095 -20.317 1.00 91.56 333 SER A CA 1
ATOM 2642 C C . SER A 1 333 ? -4.138 -17.219 -18.907 1.00 91.56 333 SER A C 1
ATOM 2644 O O . SER A 1 333 ? -3.635 -16.590 -17.977 1.00 91.56 333 SER A O 1
ATOM 2646 N N . GLY A 1 334 ? -5.211 -17.993 -18.736 1.00 84.88 334 GLY A N 1
ATOM 2647 C CA . GLY A 1 334 ? -6.001 -18.011 -17.500 1.00 84.88 334 GLY A CA 1
ATOM 2648 C C . GLY A 1 334 ? -7.156 -17.008 -17.551 1.00 84.88 334 GLY A C 1
ATOM 2649 O O . GLY A 1 334 ? -7.727 -16.786 -18.619 1.00 84.88 334 GLY A O 1
ATOM 2650 N N . GLY A 1 335 ? -7.505 -16.418 -16.405 1.00 82.06 335 GLY A N 1
ATOM 2651 C CA . GLY A 1 335 ? -8.693 -15.569 -16.241 1.00 82.06 335 GLY A CA 1
ATOM 2652 C C . GLY A 1 335 ? -9.694 -16.084 -15.198 1.00 82.06 335 GLY A C 1
ATOM 2653 O O . GLY A 1 335 ? -10.794 -15.550 -15.085 1.00 82.06 335 GLY A O 1
ATOM 2654 N N . THR A 1 336 ? -9.339 -17.118 -14.431 1.00 87.69 336 THR A N 1
ATOM 2655 C CA . THR A 1 336 ? -10.189 -17.694 -13.377 1.00 87.69 336 THR A CA 1
ATOM 2656 C C . THR A 1 336 ? -10.128 -16.873 -12.081 1.00 87.69 336 THR A C 1
ATOM 2658 O O . THR A 1 336 ? -9.035 -16.439 -11.708 1.00 87.69 336 THR A O 1
ATOM 2661 N N . PRO A 1 337 ? -11.237 -16.701 -11.335 1.00 89.38 337 PRO A N 1
ATOM 2662 C CA . PRO A 1 337 ? -11.219 -16.047 -10.024 1.00 89.38 337 PRO A CA 1
ATOM 2663 C C . PRO A 1 337 ? -10.231 -16.702 -9.050 1.00 89.38 337 PRO A C 1
ATOM 2665 O O . PRO A 1 337 ? -10.128 -17.928 -8.990 1.00 89.38 337 PRO A O 1
ATOM 2668 N N . SER A 1 338 ? -9.520 -15.893 -8.262 1.00 88.75 338 SER A N 1
ATOM 2669 C CA . SER A 1 338 ? -8.553 -16.401 -7.286 1.00 88.75 338 SER A CA 1
ATOM 2670 C C . SER A 1 338 ? -9.250 -17.044 -6.080 1.00 88.75 338 SER A C 1
ATOM 2672 O O . SER A 1 338 ? -10.056 -16.382 -5.420 1.00 88.75 338 SER A O 1
ATOM 2674 N N . PRO A 1 339 ? -8.895 -18.287 -5.698 1.00 87.94 339 PRO A N 1
ATOM 2675 C CA . PRO A 1 339 ? -9.361 -18.893 -4.452 1.00 87.94 339 PRO A CA 1
ATOM 2676 C C . PRO A 1 339 ? -8.650 -18.320 -3.212 1.00 87.94 339 PRO A C 1
ATOM 2678 O O . PRO A 1 339 ? -9.014 -18.662 -2.089 1.00 87.94 339 PRO A O 1
ATOM 2681 N N . ARG A 1 340 ? -7.620 -17.475 -3.393 1.00 84.44 340 ARG A N 1
ATOM 2682 C CA . ARG A 1 340 ? -6.805 -16.894 -2.309 1.00 84.44 340 ARG A CA 1
ATOM 2683 C C . ARG A 1 340 ? -7.081 -15.409 -2.079 1.00 84.44 340 ARG A C 1
ATOM 2685 O O . ARG A 1 340 ? -6.970 -14.954 -0.944 1.00 84.44 340 ARG A O 1
ATOM 2692 N N . VAL A 1 341 ? -7.412 -14.655 -3.129 1.00 85.12 341 VAL A N 1
ATOM 2693 C CA . VAL A 1 341 ? -7.608 -13.197 -3.079 1.00 85.12 341 VAL A CA 1
ATOM 2694 C C . VAL A 1 341 ? -9.003 -12.858 -3.596 1.00 85.12 341 VAL A C 1
ATOM 2696 O O . VAL A 1 341 ? -9.281 -13.006 -4.782 1.00 85.12 341 VAL A O 1
ATOM 2699 N N . HIS A 1 342 ? -9.898 -12.385 -2.727 1.00 83.88 342 HIS A N 1
ATOM 2700 C CA . HIS A 1 342 ? -11.283 -12.108 -3.122 1.00 83.88 342 HIS A CA 1
ATOM 2701 C C . HIS A 1 342 ? -11.353 -10.991 -4.180 1.00 83.88 342 HIS A C 1
ATOM 2703 O O . HIS A 1 342 ? -10.887 -9.880 -3.946 1.00 83.88 342 HIS A O 1
ATOM 2709 N N . GLY A 1 343 ? -11.936 -11.281 -5.347 1.00 83.25 343 GLY A N 1
ATOM 2710 C CA . GLY A 1 343 ? -11.936 -10.375 -6.506 1.00 83.25 343 GLY A CA 1
ATOM 2711 C C . GLY A 1 343 ? -10.605 -10.298 -7.271 1.00 83.25 343 GLY A C 1
ATOM 2712 O O . GLY A 1 343 ? -10.522 -9.587 -8.268 1.00 83.25 343 GLY A O 1
ATOM 2713 N N . GLY A 1 344 ? -9.579 -11.044 -6.850 1.00 86.69 344 GLY A N 1
ATOM 2714 C CA . GLY A 1 344 ? -8.399 -11.316 -7.666 1.00 86.69 344 GLY A CA 1
ATOM 2715 C C . GLY A 1 344 ? -8.715 -12.302 -8.794 1.00 86.69 344 GLY A C 1
ATOM 2716 O O . GLY A 1 344 ? -9.682 -13.061 -8.725 1.00 86.69 344 GLY A O 1
ATOM 2717 N N . THR A 1 345 ? -7.886 -12.306 -9.834 1.00 89.12 345 THR A N 1
ATOM 2718 C CA . THR A 1 345 ? -7.986 -13.217 -10.985 1.00 89.12 345 THR A CA 1
ATOM 2719 C C . THR A 1 345 ? -6.611 -13.818 -11.252 1.00 89.12 345 THR A C 1
ATOM 2721 O O . THR A 1 345 ? -5.631 -13.079 -11.319 1.00 89.12 345 THR A O 1
ATOM 2724 N N . GLU A 1 346 ? -6.535 -15.139 -11.391 1.00 90.56 346 GLU A N 1
ATOM 2725 C CA . GLU A 1 346 ? -5.286 -15.856 -11.661 1.00 90.56 346 GLU A CA 1
ATOM 2726 C C . GLU A 1 346 ? -4.976 -15.849 -13.165 1.00 90.56 346 GLU A C 1
ATOM 2728 O O . GLU A 1 346 ? -5.843 -16.122 -14.005 1.00 90.56 346 GLU A O 1
ATOM 2733 N N . LEU A 1 347 ? -3.724 -15.535 -13.501 1.00 91.00 347 LEU A N 1
ATOM 2734 C CA . LEU A 1 347 ? -3.226 -15.405 -14.869 1.00 91.00 347 LEU A CA 1
ATOM 2735 C C . LEU A 1 347 ? -1.816 -15.986 -14.988 1.00 91.00 347 LEU A C 1
ATOM 2737 O O . LEU A 1 347 ? -0.921 -15.638 -14.218 1.00 91.00 347 LEU A O 1
ATOM 2741 N N . THR A 1 348 ? -1.600 -16.803 -16.014 1.00 93.06 348 THR A N 1
ATOM 2742 C CA . THR A 1 348 ? -0.292 -17.364 -16.360 1.00 93.06 348 THR A CA 1
ATOM 2743 C C . THR A 1 348 ? 0.359 -16.508 -17.438 1.00 93.06 348 THR A C 1
ATOM 2745 O O . THR A 1 348 ? -0.122 -16.453 -18.572 1.00 93.06 348 THR A O 1
ATOM 2748 N N . PHE A 1 349 ? 1.471 -15.863 -17.090 1.00 93.81 349 PHE A N 1
ATOM 2749 C CA . PHE A 1 349 ? 2.292 -15.062 -17.996 1.00 93.81 349 PHE A CA 1
ATOM 2750 C C . PHE A 1 349 ? 3.466 -15.893 -18.525 1.00 93.81 349 PHE A C 1
ATOM 2752 O O . PHE A 1 349 ? 4.232 -16.462 -17.753 1.00 93.81 349 PHE A O 1
ATOM 2759 N N . VAL A 1 350 ? 3.636 -15.926 -19.845 1.00 95.44 350 VAL A N 1
ATOM 2760 C CA . VAL A 1 350 ? 4.785 -16.532 -20.529 1.00 95.44 350 VAL A CA 1
ATOM 2761 C C . VAL A 1 350 ? 5.641 -15.413 -21.111 1.00 95.44 350 VAL A C 1
ATOM 2763 O O . VAL A 1 350 ? 5.166 -14.638 -21.943 1.00 95.44 350 VAL A O 1
ATOM 2766 N N . VAL A 1 351 ? 6.905 -15.334 -20.692 1.00 95.56 351 VAL A N 1
ATOM 2767 C CA . VAL A 1 351 ? 7.918 -14.453 -21.294 1.00 95.56 351 VAL A CA 1
ATOM 2768 C C . VAL A 1 351 ? 8.523 -15.164 -22.506 1.00 95.56 351 VAL A C 1
ATOM 2770 O O . VAL A 1 351 ? 9.031 -16.274 -22.373 1.00 95.56 351 VAL A O 1
ATOM 2773 N N . THR A 1 352 ? 8.492 -14.531 -23.679 1.00 94.62 352 THR A N 1
ATOM 2774 C CA . THR A 1 352 ? 9.157 -15.025 -24.904 1.00 94.62 352 THR A CA 1
ATOM 2775 C C . THR A 1 352 ? 10.335 -14.152 -25.329 1.00 94.62 352 THR A C 1
ATOM 2777 O O . THR A 1 352 ? 11.214 -14.615 -26.051 1.00 94.62 352 THR A O 1
ATOM 2780 N N . ARG A 1 353 ? 10.382 -12.892 -24.876 1.00 93.50 353 ARG A N 1
ATOM 2781 C CA . ARG A 1 353 ? 11.495 -11.957 -25.086 1.00 93.50 353 ARG A CA 1
ATOM 2782 C C . ARG A 1 353 ? 11.744 -11.167 -23.807 1.00 93.50 353 ARG A C 1
ATOM 2784 O O . ARG A 1 353 ? 10.790 -10.676 -23.208 1.00 93.50 353 ARG A O 1
ATOM 2791 N N . ALA A 1 354 ? 13.005 -10.984 -23.434 1.00 92.94 354 ALA A N 1
ATOM 2792 C CA . ALA A 1 354 ? 13.410 -10.040 -22.399 1.00 92.94 354 ALA A CA 1
ATOM 2793 C C . ALA A 1 354 ? 14.772 -9.423 -22.741 1.00 92.94 354 ALA A C 1
ATOM 2795 O O . ALA A 1 354 ? 15.597 -10.078 -23.377 1.00 92.94 354 ALA A O 1
ATOM 2796 N N . HIS A 1 355 ? 15.000 -8.177 -22.330 1.00 88.38 355 HIS A N 1
ATOM 2797 C CA . HIS A 1 355 ? 16.314 -7.530 -22.362 1.00 88.38 355 HIS A CA 1
ATOM 2798 C C . HIS A 1 355 ? 16.441 -6.488 -21.245 1.00 88.38 355 HIS A C 1
ATOM 2800 O O . HIS A 1 355 ? 15.449 -6.058 -20.654 1.00 88.38 355 HIS A O 1
ATOM 2806 N N . VAL A 1 356 ? 17.680 -6.099 -20.962 1.00 89.44 356 VAL A N 1
ATOM 2807 C CA . VAL A 1 356 ? 18.050 -5.045 -20.012 1.00 89.44 356 VAL A CA 1
ATOM 2808 C C . VAL A 1 356 ? 18.803 -3.975 -20.795 1.00 89.44 356 VAL A C 1
ATOM 2810 O O . VAL A 1 356 ? 19.581 -4.324 -21.678 1.00 89.44 356 VAL A O 1
ATOM 2813 N N . THR A 1 357 ? 18.604 -2.703 -20.460 1.00 90.31 357 THR A N 1
ATOM 2814 C CA . THR A 1 357 ? 19.360 -1.584 -21.044 1.00 90.31 357 THR A CA 1
ATOM 2815 C C . THR A 1 357 ? 19.917 -0.721 -19.912 1.00 90.31 357 THR A C 1
ATOM 2817 O O . THR A 1 357 ? 19.124 -0.070 -19.224 1.00 90.31 357 THR A O 1
ATOM 2820 N N . PRO A 1 358 ? 21.238 -0.723 -19.648 1.00 91.50 358 PRO A N 1
ATOM 2821 C CA . PRO A 1 358 ? 21.825 0.103 -18.601 1.00 91.50 358 PRO A CA 1
ATOM 2822 C C . PRO A 1 358 ? 21.939 1.566 -19.048 1.00 91.50 358 PRO A C 1
ATOM 2824 O O . PRO A 1 358 ? 22.394 1.873 -20.147 1.00 91.50 358 PRO A O 1
ATOM 2827 N N . MET A 1 359 ? 21.537 2.471 -18.160 1.00 89.81 359 MET A N 1
ATOM 2828 C CA . MET A 1 359 ? 21.495 3.921 -18.381 1.00 89.81 359 MET A CA 1
ATOM 2829 C C . MET A 1 359 ? 22.513 4.676 -17.510 1.00 89.81 359 MET A C 1
ATOM 2831 O O . MET A 1 359 ? 22.716 5.874 -17.692 1.00 89.81 359 MET A O 1
ATOM 2835 N N . ASP A 1 360 ? 23.181 3.986 -16.579 1.00 89.94 360 ASP A N 1
ATOM 2836 C CA . ASP A 1 360 ? 24.263 4.533 -15.762 1.00 89.94 360 ASP A CA 1
ATOM 2837 C C . ASP A 1 360 ? 25.512 3.629 -15.753 1.00 89.94 360 ASP A C 1
ATOM 2839 O O . ASP A 1 360 ? 25.457 2.426 -16.037 1.00 89.94 360 ASP A O 1
ATOM 2843 N N . ARG A 1 361 ? 26.668 4.223 -15.424 1.00 89.19 361 ARG A N 1
ATOM 2844 C CA . ARG A 1 361 ? 27.961 3.519 -15.412 1.00 89.19 361 ARG A CA 1
ATOM 2845 C C . ARG A 1 361 ? 28.033 2.425 -14.351 1.00 89.19 361 ARG A C 1
ATOM 2847 O O . ARG A 1 361 ? 28.481 1.338 -14.672 1.00 89.19 361 ARG A O 1
ATOM 2854 N N . GLY A 1 362 ? 27.546 2.669 -13.136 1.00 87.69 362 GLY A N 1
ATOM 2855 C CA . GLY A 1 362 ? 27.573 1.689 -12.051 1.00 87.69 362 GLY A CA 1
ATOM 2856 C C . GLY A 1 362 ? 26.766 0.435 -12.382 1.00 87.69 362 GLY A C 1
ATOM 2857 O O . GLY A 1 362 ? 27.254 -0.674 -12.167 1.00 87.69 362 GLY A O 1
ATOM 2858 N N . THR A 1 363 ? 25.582 0.576 -12.989 1.00 87.50 363 THR A N 1
ATOM 2859 C CA . THR A 1 363 ? 24.836 -0.598 -13.477 1.00 87.50 363 THR A CA 1
ATOM 2860 C C . THR A 1 363 ? 25.555 -1.290 -14.642 1.00 87.50 363 THR A C 1
ATOM 2862 O O . THR A 1 363 ? 25.622 -2.519 -14.675 1.00 87.50 363 THR A O 1
ATOM 2865 N N . THR A 1 364 ? 26.149 -0.529 -15.566 1.00 88.19 364 THR A N 1
ATOM 2866 C CA . THR A 1 364 ? 26.949 -1.081 -16.679 1.00 88.19 364 THR A CA 1
ATOM 2867 C C . THR A 1 364 ? 28.145 -1.894 -16.171 1.00 88.19 364 THR A C 1
ATOM 2869 O O . THR A 1 364 ? 28.385 -3.008 -16.637 1.00 88.19 364 THR A O 1
ATOM 2872 N N . ASP A 1 365 ? 28.859 -1.380 -15.170 1.00 86.94 365 ASP A N 1
ATOM 2873 C CA . ASP A 1 365 ? 29.992 -2.044 -14.529 1.00 86.94 365 ASP A CA 1
ATOM 2874 C C . ASP A 1 365 ? 29.539 -3.341 -13.837 1.00 86.94 365 ASP A C 1
ATOM 2876 O O . ASP A 1 365 ? 30.148 -4.390 -14.038 1.00 86.94 365 ASP A O 1
ATOM 2880 N N . ILE A 1 366 ? 28.419 -3.326 -13.101 1.00 84.88 366 ILE A N 1
ATOM 2881 C CA . ILE A 1 366 ? 27.837 -4.529 -12.473 1.00 84.88 366 ILE A CA 1
ATOM 2882 C C . ILE A 1 366 ? 27.488 -5.606 -13.518 1.00 84.88 366 ILE A C 1
ATOM 2884 O O . ILE A 1 366 ? 27.774 -6.788 -13.303 1.00 84.88 366 ILE A O 1
ATOM 2888 N N . LEU A 1 367 ? 26.917 -5.228 -14.666 1.00 84.88 367 LEU A N 1
ATOM 2889 C CA . LEU A 1 367 ? 26.609 -6.163 -15.758 1.00 84.88 367 LEU A CA 1
ATOM 2890 C C . LEU A 1 367 ? 27.876 -6.704 -16.450 1.00 84.88 367 LEU A C 1
ATOM 2892 O O . LEU A 1 367 ? 27.898 -7.867 -16.860 1.00 84.88 367 LEU A O 1
ATOM 2896 N N . ASN A 1 368 ? 28.953 -5.915 -16.502 1.00 86.12 368 ASN A N 1
ATOM 2897 C CA . ASN A 1 368 ? 30.272 -6.341 -16.984 1.00 86.12 368 ASN A CA 1
ATOM 2898 C C . ASN A 1 368 ? 31.062 -7.193 -15.966 1.00 86.12 368 ASN A C 1
ATOM 2900 O O . ASN A 1 368 ? 31.883 -8.011 -16.373 1.00 86.12 368 ASN A O 1
ATOM 2904 N N . PHE A 1 369 ? 30.811 -7.071 -14.660 1.00 82.88 369 PHE A N 1
ATOM 2905 C CA . PHE A 1 369 ? 31.361 -7.977 -13.637 1.00 82.88 369 PHE A CA 1
ATOM 2906 C C . PHE A 1 369 ? 30.495 -9.225 -13.391 1.00 82.88 369 PHE A C 1
ATOM 2908 O O . PHE A 1 369 ? 30.880 -10.116 -12.629 1.00 82.88 369 PHE A O 1
ATOM 2915 N N . SER A 1 370 ? 29.328 -9.318 -14.032 1.00 79.69 370 SER A N 1
ATOM 2916 C CA . SER A 1 370 ? 28.426 -10.461 -13.894 1.00 79.69 370 SER A CA 1
ATOM 2917 C C . SER A 1 370 ? 28.988 -11.720 -14.563 1.00 79.69 370 SER A C 1
ATOM 2919 O O . SER A 1 370 ? 29.626 -11.672 -15.615 1.00 79.69 370 SER A O 1
ATOM 2921 N N . LYS A 1 371 ? 28.751 -12.883 -13.940 1.00 76.12 371 LYS A N 1
ATOM 2922 C CA . LYS A 1 371 ? 29.284 -14.172 -14.416 1.00 76.12 371 LYS A CA 1
ATOM 2923 C C . LYS A 1 371 ? 28.776 -14.495 -15.833 1.00 76.12 371 LYS A C 1
ATOM 2925 O O . LYS A 1 371 ? 27.590 -14.281 -16.090 1.00 76.12 371 LYS A O 1
ATOM 2930 N N . PRO A 1 372 ? 29.595 -15.097 -16.717 1.00 68.31 372 PRO A N 1
ATOM 2931 C CA . PRO A 1 372 ? 29.105 -15.656 -17.976 1.00 68.31 372 PRO A CA 1
ATOM 2932 C C . PRO A 1 372 ? 27.906 -16.588 -17.755 1.00 68.31 372 PRO A C 1
ATOM 2934 O O . PRO A 1 372 ? 27.856 -17.305 -16.754 1.00 68.31 372 PRO A O 1
ATOM 2937 N N . SER A 1 373 ? 26.950 -16.587 -18.688 1.00 67.00 373 SER A N 1
ATOM 2938 C CA . SER A 1 373 ? 25.642 -17.273 -18.600 1.00 67.00 373 SER A CA 1
ATOM 2939 C C . SER A 1 373 ? 24.694 -16.810 -17.474 1.00 67.00 373 SER A C 1
ATOM 2941 O O . SER A 1 373 ? 23.710 -17.483 -17.181 1.00 67.00 373 SER A O 1
ATOM 2943 N N . SER A 1 374 ? 24.944 -15.642 -16.8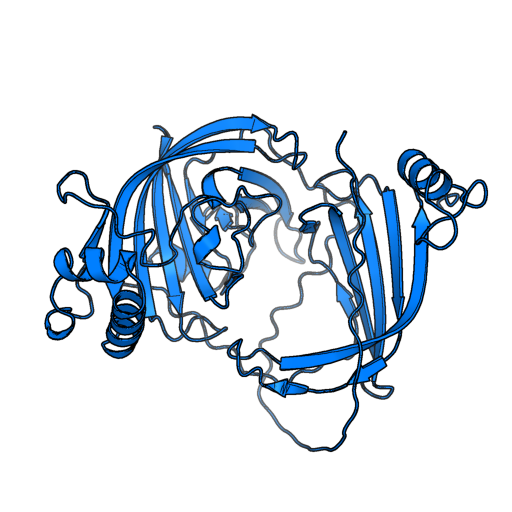73 1.00 72.12 374 SER A N 1
ATOM 2944 C CA . SER A 1 374 ? 23.936 -14.916 -16.083 1.00 72.12 374 SER A CA 1
ATOM 2945 C C . SER A 1 374 ? 23.134 -13.944 -16.969 1.00 72.12 374 SER A C 1
ATOM 2947 O O . SER A 1 374 ? 23.148 -14.057 -18.193 1.00 72.12 374 SER A O 1
ATOM 2949 N N . CYS A 1 375 ? 22.456 -12.958 -16.372 1.00 66.31 375 CYS A N 1
ATOM 2950 C CA . CYS A 1 375 ? 21.872 -11.832 -17.106 1.00 66.31 375 CYS A CA 1
ATOM 2951 C C . CYS A 1 375 ? 22.917 -10.864 -17.702 1.00 66.31 375 CYS A C 1
ATOM 2953 O O . CYS A 1 375 ? 22.532 -9.967 -18.445 1.00 66.31 375 CYS A O 1
ATOM 2955 N N . GLY A 1 376 ? 24.207 -11.034 -17.387 1.00 63.22 376 GLY A N 1
ATOM 2956 C CA . GLY A 1 376 ? 25.314 -10.234 -17.913 1.00 63.22 376 GLY A CA 1
ATOM 2957 C C . GLY A 1 376 ? 26.474 -11.077 -18.457 1.00 63.22 376 GLY A C 1
ATOM 2958 O O . GLY A 1 376 ? 26.439 -12.310 -18.464 1.00 63.22 376 GLY A O 1
ATOM 2959 N N . GLY A 1 377 ? 27.515 -10.391 -18.929 1.00 65.69 377 GLY A N 1
ATOM 2960 C CA . GLY A 1 377 ? 28.676 -10.994 -19.583 1.00 65.69 377 GLY A CA 1
ATOM 2961 C C . GLY A 1 377 ? 29.795 -9.960 -19.770 1.00 65.69 377 GLY A C 1
ATOM 2962 O O . GLY A 1 377 ? 29.496 -8.806 -20.085 1.00 65.69 377 GLY A O 1
ATOM 2963 N N . PRO A 1 378 ? 31.068 -10.327 -19.548 1.00 67.38 378 PRO A N 1
ATOM 2964 C CA . PRO A 1 378 ? 32.126 -9.348 -19.315 1.00 67.38 378 PRO A CA 1
ATOM 2965 C C . PRO A 1 378 ? 32.568 -8.587 -20.566 1.00 67.38 378 PRO A C 1
ATOM 2967 O O . PRO A 1 378 ? 32.937 -9.187 -21.573 1.00 67.38 378 PRO A O 1
ATOM 2970 N N . GLY A 1 379 ? 32.586 -7.255 -20.464 1.00 69.56 379 GLY A N 1
ATOM 2971 C CA . GLY A 1 379 ? 33.072 -6.335 -21.499 1.00 69.56 379 GLY A CA 1
ATOM 2972 C C . GLY A 1 379 ? 32.103 -6.091 -22.660 1.00 69.56 379 GLY A C 1
ATOM 2973 O O . GLY A 1 379 ? 32.492 -5.458 -23.637 1.00 69.56 379 GLY A O 1
ATOM 2974 N N . ILE A 1 380 ? 30.867 -6.593 -22.573 1.00 78.19 380 ILE A N 1
ATOM 2975 C CA . ILE A 1 380 ? 29.853 -6.502 -23.640 1.00 78.19 380 ILE A CA 1
ATOM 2976 C C . ILE A 1 380 ? 28.888 -5.327 -23.398 1.00 78.19 380 ILE A C 1
ATOM 2978 O O . ILE A 1 380 ? 28.274 -4.829 -24.339 1.00 78.19 380 ILE A O 1
ATOM 2982 N N . TRP A 1 381 ? 28.758 -4.854 -22.154 1.00 82.56 381 TRP A N 1
ATOM 2983 C CA . TRP A 1 381 ? 27.800 -3.810 -21.792 1.00 82.56 381 TRP A CA 1
ATOM 2984 C C . TRP A 1 381 ? 28.401 -2.410 -21.913 1.00 82.56 381 TRP A C 1
ATOM 2986 O O . TRP A 1 381 ? 29.452 -2.117 -21.340 1.00 82.56 381 TRP A O 1
ATOM 2996 N N . SER A 1 382 ? 27.672 -1.528 -22.593 1.00 82.50 382 SER A N 1
ATOM 2997 C CA . SER A 1 382 ? 27.893 -0.083 -22.636 1.00 82.50 382 SER A CA 1
ATOM 2998 C C . SER A 1 382 ? 26.671 0.649 -22.086 1.00 82.50 382 SER A C 1
ATOM 3000 O O . SER A 1 382 ? 25.551 0.168 -22.247 1.00 82.50 382 SER A O 1
ATOM 3002 N N . VAL A 1 383 ? 26.879 1.831 -21.500 1.00 83.19 383 VAL A N 1
ATOM 3003 C CA . VAL A 1 383 ? 25.785 2.770 -21.201 1.00 83.19 383 VAL A CA 1
ATOM 3004 C C . VAL A 1 383 ? 25.088 3.139 -22.510 1.00 83.19 383 VAL A C 1
ATOM 3006 O O . VAL A 1 383 ? 25.765 3.494 -23.477 1.00 83.19 383 VAL A O 1
ATOM 3009 N N . ASP A 1 384 ? 23.761 3.075 -22.528 1.00 75.31 384 ASP A N 1
ATOM 3010 C CA . ASP A 1 384 ? 22.946 3.537 -23.652 1.00 75.31 384 ASP A CA 1
ATOM 3011 C C . ASP A 1 384 ? 23.072 5.072 -23.796 1.00 75.31 384 ASP A C 1
ATOM 3013 O O . ASP A 1 384 ? 22.819 5.790 -22.819 1.00 75.31 384 ASP A O 1
ATOM 3017 N N . PRO A 1 385 ? 23.526 5.613 -24.945 1.00 56.16 385 PRO A N 1
ATOM 3018 C CA . PRO A 1 385 ? 23.665 7.054 -25.133 1.00 56.16 385 PRO A CA 1
ATOM 3019 C C . PRO A 1 385 ? 22.278 7.700 -25.228 1.00 56.16 385 PRO A C 1
ATOM 3021 O O . PRO A 1 385 ? 21.636 7.653 -26.271 1.00 56.16 385 PRO A O 1
ATOM 3024 N N . ALA A 1 386 ? 21.822 8.286 -24.121 1.00 50.72 386 ALA A N 1
ATOM 3025 C CA . ALA A 1 386 ? 20.478 8.846 -24.001 1.00 50.72 386 ALA A CA 1
ATOM 3026 C C . ALA A 1 386 ? 20.186 9.987 -25.000 1.00 50.72 386 ALA A C 1
ATOM 3028 O O . ALA A 1 386 ? 20.996 10.909 -25.133 1.00 50.72 386 ALA A O 1
ATOM 3029 N N . ASP A 1 387 ? 18.994 9.919 -25.611 1.00 38.88 387 ASP A N 1
ATOM 3030 C CA . ASP A 1 387 ? 18.313 11.004 -26.346 1.00 38.88 387 ASP A CA 1
ATOM 3031 C C . ASP A 1 387 ? 17.926 12.192 -25.431 1.00 38.88 387 ASP A C 1
ATOM 3033 O O . ASP A 1 387 ? 17.395 11.943 -24.317 1.00 38.88 387 ASP A O 1
#

Organism: Rattus norvegicus (NCBI:txid10116)

Secondary structure (DSSP, 8-state):
--------------------------------PPPP--TT---EEESS----EEEE-SS-EEETTTEEEEEEEEE-TTSEEEEEEEEESSTTS-SEEEEEEEEEEEEEEEE-SSSTT-EEEEEEEEEEEEEES-HHHHHHHHHHHHTSHHHHHHHTTSPPGGG--TT-EEEEEETTBS---TGGGT---GGGGEEEEEEEEEP-TTS--EEEEEEEEB---SSSGGGGTPPPSSB-SPEEESSS--SS-TTHHHHHT-BTTB---PPP---PPP---EEEE-SS-EEETTTEEEEEEEEEETTTTEEEEEEEEESSTTS-SEEEEEEEEEEEEEEEEPSSSTT-EEEEEEEEEEEEEE-SHHHHHHHHHSPTTSS--TT--------

InterPro domains:
  IPR029405 APCDD1 domain [PF14921] (35-267)
  IPR029405 APCDD1 domain [PF14921] (273-378)
  IPR029405 APCDD1 domain [SM01352] (32-268)
  IPR042425 Protein APCDD1 [PTHR31021] (16-384)

Sequence (387 aa):
MLNYACILVLLGATTTETDGTSGDGRLHWEPQCQQPVPKGTPITVVPLPLLTGPWISTGCEVRPGPEFLTRSYTFYSNHLFRAYQFYYRDPSCQQPTHSLLIKGKVHLRQASWVTPGATEADYHLHKVGIVFHSHHALLDIARRLNQTQAGQDCTGRLPPGQAWLPGTLYELLSSQVPGDCMVALGFSMHELSLLCLQRHIQQQPGLAPHLVEELFLGDVHTDWAERQHYRPTGYQSPLQSVVHHTRPCPACSLLAHSNEHRPPVLPSRPTLPLRLGGHWVSVGCEARPAVLFLTRHFSFDDRKRSWEGRYHHFSDPACRRPTFTVFAAGHYSGGTPSPRVHGGTELTFVVTRAHVTPMDRGTTDILNFSKPSSCGGPGIWSVDPAD

Radius of gyration: 23.0 Å; chains: 1; bounding box: 58×51×62 Å